Protein AF-A0AAD7B7K8-F1 (afdb_monomer_lite)

Sequence (491 aa):
PRHDGNLEAREIIGDGDSNTLERLVDEATATISEAFSVLLGDRTQPSEFAHTVVRLRLSPALEAWRATQLAAGRILPAKGHGLRRVSDTIIKLLGLEDWPEPLLTANILFVVKFNTLLIGGNDPHTLFSNYIVSTAFYLEHGYARAFPSFETLLHDALQDPHALATPVGHDNRAGAIAGARYIRAKCALEERAAGVAVLNHMTARLSSRRAAQVVYYAESSLLGMVAESIARGFDPAAILSDLVFSNSGTDVLDVGSDLVNSELFNSFLNTEDIAGAPDGVLTEAALGRVYDAFAHVGACVLGARWAEPTAQICSQLFNWHTLNGRHFFLRRCVLGTPRCSRRAQGQREADFDEAFDEKLGTTGFSSYRPLETACNGAEPVCDRLEEFLALSPDRKHLIGFWSVVMQPLAYARAGIVDAVWEEGFCEKLGCALAKTYARGLVREISWLTAHASHHCWQINYLMEAAMWGSFLDDGELNGRLDRFEGEKDAA

pLDDT: mean 88.65, std 9.67, range [33.41, 97.25]

Structure (mmCIF, N/CA/C/O backbone):
data_AF-A0AAD7B7K8-F1
#
_entry.id   AF-A0AAD7B7K8-F1
#
loop_
_atom_site.group_PDB
_atom_site.id
_atom_site.type_symbol
_atom_site.label_atom_id
_atom_site.label_alt_id
_atom_site.label_comp_id
_atom_site.label_asym_id
_atom_site.label_entity_id
_atom_site.label_seq_id
_atom_site.pdbx_PDB_ins_code
_atom_site.Cartn_x
_atom_site.Cartn_y
_atom_site.Cartn_z
_atom_site.occupancy
_atom_site.B_iso_or_equiv
_atom_site.auth_seq_id
_atom_site.auth_comp_id
_atom_site.auth_asym_id
_atom_site.auth_atom_id
_atom_site.pdbx_PDB_model_num
ATOM 1 N N . PRO A 1 1 ? 2.019 -1.164 23.367 1.00 68.69 1 PRO A N 1
ATOM 2 C CA . PRO A 1 1 ? 3.273 -1.834 23.791 1.00 68.69 1 PRO A CA 1
ATOM 3 C C . PRO A 1 1 ? 4.443 -1.142 23.102 1.00 68.69 1 PRO A C 1
ATOM 5 O O . PRO A 1 1 ? 4.224 -0.670 21.997 1.00 68.69 1 PRO A O 1
ATOM 8 N N . ARG A 1 2 ? 5.623 -1.036 23.721 1.00 80.81 2 ARG A N 1
ATOM 9 C CA . ARG A 1 2 ? 6.818 -0.554 23.013 1.00 80.81 2 ARG A CA 1
ATOM 10 C C . ARG A 1 2 ? 7.483 -1.747 22.335 1.00 80.81 2 ARG A C 1
ATOM 12 O O . ARG A 1 2 ? 7.664 -2.766 22.998 1.00 80.81 2 ARG A O 1
ATOM 19 N N . HIS A 1 3 ? 7.813 -1.618 21.057 1.00 82.06 3 HIS A N 1
ATOM 20 C CA . HIS A 1 3 ? 8.461 -2.677 20.290 1.00 82.06 3 HIS A CA 1
ATOM 21 C C . HIS A 1 3 ? 9.977 -2.509 20.335 1.00 82.06 3 HIS A C 1
ATOM 23 O O . HIS A 1 3 ? 10.495 -1.389 20.229 1.00 82.06 3 HIS A O 1
ATOM 29 N N . ASP A 1 4 ? 10.671 -3.633 20.503 1.00 77.88 4 ASP A N 1
ATOM 30 C CA . ASP A 1 4 ? 12.112 -3.709 20.300 1.00 77.88 4 ASP A CA 1
ATOM 31 C C . ASP A 1 4 ? 12.387 -3.568 18.792 1.00 77.88 4 ASP A C 1
ATOM 33 O O . ASP A 1 4 ? 11.668 -4.149 17.979 1.00 77.88 4 ASP A O 1
ATOM 37 N N . GLY A 1 5 ? 13.376 -2.752 18.417 1.00 83.81 5 GLY A N 1
ATOM 38 C CA . GLY A 1 5 ? 13.685 -2.433 17.016 1.00 83.81 5 GLY A CA 1
ATOM 39 C C . GLY A 1 5 ? 13.182 -1.065 16.539 1.00 83.81 5 GLY A C 1
ATOM 40 O O . GLY A 1 5 ? 12.782 -0.212 17.343 1.00 83.81 5 GLY A O 1
ATOM 41 N N . ASN A 1 6 ? 13.239 -0.850 15.218 1.00 86.88 6 ASN A N 1
ATOM 42 C CA . ASN A 1 6 ? 12.870 0.403 14.535 1.00 86.88 6 ASN A CA 1
ATOM 43 C C . ASN A 1 6 ? 13.576 1.640 15.132 1.00 86.88 6 ASN A C 1
ATOM 45 O O . ASN A 1 6 ? 12.945 2.664 15.419 1.00 86.88 6 ASN A O 1
ATOM 49 N N . LEU A 1 7 ? 14.885 1.534 15.384 1.00 91.44 7 LEU A N 1
ATOM 50 C CA . LEU A 1 7 ? 15.641 2.548 16.127 1.00 91.44 7 LEU A CA 1
ATOM 51 C C . LEU A 1 7 ? 15.689 3.885 15.383 1.00 91.44 7 LEU A C 1
ATOM 53 O O . LEU A 1 7 ? 15.355 4.912 15.970 1.00 91.44 7 LEU A O 1
ATOM 57 N N . GLU A 1 8 ? 16.001 3.869 14.085 1.00 94.19 8 GLU A N 1
ATOM 58 C CA . GLU A 1 8 ? 16.001 5.092 13.270 1.00 94.19 8 GLU A CA 1
ATOM 59 C C . GLU A 1 8 ? 14.597 5.715 13.186 1.00 94.19 8 GLU A C 1
ATOM 61 O O . GLU A 1 8 ? 14.444 6.923 13.357 1.00 94.19 8 GLU A 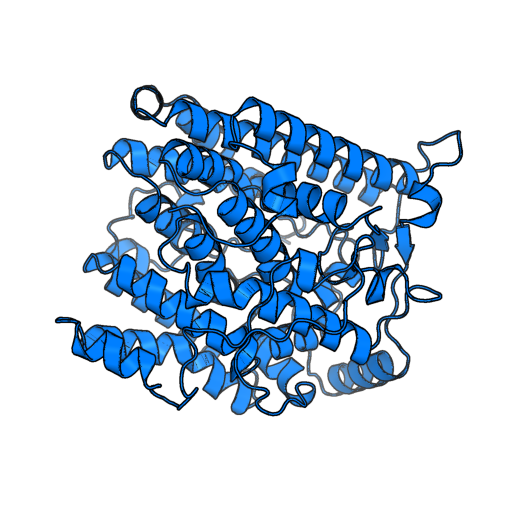O 1
ATOM 66 N N . ALA A 1 9 ? 13.546 4.902 13.012 1.00 95.06 9 ALA A N 1
ATOM 67 C CA . ALA A 1 9 ? 12.166 5.395 13.004 1.00 95.06 9 ALA A CA 1
ATOM 68 C C . ALA A 1 9 ? 11.819 6.113 14.317 1.00 95.06 9 ALA A C 1
ATOM 70 O O . ALA A 1 9 ? 11.198 7.175 14.304 1.00 95.06 9 ALA A O 1
ATOM 71 N N . ARG A 1 10 ? 12.273 5.566 15.452 1.00 95.38 10 ARG A N 1
ATOM 72 C CA . ARG A 1 10 ? 12.086 6.156 16.780 1.00 95.38 10 ARG A CA 1
ATOM 73 C C . ARG A 1 10 ? 12.796 7.496 16.931 1.00 95.38 10 ARG A C 1
ATOM 75 O O . ARG A 1 10 ? 12.235 8.399 17.541 1.00 95.38 10 ARG A O 1
ATOM 82 N N . GLU A 1 11 ? 13.997 7.640 16.382 1.00 95.94 11 GLU A N 1
ATOM 83 C CA . GLU A 1 11 ? 14.714 8.919 16.368 1.00 95.94 11 GLU A CA 1
ATOM 84 C C . GLU A 1 11 ? 14.003 9.967 15.497 1.00 95.94 11 GLU A C 1
ATOM 86 O O . GLU A 1 11 ? 13.957 11.142 15.860 1.00 95.94 11 GLU A O 1
ATOM 91 N N . ILE A 1 12 ? 13.411 9.548 14.373 1.00 96.62 12 ILE A N 1
ATOM 92 C CA . ILE A 1 12 ? 12.687 10.436 13.451 1.00 96.62 12 ILE A CA 1
ATOM 93 C C . ILE A 1 12 ? 11.397 10.976 14.084 1.00 96.62 12 ILE A C 1
ATOM 95 O O . ILE A 1 12 ? 11.154 12.191 14.043 1.00 96.62 12 ILE A O 1
ATOM 99 N N . ILE A 1 13 ? 10.565 10.079 14.628 1.00 96.44 13 ILE A N 1
ATOM 100 C CA . ILE A 1 13 ? 9.211 10.407 15.099 1.00 96.44 13 ILE A CA 1
ATOM 101 C C . ILE A 1 13 ? 9.147 10.774 16.585 1.00 96.44 13 ILE A C 1
ATOM 103 O O . ILE A 1 13 ? 8.202 11.438 17.003 1.00 96.44 13 ILE A O 1
ATOM 107 N N . GLY A 1 14 ? 10.137 10.380 17.392 1.00 94.75 14 GLY A N 1
ATOM 108 C CA . GLY A 1 14 ? 10.135 10.615 18.835 1.00 94.75 14 GLY A CA 1
ATOM 109 C C . GLY A 1 14 ? 8.865 10.078 19.503 1.00 94.75 14 GLY A C 1
ATOM 110 O O . GLY A 1 14 ? 8.496 8.918 19.314 1.00 94.75 14 GLY A O 1
ATOM 111 N N . ASP A 1 15 ? 8.187 10.944 20.257 1.00 92.44 15 ASP A N 1
ATOM 112 C CA . ASP A 1 15 ? 6.906 10.634 20.907 1.00 92.44 15 ASP A CA 1
ATOM 113 C C . ASP A 1 15 ? 5.698 10.775 19.960 1.00 92.44 15 ASP A C 1
ATOM 115 O O . ASP A 1 15 ? 4.579 10.433 20.335 1.00 92.44 15 ASP A O 1
ATOM 119 N N . GLY A 1 16 ? 5.911 11.253 18.728 1.00 91.56 16 GLY A N 1
ATOM 120 C CA . GLY A 1 16 ? 4.876 11.328 17.698 1.00 91.56 16 GLY A CA 1
ATOM 121 C C . GLY A 1 16 ? 3.799 12.382 17.939 1.00 91.56 16 GLY A C 1
ATOM 122 O O . GLY A 1 16 ? 2.663 12.216 17.499 1.00 91.56 16 GLY A O 1
ATOM 123 N N . ASP A 1 17 ? 4.144 13.460 18.644 1.00 91.25 17 ASP A N 1
ATOM 124 C CA . ASP A 1 17 ? 3.229 14.569 18.886 1.00 91.25 17 ASP A CA 1
ATOM 125 C C . ASP A 1 17 ? 2.878 15.344 17.601 1.00 91.25 17 ASP A C 1
ATOM 127 O O . ASP A 1 17 ? 3.532 15.232 16.558 1.00 91.25 17 ASP A O 1
ATOM 131 N N . SER A 1 18 ? 1.833 16.173 17.682 1.00 88.38 18 SER A N 1
ATOM 132 C CA . SER A 1 18 ? 1.362 16.970 16.541 1.00 88.38 18 SER A CA 1
ATOM 133 C C . SER A 1 18 ? 2.459 17.872 15.950 1.00 88.38 18 SER A C 1
ATOM 135 O O . SER A 1 18 ? 2.533 18.028 14.735 1.00 88.38 18 SER A O 1
ATOM 137 N N . ASN A 1 19 ? 3.360 18.419 16.775 1.00 91.81 19 ASN A N 1
ATOM 138 C CA . ASN A 1 19 ? 4.478 19.238 16.292 1.00 91.81 19 ASN A CA 1
ATOM 139 C C . ASN A 1 19 ? 5.473 18.421 15.463 1.00 91.81 19 ASN A C 1
ATOM 141 O O . ASN A 1 19 ? 5.988 18.895 14.450 1.00 91.81 19 ASN A O 1
ATOM 145 N N . THR A 1 20 ? 5.756 17.193 15.892 1.00 94.50 20 THR A N 1
ATOM 146 C CA . THR A 1 20 ? 6.621 16.268 15.167 1.00 94.50 20 THR A CA 1
ATOM 147 C C . THR A 1 20 ? 5.988 15.883 13.841 1.00 94.50 20 THR A C 1
ATOM 149 O O . THR A 1 20 ? 6.668 15.934 12.820 1.00 94.50 20 THR A O 1
ATOM 152 N N . LEU A 1 21 ? 4.690 15.576 13.828 1.00 93.75 21 LEU A N 1
ATOM 153 C CA . LEU A 1 21 ? 3.958 15.270 12.601 1.00 93.75 21 LEU A CA 1
ATOM 154 C C . LEU A 1 21 ? 4.048 16.424 11.591 1.00 93.75 21 LEU A C 1
ATOM 156 O O . LEU A 1 21 ? 4.448 16.200 10.450 1.00 93.75 21 LEU A O 1
ATOM 160 N N . GLU A 1 22 ? 3.745 17.651 12.018 1.00 94.62 22 GLU A N 1
ATOM 161 C CA . GLU A 1 22 ? 3.828 18.854 11.176 1.00 94.62 22 GLU A CA 1
ATOM 162 C C . GLU A 1 22 ? 5.246 19.068 10.627 1.00 94.62 22 GLU A C 1
ATOM 164 O O . GLU A 1 22 ? 5.428 19.262 9.426 1.00 94.62 22 GLU A O 1
ATOM 169 N N . ARG A 1 23 ? 6.268 18.933 11.482 1.00 96.62 23 ARG A N 1
ATOM 170 C CA . ARG A 1 23 ? 7.676 19.031 11.074 1.00 96.62 23 ARG A CA 1
ATOM 171 C C . ARG A 1 23 ? 8.039 17.999 10.004 1.00 96.62 23 ARG A C 1
ATOM 173 O O . ARG A 1 23 ? 8.741 18.343 9.058 1.00 96.62 23 ARG A O 1
ATOM 180 N N . LEU A 1 24 ? 7.609 16.745 10.160 1.00 96.94 24 LEU A N 1
ATOM 181 C CA . LEU A 1 24 ? 7.897 15.680 9.194 1.00 96.94 24 LEU A CA 1
ATOM 182 C C . LEU A 1 24 ? 7.186 15.922 7.857 1.00 96.94 24 LEU A C 1
ATOM 184 O O . LEU A 1 24 ? 7.786 15.715 6.806 1.00 96.94 24 LEU A O 1
ATOM 188 N N . VAL A 1 25 ? 5.946 16.418 7.886 1.00 96.62 25 VAL A N 1
ATOM 189 C CA . VAL A 1 25 ? 5.208 16.816 6.678 1.00 96.62 25 VAL A CA 1
ATOM 190 C C . VAL A 1 25 ? 5.894 17.972 5.957 1.00 96.62 25 VAL A C 1
ATOM 192 O O . VAL A 1 25 ? 6.028 17.936 4.733 1.00 96.62 25 VAL A O 1
ATOM 195 N N . ASP A 1 26 ? 6.356 18.985 6.686 1.00 97.25 26 ASP A N 1
ATOM 196 C CA . ASP A 1 26 ? 7.070 20.119 6.097 1.00 97.25 26 ASP A CA 1
ATOM 197 C C . ASP A 1 26 ? 8.410 19.680 5.490 1.00 97.25 26 ASP A C 1
ATOM 199 O O . ASP A 1 26 ? 8.762 20.099 4.386 1.00 97.25 26 ASP A O 1
ATOM 203 N N . GLU A 1 27 ? 9.128 18.778 6.164 1.00 96.62 27 GLU A N 1
ATOM 204 C CA . GLU A 1 27 ? 10.375 18.192 5.669 1.00 96.62 27 GLU A CA 1
ATOM 205 C C . GLU A 1 27 ? 10.155 17.362 4.390 1.00 96.62 27 GLU A C 1
ATOM 207 O O . GLU A 1 27 ? 10.880 17.532 3.402 1.00 96.62 27 GLU A O 1
ATOM 212 N N . ALA A 1 28 ? 9.121 16.517 4.360 1.00 96.06 28 ALA A N 1
ATOM 213 C CA . ALA A 1 28 ? 8.734 15.769 3.166 1.00 96.06 28 ALA A CA 1
ATOM 214 C C . ALA A 1 28 ? 8.320 16.710 2.022 1.00 96.06 28 ALA A C 1
ATOM 216 O O . ALA A 1 28 ? 8.769 16.542 0.888 1.00 96.06 28 ALA A O 1
ATOM 217 N N . THR A 1 29 ? 7.520 17.740 2.318 1.00 96.06 29 THR A N 1
ATOM 218 C CA . THR A 1 29 ? 7.063 18.738 1.336 1.00 96.06 29 THR A CA 1
ATOM 219 C C . THR A 1 29 ? 8.245 19.492 0.725 1.00 96.06 29 THR A C 1
ATOM 221 O O . THR A 1 29 ? 8.298 19.688 -0.491 1.00 96.06 29 THR A O 1
ATOM 224 N N . ALA A 1 30 ? 9.217 19.895 1.547 1.00 94.19 30 ALA A N 1
ATOM 225 C CA . ALA A 1 30 ? 10.437 20.544 1.081 1.00 94.19 30 ALA A CA 1
ATOM 226 C C . ALA A 1 30 ? 11.262 19.613 0.179 1.00 94.19 30 ALA A C 1
ATOM 228 O O . ALA A 1 30 ? 11.719 20.038 -0.883 1.00 94.19 30 ALA A O 1
ATOM 229 N N . THR A 1 31 ? 11.375 18.337 0.561 1.00 92.44 31 THR A N 1
ATOM 230 C CA . THR A 1 31 ? 12.110 17.311 -0.193 1.00 92.44 31 THR A CA 1
ATOM 231 C C . THR A 1 31 ? 11.511 17.094 -1.584 1.00 92.44 31 THR A C 1
ATOM 233 O O . THR A 1 31 ? 12.229 17.177 -2.584 1.00 92.44 31 THR A O 1
ATOM 236 N N . ILE A 1 32 ? 10.190 16.893 -1.686 1.00 92.06 32 ILE A N 1
ATOM 237 C CA . ILE A 1 32 ? 9.538 16.719 -2.993 1.00 92.06 32 ILE A CA 1
ATOM 238 C C . ILE A 1 32 ? 9.609 18.006 -3.826 1.00 92.06 32 ILE A C 1
ATOM 240 O O . ILE A 1 32 ? 9.898 17.959 -5.020 1.00 92.06 32 ILE A O 1
ATOM 244 N N . SER A 1 33 ? 9.433 19.173 -3.196 1.00 91.62 33 SER A N 1
ATOM 245 C CA . SER A 1 33 ? 9.489 20.471 -3.882 1.00 91.62 33 SER A CA 1
ATOM 246 C C . SER A 1 33 ? 10.861 20.724 -4.496 1.00 91.62 33 SER A C 1
ATOM 248 O O . SER A 1 33 ? 10.961 21.276 -5.595 1.00 91.62 33 SER A O 1
ATOM 250 N N . GLU A 1 34 ? 11.930 20.314 -3.814 1.00 88.75 34 GLU A N 1
ATOM 251 C CA . GLU A 1 34 ? 13.283 20.415 -4.340 1.00 88.75 34 GLU A CA 1
ATOM 252 C C . GLU A 1 34 ? 13.486 19.527 -5.574 1.00 88.75 34 GLU A C 1
ATOM 254 O O . GLU A 1 34 ? 13.980 20.026 -6.589 1.00 88.75 34 GLU A O 1
ATOM 259 N N . ALA A 1 35 ? 13.047 18.266 -5.533 1.00 87.88 35 ALA A N 1
ATOM 260 C CA . ALA A 1 35 ? 13.146 17.359 -6.677 1.00 87.88 35 ALA A CA 1
ATOM 261 C C . ALA A 1 35 ? 12.363 17.876 -7.898 1.00 87.88 35 ALA A C 1
ATOM 263 O O . ALA A 1 35 ? 12.895 17.924 -9.010 1.00 87.88 35 ALA A O 1
ATOM 264 N N . PHE A 1 36 ? 11.133 18.361 -7.693 1.00 87.62 36 PHE A N 1
ATOM 265 C CA . PHE A 1 36 ? 10.340 18.955 -8.772 1.00 87.62 36 PHE A CA 1
ATOM 266 C C . PHE A 1 36 ? 10.947 20.261 -9.297 1.00 87.62 36 PHE A C 1
ATOM 268 O O . PHE A 1 36 ? 10.920 20.501 -10.498 1.00 87.62 36 PHE A O 1
ATOM 275 N N . SER A 1 37 ? 11.567 21.087 -8.451 1.00 86.31 37 SER A N 1
ATOM 276 C CA . SER A 1 37 ? 12.241 22.313 -8.911 1.00 86.31 37 SER A CA 1
ATOM 277 C C . SER A 1 37 ? 13.405 22.027 -9.868 1.00 86.31 37 SER A C 1
ATOM 279 O O . SER A 1 37 ? 13.674 22.828 -10.764 1.00 86.31 37 SER A O 1
ATOM 281 N N . VAL A 1 38 ? 14.096 20.893 -9.694 1.00 82.44 38 VAL A N 1
ATOM 282 C CA . VAL A 1 38 ? 15.132 20.428 -10.632 1.00 82.44 38 VAL A CA 1
ATOM 283 C C . VAL A 1 38 ? 14.507 20.044 -11.975 1.00 82.44 38 VAL A C 1
ATOM 285 O O . VAL A 1 38 ? 14.995 20.485 -13.013 1.00 82.44 38 VAL A O 1
ATOM 288 N N . LEU A 1 39 ? 13.408 19.283 -11.960 1.00 80.69 39 LEU A N 1
ATOM 289 C CA . LEU A 1 39 ? 12.674 18.875 -13.166 1.00 80.69 39 LEU A CA 1
ATOM 290 C C . LEU A 1 39 ? 12.100 20.058 -13.953 1.00 80.69 39 LEU A C 1
ATOM 292 O O . LEU A 1 39 ? 12.152 20.073 -15.179 1.00 80.69 39 LEU A O 1
ATOM 296 N N . LEU A 1 40 ? 11.568 21.053 -13.244 1.00 82.62 40 LEU A N 1
ATOM 297 C CA . LEU A 1 40 ? 10.953 22.245 -13.828 1.00 82.62 40 LEU A CA 1
ATOM 298 C C . LEU A 1 40 ? 11.984 23.234 -14.397 1.00 82.62 40 LEU A C 1
ATOM 300 O O . LEU A 1 40 ? 11.612 24.160 -15.113 1.00 82.62 40 LEU A O 1
ATOM 304 N N . GLY A 1 41 ? 13.275 23.065 -14.086 1.00 76.38 41 GLY A N 1
ATOM 305 C CA . GLY A 1 41 ? 14.309 24.034 -14.453 1.00 76.38 41 GLY A CA 1
ATOM 306 C C . GLY A 1 41 ? 14.182 25.369 -13.707 1.00 76.38 41 GLY A C 1
ATOM 307 O O . GLY A 1 41 ? 14.801 26.354 -14.103 1.00 76.38 41 GLY A O 1
ATOM 308 N N . ASP A 1 42 ? 13.420 25.402 -12.609 1.00 74.94 42 ASP A N 1
ATOM 309 C CA . ASP A 1 42 ? 13.147 26.600 -11.802 1.00 74.94 42 ASP A CA 1
ATOM 310 C C . ASP A 1 42 ? 14.388 27.068 -11.005 1.00 74.94 42 ASP A C 1
ATOM 312 O O . ASP A 1 42 ? 14.377 28.127 -10.371 1.00 74.94 42 ASP A O 1
ATOM 316 N N . ARG A 1 43 ? 15.484 26.293 -11.016 1.00 64.06 43 ARG A N 1
ATOM 317 C CA . ARG A 1 43 ? 16.717 26.608 -10.282 1.00 64.06 43 ARG A CA 1
ATOM 318 C C . ARG A 1 43 ? 17.762 27.321 -11.134 1.00 64.06 43 ARG A C 1
ATOM 320 O O . ARG A 1 43 ? 18.176 26.859 -12.190 1.00 64.06 43 ARG A O 1
ATOM 327 N N . THR A 1 44 ? 18.281 28.412 -10.577 1.00 55.09 44 THR A N 1
ATOM 328 C CA . THR A 1 44 ? 19.398 29.194 -11.129 1.00 55.09 44 THR A CA 1
ATOM 329 C C . THR A 1 44 ? 20.766 28.783 -10.571 1.00 55.09 44 THR A C 1
ATOM 331 O O . THR A 1 44 ? 21.789 29.213 -11.102 1.00 55.09 44 THR A O 1
ATOM 334 N N . GLN A 1 45 ? 20.807 27.949 -9.524 1.00 52.84 45 GLN A N 1
ATOM 335 C CA . GLN A 1 45 ? 22.035 27.421 -8.915 1.00 52.84 45 GLN A CA 1
ATOM 336 C C . GLN A 1 45 ? 22.052 25.881 -8.911 1.00 52.84 45 GLN A C 1
ATOM 338 O O . GLN A 1 45 ? 20.982 25.272 -8.818 1.00 52.84 45 GLN A O 1
ATOM 343 N N . PRO A 1 46 ? 23.242 25.242 -8.975 1.00 56.31 46 PRO A N 1
ATOM 344 C CA . PRO A 1 46 ? 23.370 23.789 -8.876 1.00 56.31 46 PRO A CA 1
ATOM 345 C C . PRO A 1 46 ? 22.772 23.280 -7.559 1.00 56.31 46 PRO A C 1
ATOM 347 O O . PRO A 1 46 ? 23.133 23.760 -6.487 1.00 56.31 46 PRO A O 1
ATOM 350 N N . SER A 1 47 ? 21.847 22.323 -7.642 1.00 59.16 47 SER A N 1
ATOM 351 C CA . SER A 1 47 ? 21.311 21.607 -6.479 1.00 59.16 47 SER A CA 1
ATOM 352 C C . SER A 1 47 ? 22.093 20.315 -6.253 1.00 59.16 47 SER A C 1
ATOM 354 O O . SER A 1 47 ? 22.475 19.664 -7.224 1.00 59.16 47 SER A O 1
ATOM 356 N N . GLU A 1 48 ? 22.242 19.881 -5.000 1.00 57.62 48 GLU A N 1
ATOM 357 C CA . GLU A 1 48 ? 22.643 18.498 -4.698 1.00 57.62 48 GLU A CA 1
ATOM 358 C C . GLU A 1 48 ? 21.635 17.477 -5.279 1.00 57.62 48 GLU A C 1
ATOM 360 O O . GLU A 1 48 ? 22.028 16.377 -5.670 1.00 57.62 48 GLU A O 1
ATOM 365 N N . PHE A 1 49 ? 20.369 17.879 -5.475 1.00 59.53 49 PHE A N 1
ATOM 366 C CA . PHE A 1 49 ? 19.330 17.119 -6.186 1.00 59.53 49 PHE A CA 1
ATOM 367 C C . PHE A 1 49 ? 19.456 17.137 -7.721 1.00 59.53 49 PHE A C 1
ATOM 369 O O . PHE A 1 49 ? 18.752 16.404 -8.410 1.00 59.53 49 PHE A O 1
ATOM 376 N N . ALA A 1 50 ? 20.366 17.911 -8.319 1.00 54.19 50 ALA A N 1
ATOM 377 C CA . ALA A 1 50 ? 20.558 17.855 -9.776 1.00 54.19 50 ALA A CA 1
ATOM 378 C C . ALA A 1 50 ? 21.022 16.461 -10.252 1.00 54.19 50 ALA A C 1
ATOM 380 O O . ALA A 1 50 ? 20.834 16.103 -11.411 1.00 54.19 50 ALA A O 1
ATOM 381 N N . HIS A 1 51 ? 21.602 15.669 -9.344 1.00 58.28 51 HIS A N 1
ATOM 382 C CA . HIS A 1 51 ? 22.040 14.292 -9.576 1.00 58.28 51 HIS A CA 1
ATOM 383 C C . HIS A 1 51 ? 21.096 13.238 -8.981 1.00 58.28 51 HIS A C 1
ATOM 385 O O . HIS A 1 51 ? 21.456 12.063 -8.944 1.00 58.28 51 HIS A O 1
ATOM 391 N N . THR A 1 52 ? 19.936 13.635 -8.451 1.00 73.88 52 THR A N 1
ATOM 392 C CA . THR A 1 52 ? 19.002 12.697 -7.815 1.00 73.88 52 THR A CA 1
ATOM 393 C C . THR A 1 52 ? 17.878 12.265 -8.735 1.00 73.88 52 THR A C 1
ATOM 395 O O . THR A 1 52 ? 17.365 11.169 -8.551 1.00 73.88 52 THR A O 1
ATOM 398 N N . VAL A 1 53 ? 17.520 13.055 -9.747 1.00 84.88 53 VAL A N 1
ATOM 399 C CA . VAL A 1 53 ? 16.521 12.636 -10.731 1.00 84.88 53 VAL A CA 1
ATOM 400 C C . VAL A 1 53 ? 17.179 11.773 -11.803 1.00 84.88 53 VAL A C 1
ATOM 402 O O . VAL A 1 53 ? 18.083 12.214 -12.513 1.00 84.88 53 VAL A O 1
ATOM 405 N N . VAL A 1 54 ? 16.715 10.534 -11.922 1.00 87.12 54 VAL A N 1
ATOM 406 C CA . VAL A 1 54 ? 17.312 9.499 -12.761 1.00 87.12 54 VAL A CA 1
ATOM 407 C C . VAL A 1 54 ? 16.288 9.011 -13.767 1.00 87.12 54 VAL A C 1
ATOM 409 O O . VAL A 1 54 ? 15.152 8.696 -13.417 1.00 87.12 54 VAL A O 1
ATOM 412 N N . ARG A 1 55 ? 16.717 8.920 -15.028 1.00 89.81 55 ARG A N 1
ATOM 413 C CA . ARG A 1 55 ? 15.925 8.286 -16.074 1.00 89.81 55 ARG A CA 1
ATOM 414 C C . ARG A 1 55 ? 16.167 6.786 -16.065 1.00 89.81 55 ARG A C 1
ATOM 416 O O . ARG A 1 55 ? 17.264 6.320 -16.364 1.00 89.81 55 ARG A O 1
ATOM 423 N N . LEU A 1 56 ? 15.117 6.057 -15.758 1.00 91.50 56 LEU A N 1
ATOM 424 C CA . LEU A 1 56 ? 15.070 4.619 -15.686 1.00 91.50 56 LEU A CA 1
ATOM 425 C C . LEU A 1 56 ? 14.886 3.983 -17.066 1.00 91.50 56 LEU A C 1
ATOM 427 O O . LEU A 1 56 ? 14.254 4.531 -17.969 1.00 91.50 56 LEU A O 1
ATOM 431 N N . ARG A 1 57 ? 15.441 2.787 -17.234 1.00 91.94 57 ARG A N 1
ATOM 432 C CA . ARG A 1 57 ? 15.220 1.930 -18.406 1.00 91.94 57 ARG A CA 1
ATOM 433 C C . ARG A 1 57 ? 15.366 0.474 -18.009 1.00 91.94 57 ARG A C 1
ATOM 435 O O . ARG A 1 57 ? 16.199 0.165 -17.155 1.00 91.94 57 ARG A O 1
ATOM 442 N N . LEU A 1 58 ? 14.617 -0.442 -18.622 1.00 94.06 58 LEU A N 1
ATOM 443 C CA . LEU A 1 58 ? 14.823 -1.849 -18.301 1.00 94.06 58 LEU A CA 1
ATOM 444 C C . LEU A 1 58 ? 16.113 -2.345 -18.963 1.00 94.06 58 LEU A C 1
ATOM 446 O O . LEU A 1 58 ? 16.577 -1.856 -19.999 1.00 94.06 58 LEU A O 1
ATOM 450 N N . SER A 1 59 ? 16.742 -3.325 -18.325 1.00 95.25 59 SER A N 1
ATOM 451 C CA . SER A 1 59 ? 17.878 -4.031 -18.910 1.00 95.25 59 SER A CA 1
ATOM 452 C C . SER A 1 59 ? 17.485 -4.710 -20.230 1.00 95.25 59 SER A C 1
ATOM 454 O O . SER A 1 59 ? 16.334 -5.123 -20.385 1.00 95.25 59 SER A O 1
ATOM 456 N N . PRO A 1 60 ? 18.434 -4.942 -21.159 1.00 96.44 60 PRO A N 1
ATOM 457 C CA . PRO A 1 60 ? 18.136 -5.600 -22.434 1.00 96.44 60 PRO A CA 1
ATOM 458 C C . PRO A 1 60 ? 17.412 -6.947 -22.291 1.00 96.44 60 PRO A C 1
ATOM 460 O O . PRO A 1 60 ? 16.578 -7.296 -23.121 1.00 96.44 60 PRO A O 1
ATOM 463 N N . ALA A 1 61 ? 17.708 -7.698 -21.225 1.00 95.00 61 ALA A N 1
ATOM 464 C CA . ALA A 1 61 ? 17.044 -8.963 -20.931 1.00 95.00 61 ALA A CA 1
ATOM 465 C C . ALA A 1 61 ? 15.573 -8.773 -20.522 1.00 95.00 61 ALA A C 1
ATOM 467 O O . ALA A 1 61 ? 14.711 -9.519 -20.986 1.00 95.00 61 ALA A O 1
ATOM 468 N N . LEU A 1 62 ? 15.280 -7.774 -19.679 1.00 94.31 62 LEU A N 1
ATOM 469 C CA . LEU A 1 62 ? 13.907 -7.438 -19.302 1.00 94.31 62 LEU A CA 1
ATOM 470 C C . LEU A 1 62 ? 13.119 -6.897 -20.496 1.00 94.31 62 LEU A C 1
ATOM 472 O O . LEU A 1 62 ? 11.974 -7.301 -20.669 1.00 94.31 62 LEU A O 1
ATOM 476 N N . GLU A 1 63 ? 13.740 -6.101 -21.370 1.00 95.25 63 GLU A N 1
ATOM 477 C CA . GLU A 1 63 ? 13.059 -5.625 -22.580 1.00 95.25 63 GLU A CA 1
ATOM 478 C C . GLU A 1 63 ? 12.772 -6.733 -23.581 1.00 95.25 63 GLU A C 1
ATOM 480 O O . GLU A 1 63 ? 11.669 -6.805 -24.121 1.00 95.25 63 GLU A O 1
ATOM 485 N N . ALA A 1 64 ? 13.719 -7.649 -23.793 1.00 96.06 64 ALA A N 1
ATOM 486 C CA . ALA A 1 64 ? 13.485 -8.814 -24.638 1.00 96.06 64 ALA A CA 1
ATOM 487 C C . ALA A 1 64 ? 12.337 -9.680 -24.095 1.00 96.06 64 ALA A C 1
ATOM 489 O O . ALA A 1 64 ? 11.481 -10.140 -24.858 1.00 96.06 64 ALA A O 1
ATOM 490 N N . TRP A 1 65 ? 12.291 -9.877 -22.775 1.00 94.75 65 TRP A N 1
ATOM 491 C CA . TRP A 1 65 ? 11.199 -10.590 -22.122 1.00 94.75 65 TRP A CA 1
ATOM 492 C C . TRP A 1 65 ? 9.865 -9.856 -22.293 1.00 94.75 65 TRP A C 1
ATOM 494 O O . TRP A 1 65 ? 8.918 -10.465 -22.793 1.00 94.75 65 TRP A O 1
ATOM 504 N N . ARG A 1 66 ? 9.801 -8.560 -21.960 1.00 94.56 66 ARG A N 1
ATOM 505 C CA . ARG A 1 66 ? 8.599 -7.726 -22.097 1.00 94.56 66 ARG A CA 1
ATOM 506 C C . ARG A 1 66 ? 8.066 -7.774 -23.525 1.00 94.56 66 ARG A C 1
ATOM 508 O O . ARG A 1 66 ? 6.909 -8.124 -23.732 1.00 94.56 66 ARG A O 1
ATOM 515 N N . ALA A 1 67 ? 8.923 -7.529 -24.516 1.00 95.12 67 ALA A N 1
ATOM 516 C CA . ALA A 1 67 ? 8.556 -7.584 -25.929 1.00 95.12 67 ALA A CA 1
ATOM 517 C C . ALA A 1 67 ? 7.997 -8.958 -26.336 1.00 95.12 67 ALA A C 1
ATOM 519 O O . ALA A 1 67 ? 6.999 -9.032 -27.050 1.00 95.12 67 ALA A O 1
ATOM 520 N N . THR A 1 68 ? 8.594 -10.047 -25.841 1.00 95.62 68 THR A N 1
ATOM 521 C CA . THR A 1 68 ? 8.107 -11.413 -26.094 1.00 95.62 68 THR A CA 1
ATOM 522 C C . THR A 1 68 ? 6.720 -11.645 -25.491 1.00 95.62 68 THR A C 1
ATOM 524 O O . THR A 1 68 ? 5.866 -12.246 -26.141 1.00 95.62 68 THR A O 1
ATOM 527 N N . GLN A 1 69 ? 6.474 -11.176 -24.263 1.00 94.81 69 GLN A N 1
ATOM 528 C CA . GLN A 1 69 ? 5.168 -11.318 -23.615 1.00 94.81 69 GLN A CA 1
ATOM 529 C C . GLN A 1 69 ? 4.088 -10.504 -24.339 1.00 94.81 69 GLN A C 1
ATOM 531 O O . GLN A 1 69 ? 3.030 -11.047 -24.660 1.00 94.81 69 GLN A O 1
ATOM 536 N N . LEU A 1 70 ? 4.374 -9.240 -24.666 1.00 93.31 70 LEU A N 1
ATOM 537 C CA . LEU A 1 70 ? 3.444 -8.373 -25.393 1.00 93.31 70 LEU A CA 1
ATOM 538 C C . LEU A 1 70 ? 3.112 -8.948 -26.779 1.00 93.31 70 LEU A C 1
ATOM 540 O O . LEU A 1 70 ? 1.945 -9.005 -27.158 1.00 93.31 70 LEU A O 1
ATOM 544 N N . ALA A 1 71 ? 4.109 -9.472 -27.504 1.00 94.19 71 ALA A N 1
ATOM 545 C CA . ALA A 1 71 ? 3.898 -10.142 -28.790 1.00 94.19 71 ALA A CA 1
ATOM 546 C C . ALA A 1 71 ? 3.031 -11.410 -28.678 1.00 94.19 71 ALA A C 1
ATOM 548 O O . ALA A 1 71 ? 2.344 -11.777 -29.629 1.00 94.19 71 ALA A O 1
ATOM 549 N N . ALA A 1 72 ? 3.034 -12.067 -27.516 1.00 93.62 72 ALA A N 1
ATOM 550 C CA . ALA A 1 72 ? 2.165 -13.200 -27.207 1.00 93.62 72 ALA A CA 1
ATOM 551 C C . ALA A 1 72 ? 0.765 -12.781 -26.710 1.00 93.62 72 ALA A C 1
ATOM 553 O O . ALA A 1 72 ? -0.004 -13.638 -26.275 1.00 93.62 72 ALA A O 1
ATOM 554 N N . GLY A 1 73 ? 0.432 -11.485 -26.731 1.00 92.31 73 GLY A N 1
ATOM 555 C CA . GLY A 1 73 ? -0.844 -10.957 -26.241 1.00 92.31 73 GLY A CA 1
ATOM 556 C C . GLY A 1 73 ? -0.985 -10.988 -24.717 1.00 92.31 73 GLY A C 1
ATOM 557 O O . GLY A 1 73 ? -2.085 -10.824 -24.195 1.00 92.31 73 GLY A O 1
ATOM 558 N N . ARG A 1 74 ? 0.114 -11.202 -23.983 1.00 93.00 74 ARG A N 1
ATOM 559 C CA . ARG A 1 74 ? 0.138 -11.176 -22.516 1.00 93.00 74 ARG A CA 1
ATOM 560 C C . ARG A 1 74 ? 0.291 -9.736 -22.049 1.00 93.00 74 ARG A C 1
ATOM 562 O O . ARG A 1 74 ? 1.391 -9.297 -21.730 1.00 93.00 74 ARG A O 1
ATOM 569 N N . ILE A 1 75 ? -0.826 -9.022 -22.077 1.00 91.06 75 ILE A N 1
ATOM 570 C CA . ILE A 1 75 ? -0.901 -7.581 -21.847 1.00 91.06 75 ILE A CA 1
ATOM 571 C C . ILE A 1 75 ? -1.724 -7.320 -20.588 1.00 91.06 75 ILE A C 1
ATOM 573 O O . ILE A 1 75 ? -2.775 -7.933 -20.367 1.00 91.06 75 ILE A O 1
ATOM 577 N N . LEU A 1 76 ? -1.226 -6.415 -19.759 1.00 91.12 76 LEU A N 1
ATOM 578 C CA . LEU A 1 76 ? -1.961 -5.833 -18.656 1.00 91.12 76 LEU A CA 1
ATOM 579 C C . LEU A 1 76 ? -2.662 -4.562 -19.163 1.00 91.12 76 LEU A C 1
ATOM 581 O O . LEU A 1 76 ? -1.988 -3.726 -19.759 1.00 91.12 76 LEU A O 1
ATOM 585 N N . PRO A 1 77 ? -3.982 -4.416 -18.955 1.00 85.44 77 PRO A N 1
ATOM 586 C CA . PRO A 1 77 ? -4.666 -3.181 -19.305 1.00 85.44 77 PRO A CA 1
ATOM 587 C C . PRO A 1 77 ? -4.184 -2.028 -18.419 1.00 85.44 77 PRO A C 1
ATOM 589 O O . PRO A 1 77 ? -3.791 -2.260 -17.269 1.00 85.44 77 PRO A O 1
ATOM 592 N N . ALA A 1 78 ? -4.309 -0.809 -18.935 1.00 78.81 78 ALA A N 1
ATOM 593 C CA . ALA A 1 78 ? -4.119 0.427 -18.186 1.00 78.81 78 ALA A CA 1
ATOM 594 C C . ALA A 1 78 ? -4.780 0.385 -16.797 1.00 78.81 78 ALA A C 1
ATOM 596 O O . ALA A 1 78 ? -5.890 -0.140 -16.641 1.00 78.81 78 ALA A O 1
ATOM 597 N N . LYS A 1 79 ? -4.129 0.982 -15.788 1.00 78.44 79 LYS A N 1
ATOM 598 C CA . LYS A 1 79 ? -4.710 1.158 -14.444 1.00 78.44 79 LYS A CA 1
ATOM 599 C C . LYS A 1 79 ? -6.088 1.822 -14.546 1.00 78.44 79 LYS A C 1
ATOM 601 O O . LYS A 1 79 ? -6.274 2.811 -15.249 1.00 78.44 79 LYS A O 1
ATOM 606 N N . GLY A 1 80 ? -7.052 1.291 -13.798 1.00 77.69 80 GLY A N 1
ATOM 607 C CA . GLY A 1 80 ? -8.357 1.934 -13.626 1.00 77.69 80 GLY A CA 1
ATOM 608 C C . GLY A 1 80 ? -8.314 3.031 -12.559 1.00 77.69 80 GLY A C 1
ATOM 609 O O . GLY A 1 80 ? -7.389 3.103 -11.764 1.00 77.69 80 GLY A O 1
ATOM 610 N N . HIS A 1 81 ? -9.360 3.845 -12.447 1.00 78.44 81 HIS A N 1
ATOM 611 C CA . HIS A 1 81 ? -9.352 5.011 -11.544 1.00 78.44 81 HIS A CA 1
ATOM 612 C C . HIS A 1 81 ? -9.499 4.691 -10.043 1.00 78.44 81 HIS A C 1
ATOM 614 O O . HIS A 1 81 ? -9.550 5.593 -9.213 1.00 78.44 81 HIS A O 1
ATOM 620 N N . GLY A 1 82 ? -9.657 3.421 -9.655 1.00 82.19 82 GLY A N 1
ATOM 621 C CA . GLY A 1 82 ? -9.878 3.063 -8.246 1.00 82.19 82 GLY A CA 1
ATOM 622 C C . GLY A 1 82 ? -11.257 3.467 -7.697 1.00 82.19 82 GLY A C 1
ATOM 623 O O . GLY A 1 82 ? -11.481 3.450 -6.489 1.00 82.19 82 GLY A O 1
ATOM 624 N N . LEU A 1 83 ? -12.198 3.851 -8.563 1.00 85.62 83 LEU A N 1
ATOM 625 C CA . LEU A 1 83 ? -13.512 4.388 -8.180 1.00 85.62 83 LEU A CA 1
ATOM 626 C C . LEU A 1 83 ? -14.637 3.348 -8.249 1.00 85.62 83 LEU A C 1
ATOM 628 O O . LEU A 1 83 ? -15.813 3.701 -8.285 1.00 85.62 83 LEU A O 1
ATOM 632 N N . ARG A 1 84 ? -14.301 2.053 -8.296 1.00 88.25 84 ARG A N 1
ATOM 633 C CA . ARG A 1 84 ? -15.298 0.987 -8.441 1.00 88.25 84 ARG A CA 1
ATOM 634 C C . ARG A 1 84 ? -16.305 1.045 -7.290 1.00 88.25 84 ARG A C 1
ATOM 636 O O . ARG A 1 84 ? -15.936 0.836 -6.134 1.00 88.25 84 ARG A O 1
ATOM 643 N N . ARG A 1 85 ? -17.581 1.276 -7.606 1.00 91.38 85 ARG A N 1
ATOM 644 C CA . ARG A 1 85 ? -18.688 1.192 -6.643 1.00 91.38 85 ARG A CA 1
ATOM 645 C C . ARG A 1 85 ? -18.852 -0.246 -6.145 1.00 91.38 85 ARG A C 1
ATOM 647 O O . ARG A 1 85 ? -18.716 -1.189 -6.924 1.00 91.38 85 ARG A O 1
ATOM 654 N N . VAL A 1 86 ? -19.168 -0.426 -4.864 1.00 93.38 86 VAL A N 1
ATOM 655 C CA . VAL A 1 86 ? -19.572 -1.741 -4.348 1.00 93.38 86 VAL A CA 1
ATOM 656 C C . VAL A 1 86 ? -20.941 -2.152 -4.896 1.00 93.38 86 VAL A C 1
ATOM 658 O O . VAL A 1 86 ? -21.758 -1.310 -5.284 1.00 93.38 86 VAL A O 1
ATOM 661 N N . SER A 1 87 ? -21.208 -3.455 -4.939 1.00 94.75 87 SER A N 1
ATOM 662 C CA . SER A 1 87 ? -22.486 -3.965 -5.432 1.00 94.75 87 SER A CA 1
ATOM 663 C C . SER A 1 87 ? -23.645 -3.620 -4.497 1.00 94.75 87 SER A C 1
ATOM 665 O O . SER A 1 87 ? -23.485 -3.481 -3.281 1.00 94.75 87 SER A O 1
ATOM 667 N N . ASP A 1 88 ? -24.858 -3.567 -5.049 1.00 95.62 88 ASP A N 1
ATOM 668 C CA . ASP A 1 88 ? -26.074 -3.364 -4.253 1.00 95.62 88 ASP A CA 1
ATOM 669 C C . ASP A 1 88 ? -26.294 -4.484 -3.228 1.00 95.62 88 ASP A C 1
ATOM 671 O O . ASP A 1 88 ? -26.919 -4.267 -2.191 1.00 95.62 88 ASP A O 1
ATOM 675 N N . THR A 1 89 ? -25.763 -5.681 -3.489 1.00 95.75 89 THR A N 1
ATOM 676 C CA . THR A 1 89 ? -25.757 -6.783 -2.522 1.00 95.75 89 THR A CA 1
ATOM 677 C C . THR A 1 89 ? -24.965 -6.401 -1.277 1.00 95.75 89 THR A C 1
ATOM 679 O O . THR A 1 89 ? -25.454 -6.576 -0.164 1.00 95.75 89 THR A O 1
ATOM 682 N N . ILE A 1 90 ? -23.758 -5.857 -1.452 1.00 95.31 90 ILE A N 1
ATOM 683 C CA . ILE A 1 90 ? -22.891 -5.425 -0.349 1.00 95.31 90 ILE A CA 1
ATOM 684 C C . ILE A 1 90 ? -23.526 -4.254 0.404 1.00 95.31 90 ILE A C 1
ATOM 686 O O . ILE A 1 90 ? -23.544 -4.267 1.632 1.00 95.31 90 ILE A O 1
ATOM 690 N N . ILE A 1 91 ? -24.107 -3.291 -0.316 1.00 95.31 91 ILE A N 1
ATOM 691 C CA . ILE A 1 91 ? -24.800 -2.137 0.278 1.00 95.31 91 ILE A CA 1
ATOM 692 C C . ILE A 1 91 ? -25.942 -2.598 1.185 1.00 95.31 91 ILE A C 1
ATOM 694 O O . ILE A 1 91 ? -25.976 -2.219 2.353 1.00 95.31 91 ILE A O 1
ATOM 698 N N . LYS A 1 92 ? -26.813 -3.486 0.693 1.00 94.88 92 LYS A N 1
ATOM 699 C CA . LYS A 1 92 ? -27.938 -4.035 1.469 1.00 94.88 92 LYS A CA 1
ATOM 700 C C . LYS A 1 92 ? -27.486 -4.893 2.647 1.00 94.88 92 LYS A C 1
ATOM 702 O O . LYS A 1 92 ? -28.083 -4.842 3.715 1.00 94.88 92 LYS A O 1
ATOM 707 N N . LEU A 1 93 ? -26.430 -5.694 2.473 1.00 93.62 93 LEU A N 1
ATOM 708 C CA . LEU A 1 93 ? -25.871 -6.516 3.555 1.00 93.62 93 LEU A CA 1
ATOM 709 C C . LEU A 1 93 ? -25.360 -5.669 4.724 1.00 93.62 93 LEU A C 1
ATOM 711 O O . LEU A 1 93 ? -25.340 -6.148 5.856 1.00 93.62 93 LEU A O 1
ATOM 715 N N . LEU A 1 94 ? -24.913 -4.448 4.436 1.00 90.88 94 LEU A N 1
ATOM 716 C CA . LEU A 1 94 ? -24.295 -3.550 5.401 1.00 90.88 94 LEU A CA 1
ATOM 717 C C . LEU A 1 94 ? -25.212 -2.404 5.853 1.00 90.88 94 LEU A C 1
ATOM 719 O O . LEU A 1 94 ? -24.804 -1.658 6.741 1.00 90.88 94 LEU A O 1
ATOM 723 N N . GLY A 1 95 ? -26.411 -2.269 5.274 1.00 92.44 95 GLY A N 1
ATOM 724 C CA . GLY A 1 95 ? -27.359 -1.196 5.588 1.00 92.44 95 GLY A CA 1
ATOM 725 C C . GLY A 1 95 ? -26.847 0.195 5.197 1.00 92.44 95 GLY A C 1
ATOM 726 O O . GLY A 1 95 ? -26.882 1.109 6.018 1.00 92.44 95 GLY A O 1
ATOM 727 N N . LEU A 1 96 ? -26.264 0.333 3.999 1.00 92.06 96 LEU A N 1
ATOM 728 C CA . LEU A 1 96 ? -25.591 1.559 3.533 1.00 92.06 96 LEU A CA 1
ATOM 729 C C . LEU A 1 96 ? -26.368 2.297 2.434 1.00 92.06 96 LEU A C 1
ATOM 731 O O . LEU A 1 96 ? -25.787 3.092 1.703 1.00 92.06 96 LEU A O 1
ATOM 735 N N . GLU A 1 97 ? -27.655 2.011 2.262 1.00 94.69 97 GLU A N 1
ATOM 736 C CA . GLU A 1 97 ? -28.480 2.551 1.175 1.00 94.69 97 GLU A CA 1
ATOM 737 C C . GLU A 1 97 ? -28.537 4.084 1.172 1.00 94.69 97 GLU A C 1
ATOM 739 O O . GLU A 1 97 ? -28.553 4.692 0.104 1.00 94.69 97 GLU A O 1
ATOM 744 N N . ASP A 1 98 ? -28.509 4.692 2.358 1.00 93.00 98 ASP A N 1
ATOM 745 C CA . ASP A 1 98 ? -28.585 6.144 2.548 1.00 93.00 98 ASP A CA 1
ATOM 746 C C . ASP A 1 98 ? -27.201 6.809 2.663 1.00 93.00 98 ASP A C 1
ATOM 748 O O . ASP A 1 98 ? -27.095 7.991 3.000 1.00 93.00 98 ASP A O 1
ATOM 752 N N . TRP A 1 99 ? -26.112 6.062 2.441 1.00 91.25 99 TRP A N 1
ATOM 753 C CA . TRP A 1 99 ? -24.767 6.628 2.529 1.00 91.25 99 TRP A CA 1
ATOM 754 C C . TRP A 1 99 ? -24.450 7.511 1.315 1.00 91.25 99 TRP A C 1
ATOM 756 O O . TRP A 1 99 ? -24.859 7.196 0.195 1.00 91.25 99 TRP A O 1
ATOM 766 N N . PRO A 1 100 ? -23.661 8.587 1.502 1.00 91.12 100 PRO A N 1
ATOM 767 C CA . PRO A 1 100 ? -23.162 9.389 0.395 1.00 91.12 100 PRO A CA 1
ATOM 768 C C . PRO A 1 100 ? -22.419 8.532 -0.633 1.00 91.12 100 PRO A C 1
ATOM 770 O O . PRO A 1 100 ? -21.570 7.717 -0.271 1.00 91.12 100 PRO A O 1
ATOM 773 N N . GLU A 1 101 ? -22.676 8.783 -1.916 1.00 90.44 101 GLU A N 1
ATOM 774 C CA . GLU A 1 101 ? -22.056 8.069 -3.038 1.00 90.44 101 GLU A CA 1
ATOM 775 C C . GLU A 1 101 ? -20.521 7.948 -2.959 1.00 90.44 101 GLU A C 1
ATOM 777 O O . GLU A 1 101 ? -20.024 6.841 -3.191 1.00 90.44 101 GLU A O 1
ATOM 782 N N . PRO A 1 102 ? -19.755 8.986 -2.549 1.00 88.81 102 PRO A N 1
ATOM 783 C CA . PRO A 1 102 ? -18.299 8.872 -2.449 1.00 88.81 102 PRO A CA 1
ATOM 784 C C . PRO A 1 102 ? -17.867 7.749 -1.502 1.00 88.81 102 PRO A C 1
ATOM 786 O O . PRO A 1 102 ? -16.839 7.119 -1.707 1.00 88.81 102 PRO A O 1
ATOM 789 N N . LEU A 1 103 ? -18.670 7.447 -0.480 1.00 90.56 103 LEU A N 1
ATOM 790 C CA . LEU A 1 103 ? -18.364 6.441 0.535 1.00 90.56 103 LEU A CA 1
ATOM 791 C C . LEU A 1 103 ? -18.750 5.012 0.115 1.00 90.56 103 LEU A C 1
ATOM 793 O O . LEU A 1 103 ? -18.502 4.076 0.877 1.00 90.56 103 LEU A O 1
ATOM 797 N N . LEU A 1 104 ? -19.360 4.838 -1.064 1.00 91.88 104 LEU A N 1
ATOM 798 C CA . LEU A 1 104 ? -19.843 3.556 -1.594 1.00 91.88 104 LEU A CA 1
ATOM 799 C C . LEU A 1 104 ? -18.896 2.931 -2.627 1.00 91.88 104 LEU A C 1
ATOM 801 O O . LEU A 1 104 ? -19.275 2.012 -3.356 1.00 91.88 104 LEU A O 1
ATOM 805 N N . THR A 1 105 ? -17.651 3.389 -2.702 1.00 91.12 105 THR A N 1
ATOM 806 C CA . THR A 1 105 ? -16.618 2.720 -3.497 1.00 91.12 105 THR A CA 1
ATOM 807 C C . THR A 1 105 ? -15.940 1.609 -2.704 1.00 91.12 105 THR A C 1
ATOM 809 O O . THR A 1 105 ? -15.839 1.663 -1.478 1.00 91.12 105 THR A O 1
ATOM 812 N N . ALA A 1 106 ? -15.450 0.583 -3.399 1.00 89.44 106 ALA A N 1
ATOM 813 C CA . ALA A 1 106 ? -14.760 -0.549 -2.788 1.00 89.44 106 ALA A CA 1
ATOM 814 C C . ALA A 1 106 ? -13.521 -0.103 -1.994 1.00 89.44 106 ALA A C 1
ATOM 816 O O . ALA A 1 106 ? -13.251 -0.629 -0.917 1.00 89.44 106 ALA A O 1
ATOM 817 N N . ASN A 1 107 ? -12.823 0.915 -2.498 1.00 85.19 107 ASN A N 1
ATOM 818 C CA . ASN A 1 107 ? -11.653 1.522 -1.870 1.00 85.19 107 ASN A CA 1
ATOM 819 C C . ASN A 1 107 ? -11.949 2.097 -0.508 1.00 85.19 107 ASN A C 1
ATOM 821 O O . ASN A 1 107 ? -11.290 1.776 0.479 1.00 85.19 107 ASN A O 1
ATOM 825 N N . ILE A 1 108 ? -12.969 2.936 -0.451 1.00 87.75 108 ILE A N 1
ATOM 826 C CA . ILE A 1 108 ? -13.293 3.612 0.784 1.00 87.75 108 ILE A CA 1
ATOM 827 C C . ILE A 1 108 ? -13.954 2.612 1.740 1.00 87.75 108 ILE A C 1
ATOM 829 O O . ILE A 1 108 ? -13.537 2.495 2.896 1.00 87.75 108 ILE A O 1
ATOM 833 N N . LEU A 1 109 ? -14.888 1.797 1.246 1.00 88.69 109 LEU A N 1
ATOM 834 C CA . LEU A 1 109 ? -15.654 0.890 2.090 1.00 88.69 109 LEU A CA 1
ATOM 835 C C . LEU A 1 109 ? -14.830 -0.248 2.703 1.00 88.69 109 LEU A C 1
ATOM 837 O O . LEU A 1 109 ? -15.074 -0.599 3.854 1.00 88.69 109 LEU A O 1
ATOM 841 N N . PHE A 1 110 ? -13.895 -0.857 1.969 1.00 83.88 110 PHE A N 1
ATOM 842 C CA . PHE A 1 110 ? -13.137 -2.007 2.482 1.00 83.88 110 PHE A CA 1
ATOM 843 C C . PHE A 1 110 ? -11.789 -1.637 3.098 1.00 83.88 110 PHE A C 1
ATOM 845 O O . PHE A 1 110 ? -11.270 -2.418 3.889 1.00 83.88 110 PHE A O 1
ATOM 852 N N . VAL A 1 111 ? -11.232 -0.463 2.790 1.00 79.81 111 VAL A N 1
ATOM 853 C CA . VAL A 1 111 ? -9.961 -0.021 3.385 1.00 79.81 111 VAL A CA 1
ATOM 854 C C . VAL A 1 111 ? -10.219 0.960 4.511 1.00 79.81 111 VAL A C 1
ATOM 856 O O . VAL A 1 111 ? -9.950 0.664 5.672 1.00 79.81 111 VAL A O 1
ATOM 859 N N . VAL A 1 112 ? -10.794 2.121 4.196 1.00 82.38 112 VAL A N 1
ATOM 860 C CA . VAL A 1 112 ? -10.894 3.212 5.169 1.00 82.38 112 VAL A CA 1
ATOM 861 C C . VAL A 1 112 ? -11.834 2.836 6.309 1.00 82.38 112 VAL A C 1
ATOM 863 O O . VAL A 1 112 ? -11.438 2.923 7.466 1.00 82.38 112 VAL A O 1
ATOM 866 N N . LYS A 1 113 ? -13.037 2.325 6.008 1.00 81.50 113 LYS A N 1
ATOM 867 C CA . LYS A 1 113 ? -14.024 1.968 7.044 1.00 81.50 113 LYS A CA 1
ATOM 868 C C . LYS A 1 113 ? -13.477 0.919 8.009 1.00 81.50 113 LYS A C 1
ATOM 870 O O . LYS A 1 113 ? -13.634 1.060 9.220 1.00 81.50 113 LYS A O 1
ATOM 875 N N . PHE A 1 114 ? -12.873 -0.144 7.476 1.00 77.38 114 PHE A N 1
ATOM 876 C CA . PHE A 1 114 ? -12.364 -1.255 8.283 1.00 77.38 114 PHE A CA 1
ATOM 877 C C . PHE A 1 114 ? -11.219 -0.823 9.185 1.00 77.38 114 PHE A C 1
ATOM 879 O O . PHE A 1 114 ? -11.213 -1.196 10.355 1.00 77.38 114 PHE A O 1
ATOM 886 N N . ASN A 1 115 ? -10.324 0.026 8.687 1.00 77.12 115 ASN A N 1
ATOM 887 C CA . ASN A 1 115 ? -9.253 0.567 9.508 1.00 77.12 115 ASN A CA 1
ATOM 888 C C . ASN A 1 115 ? -9.815 1.491 10.597 1.00 77.12 115 ASN A C 1
ATOM 890 O O . ASN A 1 115 ? -9.533 1.275 11.769 1.00 77.12 115 ASN A O 1
ATOM 894 N N . THR A 1 116 ? -10.710 2.435 10.280 1.00 78.94 116 THR A N 1
ATOM 895 C CA . THR A 1 116 ? -11.274 3.347 11.295 1.00 78.94 116 THR A CA 1
ATOM 896 C C . THR A 1 116 ? -11.981 2.610 12.446 1.00 78.94 116 THR A C 1
ATOM 898 O O . THR A 1 116 ? -11.871 3.019 13.603 1.00 78.94 116 THR A O 1
ATOM 901 N N . LEU A 1 117 ? -12.656 1.492 12.156 1.00 76.31 117 LEU A N 1
ATOM 902 C CA . LEU A 1 117 ? -13.298 0.638 13.165 1.00 76.31 117 LEU A CA 1
ATOM 903 C C . LEU A 1 117 ? -12.326 0.057 14.196 1.00 76.31 117 LEU A C 1
ATOM 905 O O . LEU A 1 117 ? -12.731 -0.214 15.325 1.00 76.31 117 LEU A O 1
ATOM 909 N N . LEU A 1 118 ? -11.075 -0.168 13.805 1.00 72.62 118 LEU A N 1
ATOM 910 C CA . LEU A 1 118 ? -10.080 -0.842 14.630 1.00 72.62 118 LEU A CA 1
ATOM 911 C C . LEU A 1 118 ? -9.179 0.128 15.402 1.00 72.62 118 LEU A C 1
ATOM 913 O O . LEU A 1 118 ? -8.591 -0.262 16.408 1.00 72.62 118 LEU A O 1
ATOM 917 N N . ILE A 1 119 ? -9.102 1.386 14.961 1.00 74.56 119 ILE A N 1
ATOM 918 C CA . ILE A 1 119 ? -8.317 2.431 15.628 1.00 74.56 119 ILE A CA 1
ATOM 919 C C . ILE A 1 119 ? -9.145 3.101 16.719 1.00 74.56 119 ILE A C 1
ATOM 921 O O . ILE A 1 119 ? -8.701 3.206 17.864 1.00 74.56 119 ILE A O 1
ATOM 925 N N . GLY A 1 120 ? -10.365 3.539 16.390 1.00 62.69 120 GLY A N 1
ATOM 926 C CA . GLY A 1 120 ? -11.118 4.340 17.339 1.00 62.69 120 GLY A CA 1
ATOM 927 C C . GLY A 1 120 ? -12.399 4.970 16.822 1.00 62.69 120 GLY A C 1
ATOM 928 O O . GLY A 1 120 ? -12.422 6.119 16.401 1.00 62.69 120 GLY A O 1
ATOM 929 N N . GLY A 1 121 ? -13.508 4.253 16.975 1.00 65.44 121 GLY A N 1
ATOM 930 C CA . GLY A 1 121 ? -14.831 4.863 17.072 1.00 65.44 121 GLY A CA 1
ATOM 931 C C . GLY A 1 121 ? -15.239 4.925 18.538 1.00 65.44 121 GLY A C 1
ATOM 932 O O . GLY A 1 121 ? -15.605 3.896 19.097 1.00 65.44 121 GLY A O 1
ATOM 933 N N . ASN A 1 122 ? -15.164 6.098 19.176 1.00 71.31 122 ASN A N 1
ATOM 934 C CA . ASN A 1 122 ? -15.669 6.257 20.552 1.00 71.31 122 ASN A CA 1
ATOM 935 C C . ASN A 1 122 ? -17.183 5.991 20.619 1.00 71.31 122 ASN A C 1
ATOM 937 O O . ASN A 1 122 ? -17.695 5.479 21.612 1.00 71.31 122 ASN A O 1
ATOM 941 N N . ASP A 1 123 ? -17.870 6.290 19.520 1.00 86.88 123 ASP A N 1
ATOM 942 C CA . ASP A 1 123 ? -19.264 5.986 19.253 1.00 86.88 123 ASP A CA 1
ATOM 943 C C . ASP A 1 123 ? -19.500 5.980 17.723 1.00 86.88 123 ASP A C 1
ATOM 945 O O . ASP A 1 123 ? -18.600 6.359 16.957 1.00 86.88 123 ASP A O 1
ATOM 949 N N . PRO A 1 124 ? -20.683 5.546 17.244 1.00 87.88 124 PRO A N 1
ATOM 950 C CA . PRO A 1 124 ? -20.974 5.476 15.813 1.00 87.88 124 PRO A CA 1
ATOM 951 C C . PRO A 1 124 ? -20.863 6.811 15.061 1.00 87.88 124 PRO A C 1
ATOM 953 O O . PRO A 1 124 ? -20.498 6.801 13.886 1.00 87.88 124 PRO A O 1
ATOM 956 N N . HIS A 1 125 ? -21.151 7.947 15.706 1.00 90.56 125 HIS A N 1
ATOM 957 C CA . HIS A 1 125 ? -21.079 9.261 15.066 1.00 90.56 125 HIS A CA 1
ATOM 958 C C . HIS A 1 125 ? -19.621 9.668 14.841 1.00 90.56 125 HIS A C 1
ATOM 960 O O . HIS A 1 125 ? -19.233 9.967 13.711 1.00 90.56 125 HIS A O 1
ATOM 966 N N . THR A 1 126 ? -18.779 9.560 15.875 1.00 90.12 126 THR A N 1
ATOM 967 C CA . THR A 1 126 ? -17.334 9.792 15.725 1.00 90.12 126 THR A CA 1
ATOM 968 C C . THR A 1 126 ? -16.708 8.832 14.718 1.00 90.12 126 THR A C 1
ATOM 970 O O . THR A 1 126 ? -15.888 9.258 13.912 1.00 90.12 126 THR A O 1
ATOM 973 N N . LEU A 1 127 ? -17.108 7.556 14.710 1.00 88.00 127 LEU A N 1
ATOM 974 C CA . LEU A 1 127 ? -16.614 6.581 13.736 1.00 88.00 127 LEU A CA 1
ATOM 975 C C . LEU A 1 127 ? -16.885 7.033 12.293 1.00 88.00 127 LEU A C 1
ATOM 977 O O . LEU A 1 127 ? -15.987 6.981 11.455 1.00 88.00 127 LEU A O 1
ATOM 981 N N . PHE A 1 128 ? -18.111 7.476 12.005 1.00 88.62 128 PHE A N 1
ATOM 982 C CA . PHE A 1 128 ? -18.493 7.951 10.674 1.00 88.62 128 PHE A CA 1
ATOM 983 C C . PHE A 1 128 ? -17.717 9.213 10.271 1.00 88.62 128 PHE A C 1
ATOM 985 O O . PHE A 1 128 ? -17.231 9.319 9.147 1.00 88.62 128 PHE A O 1
ATOM 992 N N . SER A 1 129 ? -17.524 10.133 11.214 1.00 92.19 129 SER A N 1
ATOM 993 C CA . SER A 1 129 ? -16.712 11.336 11.026 1.00 92.19 129 SER A CA 1
ATOM 994 C C . SER A 1 129 ? -15.240 11.001 10.741 1.00 92.19 129 SER A C 1
ATOM 996 O O . SER A 1 129 ? -14.679 11.454 9.745 1.00 92.19 129 SER A O 1
ATOM 998 N N . ASN A 1 130 ? -14.619 10.126 11.543 1.00 90.38 130 ASN A N 1
ATOM 999 C CA . ASN A 1 130 ? -13.236 9.667 11.345 1.00 90.38 130 ASN A CA 1
ATOM 1000 C C . ASN A 1 130 ? -13.060 8.952 10.000 1.00 90.38 130 ASN A C 1
ATOM 1002 O O . ASN A 1 130 ? -12.025 9.094 9.346 1.00 90.38 130 ASN A O 1
ATOM 1006 N N . TYR A 1 131 ? -14.072 8.184 9.593 1.00 87.75 131 TYR A N 1
ATOM 1007 C CA . TYR A 1 131 ? -14.104 7.498 8.311 1.00 87.75 131 TYR A CA 1
ATOM 1008 C C . TYR A 1 131 ? -14.025 8.498 7.156 1.00 87.75 131 TYR A C 1
ATOM 1010 O O . TYR A 1 131 ? -13.147 8.354 6.309 1.00 87.75 131 TYR A O 1
ATOM 1018 N N . ILE A 1 132 ? -14.856 9.547 7.170 1.00 91.62 132 ILE A N 1
ATOM 1019 C CA . ILE A 1 132 ? -14.806 10.626 6.175 1.00 91.62 132 ILE A CA 1
ATOM 1020 C C . ILE A 1 132 ? -13.449 11.333 6.204 1.00 91.62 132 ILE A C 1
ATOM 1022 O O . ILE A 1 132 ? -12.827 11.490 5.159 1.00 91.62 132 ILE A O 1
ATOM 1026 N N . VAL A 1 133 ? -12.952 11.726 7.377 1.00 92.69 133 VAL A N 1
ATOM 1027 C CA . VAL A 1 133 ? -11.661 12.425 7.503 1.00 92.69 133 VAL A CA 1
ATOM 1028 C C . VAL A 1 133 ? -10.520 11.616 6.879 1.00 92.69 133 VAL A C 1
ATOM 1030 O O . VAL A 1 133 ? -9.689 12.150 6.147 1.00 92.69 133 VAL A O 1
ATOM 1033 N N . SER A 1 134 ? -10.526 10.304 7.094 1.00 89.38 134 SER A N 1
ATOM 1034 C CA . SER A 1 134 ? -9.505 9.397 6.571 1.00 89.38 134 SER A CA 1
ATOM 1035 C C . SER A 1 134 ? -9.563 9.208 5.049 1.00 89.38 134 SER A C 1
ATOM 1037 O O . SER A 1 134 ? -8.607 8.722 4.450 1.00 89.38 134 SER A O 1
ATOM 1039 N N . THR A 1 135 ? -10.656 9.612 4.395 1.00 89.81 135 THR A N 1
ATOM 1040 C CA . THR A 1 135 ? -10.749 9.596 2.928 1.00 89.81 135 THR A CA 1
ATOM 1041 C C . THR A 1 135 ? -9.913 10.684 2.258 1.00 89.81 135 THR A C 1
ATOM 1043 O O . THR A 1 135 ? -9.738 10.621 1.044 1.00 89.81 135 THR A O 1
ATOM 1046 N N . ALA A 1 136 ? -9.349 11.637 3.015 1.00 89.25 136 ALA A N 1
ATOM 1047 C CA . ALA A 1 136 ? -8.465 12.681 2.491 1.00 89.25 136 ALA A CA 1
ATOM 1048 C C . ALA A 1 136 ? -7.295 12.122 1.658 1.00 89.25 136 ALA A C 1
ATOM 1050 O O . ALA A 1 136 ? -6.897 12.761 0.687 1.00 89.25 136 ALA A O 1
ATOM 1051 N N . PHE A 1 137 ? -6.830 10.905 1.969 1.00 85.38 137 PHE A N 1
ATOM 1052 C CA . PHE A 1 137 ? -5.906 10.110 1.149 1.00 85.38 137 PHE A CA 1
ATOM 1053 C C . PHE A 1 137 ? -6.272 10.115 -0.348 1.00 85.38 137 PHE A C 1
ATOM 1055 O O . PHE A 1 137 ? -5.426 10.260 -1.225 1.00 85.38 137 PHE A O 1
ATOM 1062 N N . TYR A 1 138 ? -7.563 10.016 -0.671 1.00 86.50 138 TYR A N 1
ATOM 1063 C CA . TYR A 1 138 ? -8.019 9.903 -2.051 1.00 86.50 138 TYR A CA 1
ATOM 1064 C C . TYR A 1 138 ? -7.986 11.214 -2.840 1.00 86.50 138 TYR A C 1
ATOM 1066 O O . TYR A 1 138 ? -8.181 11.171 -4.055 1.00 86.50 138 TYR A O 1
ATOM 1074 N N . LEU A 1 139 ? -7.683 12.361 -2.216 1.00 86.94 139 LEU A N 1
ATOM 1075 C CA . LEU A 1 139 ? -7.467 13.621 -2.942 1.00 86.94 139 LEU A CA 1
ATOM 1076 C C . LEU A 1 139 ? -6.440 13.453 -4.070 1.00 86.94 139 LEU A C 1
ATOM 1078 O O . LEU A 1 139 ? -6.646 13.982 -5.161 1.00 86.94 139 LEU A O 1
ATOM 1082 N N . GLU A 1 140 ? -5.412 12.638 -3.836 1.00 84.19 140 GLU A N 1
ATOM 1083 C CA . GLU A 1 140 ? -4.378 12.310 -4.816 1.00 84.19 140 GLU A CA 1
ATOM 1084 C C . GLU A 1 140 ? -4.914 11.615 -6.070 1.00 84.19 140 GLU A C 1
ATOM 1086 O O . GLU A 1 140 ? -4.354 11.784 -7.142 1.00 84.19 140 GLU A O 1
ATOM 1091 N N . HIS A 1 141 ? -6.027 10.890 -5.969 1.00 81.38 141 HIS A N 1
ATOM 1092 C CA . HIS A 1 141 ? -6.604 10.099 -7.060 1.00 81.38 141 HIS A CA 1
ATOM 1093 C C . HIS A 1 141 ? -7.620 10.898 -7.896 1.00 81.38 141 HIS A C 1
ATOM 1095 O O . HIS A 1 141 ? -8.319 10.349 -8.750 1.00 81.38 141 HIS A O 1
ATOM 1101 N N . GLY A 1 142 ? -7.760 12.202 -7.634 1.00 82.44 142 GLY A N 1
ATOM 1102 C CA . GLY A 1 142 ? -8.761 13.044 -8.290 1.00 82.44 142 GLY A CA 1
ATOM 1103 C C . GLY A 1 142 ? -10.184 12.812 -7.772 1.00 82.44 142 GLY A C 1
ATOM 1104 O O . GLY A 1 142 ? -11.149 13.144 -8.460 1.00 82.44 142 GLY A O 1
ATOM 1105 N N . TYR A 1 143 ? -10.348 12.281 -6.554 1.00 85.06 143 TYR A N 1
ATOM 1106 C CA . TYR A 1 143 ? -11.668 11.971 -5.981 1.00 85.06 143 TYR A CA 1
ATOM 1107 C C . TYR A 1 143 ? -12.626 13.159 -5.963 1.00 85.06 143 TYR A C 1
ATOM 1109 O O . TYR A 1 143 ? -13.806 13.007 -6.259 1.00 85.06 143 TYR A O 1
ATOM 1117 N N . ALA A 1 144 ? -12.110 14.350 -5.652 1.00 85.88 144 ALA A N 1
ATOM 1118 C CA . ALA A 1 144 ? -12.894 15.581 -5.636 1.00 85.88 144 ALA A CA 1
ATOM 1119 C C . ALA A 1 144 ? -13.463 15.946 -7.020 1.00 85.88 144 ALA A C 1
ATOM 1121 O O . ALA A 1 144 ? -14.495 16.606 -7.104 1.00 85.88 144 ALA A O 1
ATOM 1122 N N . ARG A 1 145 ? -12.818 15.498 -8.109 1.00 86.50 145 ARG A N 1
ATOM 1123 C CA . ARG A 1 145 ? -13.314 15.676 -9.483 1.00 86.50 145 ARG A CA 1
ATOM 1124 C C . ARG A 1 145 ? -14.395 14.656 -9.823 1.00 86.50 145 ARG A C 1
ATOM 1126 O O . ARG A 1 145 ? -15.381 15.013 -10.458 1.00 86.50 145 ARG A O 1
ATOM 1133 N N . ALA A 1 146 ? -14.222 13.409 -9.386 1.00 86.69 146 ALA A N 1
ATOM 1134 C CA . ALA A 1 146 ? -15.216 12.354 -9.577 1.00 86.69 146 ALA A CA 1
ATOM 1135 C C . ALA A 1 146 ? -16.489 12.596 -8.754 1.00 86.69 146 ALA A C 1
ATOM 1137 O O . ALA A 1 146 ? -17.594 12.317 -9.212 1.00 86.69 146 ALA A O 1
ATOM 1138 N N . PHE A 1 147 ? -16.333 13.151 -7.553 1.00 90.25 147 PHE A N 1
ATOM 1139 C CA . PHE A 1 147 ? -17.417 13.407 -6.622 1.00 90.25 147 PHE A CA 1
ATOM 1140 C C . PHE A 1 147 ? -17.377 14.854 -6.114 1.00 90.25 147 PHE A C 1
ATOM 1142 O O . PHE A 1 147 ? -16.738 15.134 -5.098 1.00 90.25 147 PHE A O 1
ATOM 1149 N N . PRO A 1 148 ? -18.106 15.785 -6.752 1.00 88.56 148 PRO A N 1
ATOM 1150 C CA . PRO A 1 148 ? -18.062 17.203 -6.385 1.00 88.56 148 PRO A CA 1
ATOM 1151 C C . PRO A 1 148 ? -18.451 17.505 -4.927 1.00 88.56 148 PRO A C 1
ATOM 1153 O O . PRO A 1 148 ? -17.992 18.489 -4.356 1.00 88.56 148 PRO A O 1
ATOM 1156 N N . SER A 1 149 ? -19.272 16.658 -4.293 1.00 89.75 149 SER A N 1
ATOM 1157 C CA . SER A 1 149 ? -19.665 16.809 -2.883 1.00 89.75 149 SER A CA 1
ATOM 1158 C C . SER A 1 149 ? -18.585 16.378 -1.884 1.00 89.75 149 SER A C 1
ATOM 1160 O O . SER A 1 149 ? -18.761 16.561 -0.679 1.00 89.75 149 SER A O 1
ATOM 1162 N N . PHE A 1 150 ? -17.494 15.768 -2.352 1.00 91.12 150 PHE A N 1
ATOM 1163 C CA . PHE A 1 150 ? -16.462 15.180 -1.502 1.00 91.12 150 PHE A CA 1
ATOM 1164 C C . PHE A 1 150 ? -15.751 16.213 -0.627 1.00 91.12 150 PHE A C 1
ATOM 1166 O O . PHE A 1 150 ? -15.578 15.981 0.567 1.00 91.12 150 PHE A O 1
ATOM 1173 N N . GLU A 1 151 ? -15.376 17.368 -1.183 1.00 91.06 151 GLU A N 1
ATOM 1174 C CA . GLU A 1 151 ? -14.662 18.390 -0.408 1.00 91.06 151 GLU A CA 1
ATOM 1175 C C . GLU A 1 151 ? -15.527 18.983 0.705 1.00 91.06 151 GLU A C 1
ATOM 1177 O O . GLU A 1 151 ? -15.032 19.201 1.809 1.00 91.06 151 GLU A O 1
ATOM 1182 N N . THR A 1 152 ? -16.821 19.194 0.446 1.00 93.25 152 THR A N 1
ATOM 1183 C CA . THR A 1 152 ? -17.774 19.632 1.473 1.00 93.25 152 THR A CA 1
ATOM 1184 C C . THR A 1 152 ? -17.907 18.582 2.569 1.00 93.25 152 THR A C 1
ATOM 1186 O O . THR A 1 152 ? -17.789 18.910 3.744 1.00 93.25 152 THR A O 1
ATOM 1189 N N . L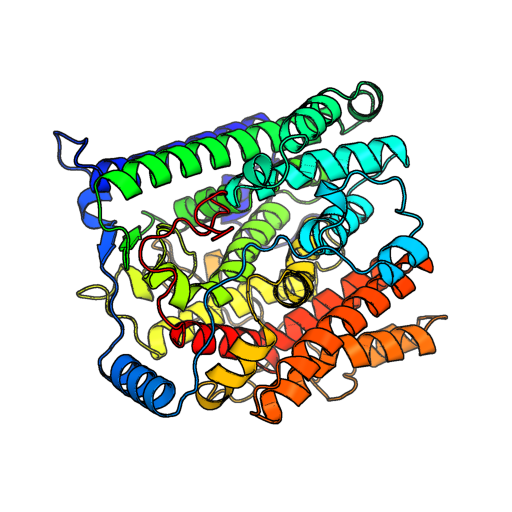EU A 1 153 ? -18.068 17.309 2.190 1.00 93.62 153 LEU A N 1
ATOM 1190 C CA . LEU A 1 153 ? -18.163 16.202 3.139 1.00 93.62 153 LEU A CA 1
ATOM 1191 C C . LEU A 1 153 ? -16.921 16.127 4.044 1.00 93.62 153 LEU A C 1
ATOM 1193 O O . LEU A 1 153 ? -17.048 16.011 5.262 1.00 93.62 153 LEU A O 1
ATOM 1197 N N . LEU A 1 154 ? -15.727 16.236 3.455 1.00 94.12 154 LEU A N 1
ATOM 1198 C CA . LEU A 1 154 ? -14.462 16.234 4.186 1.00 94.12 154 LEU A CA 1
ATOM 1199 C C . LEU A 1 154 ? -14.337 17.446 5.118 1.00 94.12 154 LEU A C 1
ATOM 1201 O O . LEU A 1 154 ? -13.963 17.286 6.279 1.00 94.12 154 LEU A O 1
ATOM 1205 N N . HIS A 1 155 ? -14.665 18.643 4.631 1.00 95.00 155 HIS A N 1
ATOM 1206 C CA . HIS A 1 155 ? -14.637 19.867 5.429 1.00 95.00 155 HIS A CA 1
ATOM 1207 C C . HIS A 1 155 ? -15.540 19.757 6.664 1.00 95.00 155 HIS A C 1
ATOM 1209 O O . HIS A 1 155 ? -15.099 20.053 7.775 1.00 95.00 155 HIS A O 1
ATOM 1215 N N . ASP A 1 156 ? -16.771 19.280 6.489 1.00 96.12 156 ASP A N 1
ATOM 1216 C CA . ASP A 1 156 ? -17.736 19.167 7.581 1.00 96.12 156 ASP A CA 1
ATOM 1217 C C . ASP A 1 156 ? -17.285 18.140 8.630 1.00 96.12 156 ASP A C 1
ATOM 1219 O O . ASP A 1 156 ? -17.362 18.408 9.828 1.00 96.12 156 ASP A O 1
ATOM 1223 N N . ALA A 1 157 ? -16.720 17.003 8.208 1.00 95.00 157 ALA A N 1
ATOM 1224 C CA . ALA A 1 157 ? -16.194 15.994 9.131 1.00 95.00 157 ALA A CA 1
ATOM 1225 C C . ALA A 1 157 ? -14.935 16.456 9.894 1.00 95.00 157 ALA A C 1
ATOM 1227 O O . ALA A 1 157 ? -14.729 16.087 11.055 1.00 95.00 157 ALA A O 1
ATOM 1228 N N . LEU A 1 158 ? -14.098 17.299 9.278 1.00 96.12 158 LEU A N 1
ATOM 1229 C CA . LEU A 1 158 ? -12.956 17.931 9.951 1.00 96.12 158 LEU A CA 1
ATOM 1230 C C . LEU A 1 158 ? -13.392 18.935 11.030 1.00 96.12 158 LEU A C 1
ATOM 1232 O O . LEU A 1 158 ? -12.621 19.210 11.946 1.00 96.12 158 LEU A O 1
ATOM 1236 N N . GLN A 1 159 ? -14.604 19.484 10.925 1.00 96.88 159 GLN A N 1
ATOM 1237 C CA . GLN A 1 159 ? -15.156 20.469 11.861 1.00 96.88 159 GLN A CA 1
ATOM 1238 C C . GLN A 1 159 ? -16.247 19.894 12.775 1.00 96.88 159 GLN A C 1
ATOM 1240 O O . GLN A 1 159 ? -16.859 20.649 13.530 1.00 96.88 159 GLN A O 1
ATOM 1245 N N . ASP A 1 160 ? -16.493 18.582 12.731 1.00 96.44 160 ASP A N 1
ATOM 1246 C CA . ASP A 1 160 ? -17.532 17.913 13.514 1.00 96.44 160 ASP A CA 1
ATOM 1247 C C . ASP A 1 160 ? -17.327 18.138 15.029 1.00 96.44 160 ASP A C 1
ATOM 1249 O O . ASP A 1 160 ? -16.400 17.565 15.620 1.00 96.44 160 ASP A O 1
ATOM 1253 N N . PRO A 1 161 ? -18.203 18.922 15.694 1.00 96.56 161 PRO A N 1
ATOM 1254 C CA . PRO A 1 161 ? -18.036 19.260 17.104 1.00 96.56 161 PRO A CA 1
ATOM 1255 C C . PRO A 1 161 ? -18.103 18.042 18.026 1.00 96.56 161 PRO A C 1
ATOM 1257 O O . PRO A 1 161 ? -17.470 18.034 19.080 1.00 96.56 161 PRO A O 1
ATOM 1260 N N . HIS A 1 162 ? -18.870 17.015 17.648 1.00 95.19 162 HIS A N 1
ATOM 1261 C CA . HIS A 1 162 ? -19.019 15.804 18.449 1.00 95.19 162 HIS A CA 1
ATOM 1262 C C . HIS A 1 162 ? -17.740 14.977 18.409 1.00 95.19 162 HIS A C 1
ATOM 1264 O O . HIS A 1 162 ? -17.236 14.566 19.451 1.00 95.19 162 HIS A O 1
ATOM 1270 N N . ALA A 1 163 ? -17.171 14.782 17.218 1.00 94.12 163 ALA A N 1
ATOM 1271 C CA . ALA A 1 163 ? -15.907 14.073 17.087 1.00 94.12 163 ALA A CA 1
ATOM 1272 C C . ALA A 1 163 ? -14.739 14.834 17.733 1.00 94.12 163 ALA A C 1
ATOM 1274 O O . ALA A 1 163 ? -13.919 14.211 18.412 1.00 94.12 163 ALA A O 1
ATOM 1275 N N . LEU A 1 164 ? -14.691 16.164 17.595 1.00 95.06 164 LEU A N 1
ATOM 1276 C CA . LEU A 1 164 ? -13.684 17.019 18.239 1.00 95.06 164 LEU A CA 1
ATOM 1277 C C . LEU A 1 164 ? -13.756 16.974 19.771 1.00 95.06 164 LEU A C 1
ATOM 1279 O O . LEU A 1 164 ? -12.724 17.037 20.430 1.00 95.06 164 LEU A O 1
ATOM 1283 N N . ALA A 1 165 ? -14.951 16.800 20.342 1.00 93.94 165 ALA A N 1
ATOM 1284 C CA . ALA A 1 165 ? -15.130 16.658 21.786 1.00 93.94 165 ALA A CA 1
ATOM 1285 C C . ALA A 1 165 ? -14.613 15.319 22.347 1.00 93.94 165 ALA A C 1
ATOM 1287 O O . ALA A 1 165 ? -14.564 15.142 23.568 1.00 93.94 165 ALA A O 1
ATOM 1288 N N . THR A 1 166 ? -14.236 14.364 21.491 1.00 91.94 166 THR A N 1
ATOM 1289 C CA . THR A 1 166 ? -13.660 13.095 21.946 1.00 91.94 166 THR A CA 1
ATOM 1290 C C . THR A 1 166 ? -12.175 13.231 22.310 1.00 91.94 166 THR A C 1
ATOM 1292 O O . THR A 1 166 ? -11.491 14.086 21.748 1.00 91.94 166 THR A O 1
ATOM 1295 N N . PRO A 1 167 ? -11.627 12.374 23.200 1.00 90.19 167 PRO A N 1
ATOM 1296 C CA . PRO A 1 167 ? -10.278 12.558 23.753 1.00 90.19 167 PRO A CA 1
ATOM 1297 C C . PRO A 1 167 ? -9.134 12.671 22.736 1.00 90.19 167 PRO A C 1
ATOM 1299 O O . PRO A 1 167 ? -8.125 13.290 23.041 1.00 90.19 167 PRO A O 1
ATOM 1302 N N . VAL A 1 168 ? -9.290 12.075 21.552 1.00 91.38 168 VAL A N 1
ATOM 1303 C CA . VAL A 1 168 ? -8.274 12.025 20.480 1.00 91.38 168 VAL A CA 1
ATOM 1304 C C . VAL A 1 168 ? -8.774 12.654 19.175 1.00 91.38 168 VAL A C 1
ATOM 1306 O O . VAL A 1 168 ? -8.140 12.542 18.127 1.00 91.38 168 VAL A O 1
ATOM 1309 N N . GLY A 1 169 ? -9.945 13.302 19.222 1.00 92.75 169 GLY A N 1
ATOM 1310 C CA . GLY A 1 169 ? -10.587 13.891 18.051 1.00 92.75 169 GLY A CA 1
ATOM 1311 C C . GLY A 1 169 ? -9.731 14.981 17.417 1.00 92.75 169 GLY A C 1
ATOM 1312 O O . GLY A 1 169 ? -9.552 14.990 16.201 1.00 92.75 169 GLY A O 1
ATOM 1313 N N . HIS A 1 170 ? -9.156 15.858 18.242 1.00 93.88 170 HIS A N 1
ATOM 1314 C CA . HIS A 1 170 ? -8.291 16.945 17.785 1.00 93.88 170 HIS A CA 1
ATOM 1315 C C . HIS A 1 170 ? -7.028 16.443 17.072 1.00 93.88 170 HIS A C 1
ATOM 1317 O O . HIS A 1 170 ? -6.755 16.907 15.965 1.00 93.88 170 HIS A O 1
ATOM 1323 N N . ASP A 1 171 ? -6.309 15.472 17.646 1.00 93.62 171 ASP A N 1
ATOM 1324 C CA . ASP A 1 171 ? -5.088 14.917 17.044 1.00 93.62 171 ASP A CA 1
ATOM 1325 C C . ASP A 1 171 ? -5.381 14.255 15.693 1.00 93.62 171 ASP A C 1
ATOM 1327 O O . ASP A 1 171 ? -4.694 14.520 14.707 1.00 93.62 171 ASP A O 1
ATOM 1331 N N . ASN A 1 172 ? -6.464 13.471 15.610 1.00 93.44 172 ASN A N 1
ATOM 1332 C CA . ASN A 1 172 ? -6.902 12.848 14.359 1.00 93.44 172 ASN A CA 1
ATOM 1333 C C . ASN A 1 172 ? -7.105 13.889 13.239 1.00 93.44 172 ASN A C 1
ATOM 1335 O O . ASN A 1 172 ? -6.601 13.720 12.126 1.00 93.44 172 ASN A O 1
ATOM 1339 N N . ARG A 1 173 ? -7.823 14.986 13.524 1.00 94.44 173 ARG A N 1
ATOM 1340 C CA . ARG A 1 173 ? -8.112 16.016 12.511 1.00 94.44 173 ARG A CA 1
ATOM 1341 C C . ARG A 1 173 ? -6.862 16.801 12.145 1.00 94.44 173 ARG A C 1
ATOM 1343 O O . ARG A 1 173 ? -6.667 17.077 10.965 1.00 94.44 173 ARG A O 1
ATOM 1350 N N . ALA A 1 174 ? -6.013 17.126 13.118 1.00 94.75 174 ALA A N 1
ATOM 1351 C CA . ALA A 1 174 ? -4.745 17.804 12.866 1.00 94.75 174 ALA A CA 1
ATOM 1352 C C . ALA A 1 174 ? -3.856 16.978 11.923 1.00 94.75 174 ALA A C 1
ATOM 1354 O O . ALA A 1 174 ? -3.423 17.483 10.887 1.00 94.75 174 ALA A O 1
ATOM 1355 N N . GLY A 1 175 ? -3.691 15.681 12.207 1.00 94.88 175 GLY A N 1
ATOM 1356 C CA . GLY A 1 175 ? -2.953 14.768 11.337 1.00 94.88 175 GLY A CA 1
ATOM 1357 C C . GLY A 1 175 ? -3.545 14.694 9.927 1.00 94.88 175 GLY A C 1
ATOM 1358 O O . GLY A 1 175 ? -2.817 14.802 8.943 1.00 94.88 175 GLY A O 1
ATOM 1359 N N . ALA A 1 176 ? -4.870 14.580 9.800 1.00 94.12 176 ALA A N 1
ATOM 1360 C CA . ALA A 1 176 ? -5.525 14.534 8.493 1.00 94.12 176 ALA A CA 1
ATOM 1361 C C . ALA A 1 176 ? -5.362 15.833 7.685 1.00 94.12 176 ALA A C 1
ATOM 1363 O O . ALA A 1 176 ? -5.153 15.777 6.474 1.00 94.12 176 ALA A O 1
ATOM 1364 N N . ILE A 1 177 ? -5.413 16.997 8.342 1.00 95.25 177 ILE A N 1
ATOM 1365 C CA . ILE A 1 177 ? -5.170 18.301 7.709 1.00 95.25 177 ILE A CA 1
ATOM 1366 C C . ILE A 1 177 ? -3.732 18.387 7.189 1.00 95.25 177 ILE A C 1
ATOM 1368 O O . ILE A 1 177 ? -3.522 18.812 6.051 1.00 95.25 177 ILE A O 1
ATOM 1372 N N . ALA A 1 178 ? -2.751 17.955 7.983 1.00 95.06 178 ALA A N 1
ATOM 1373 C CA . ALA A 1 178 ? -1.350 17.937 7.576 1.00 95.06 178 ALA A CA 1
ATOM 1374 C C . ALA A 1 178 ? -1.113 16.987 6.386 1.00 95.06 178 ALA A C 1
ATOM 1376 O O . ALA A 1 178 ? -0.486 17.377 5.401 1.00 95.06 178 ALA A O 1
ATOM 1377 N N . GLY A 1 179 ? -1.696 15.782 6.414 1.00 94.56 179 GLY A N 1
ATOM 1378 C CA . GLY A 1 179 ? -1.636 14.838 5.291 1.00 94.56 179 GLY A CA 1
ATOM 1379 C C . GLY A 1 179 ? -2.280 15.397 4.018 1.00 94.56 179 GLY A C 1
ATOM 1380 O O . GLY A 1 179 ? -1.675 15.384 2.949 1.00 94.56 179 GLY A O 1
ATOM 1381 N N . ALA A 1 180 ? -3.470 15.995 4.129 1.00 94.19 180 ALA A N 1
ATOM 1382 C CA . ALA A 1 180 ? -4.135 16.638 2.996 1.00 94.19 180 ALA A CA 1
ATOM 1383 C C . ALA A 1 180 ? -3.319 17.810 2.420 1.00 94.19 180 ALA A C 1
ATOM 1385 O O . ALA A 1 180 ? -3.335 18.037 1.208 1.00 94.19 180 ALA A O 1
ATOM 1386 N N . ARG A 1 181 ? -2.596 18.557 3.269 1.00 94.88 181 ARG A N 1
ATOM 1387 C CA . ARG A 1 181 ? -1.684 19.627 2.837 1.00 94.88 181 ARG A CA 1
ATOM 1388 C C . ARG A 1 181 ? -0.543 19.070 1.988 1.00 94.88 181 ARG A C 1
ATOM 1390 O O . ARG A 1 181 ? -0.289 19.621 0.917 1.00 94.88 181 ARG A O 1
ATOM 1397 N N . TYR A 1 182 ? 0.087 17.982 2.433 1.00 95.25 182 TYR A N 1
ATOM 1398 C CA . TYR A 1 182 ? 1.135 17.295 1.679 1.00 95.25 182 TYR A CA 1
ATOM 1399 C C . TYR A 1 182 ? 0.638 16.842 0.300 1.00 95.25 182 TYR A C 1
ATOM 1401 O O . TYR A 1 182 ? 1.203 17.249 -0.715 1.00 95.25 182 TYR A O 1
ATOM 1409 N N . ILE A 1 183 ? -0.477 16.101 0.254 1.00 92.81 183 ILE A N 1
ATOM 1410 C CA . ILE A 1 183 ? -1.057 15.593 -1.000 1.00 92.81 183 ILE A CA 1
ATOM 1411 C C . ILE A 1 183 ? -1.335 16.729 -1.974 1.00 92.81 183 ILE A C 1
ATOM 1413 O O . ILE A 1 183 ? -0.962 16.656 -3.140 1.00 92.81 183 ILE A O 1
ATOM 1417 N N . ARG A 1 184 ? -1.983 17.804 -1.513 1.00 93.00 184 ARG A N 1
ATOM 1418 C CA . ARG A 1 184 ? -2.315 18.947 -2.372 1.00 93.00 184 ARG A CA 1
ATOM 1419 C C . ARG A 1 184 ? -1.061 19.626 -2.920 1.00 93.00 184 ARG A C 1
ATOM 1421 O O . ARG A 1 184 ? -1.055 20.017 -4.086 1.00 93.00 184 ARG A O 1
ATOM 1428 N N . ALA A 1 185 ? -0.007 19.743 -2.111 1.00 94.00 185 ALA A N 1
ATOM 1429 C CA . ALA A 1 185 ? 1.274 20.277 -2.560 1.00 94.00 185 ALA A CA 1
ATOM 1430 C C . ALA A 1 185 ? 1.921 19.373 -3.623 1.00 94.00 185 ALA A C 1
ATOM 1432 O O . ALA A 1 185 ? 2.296 19.874 -4.684 1.00 94.00 185 ALA A O 1
ATOM 1433 N N . LYS A 1 186 ? 1.977 18.055 -3.384 1.00 91.62 186 LYS A N 1
ATOM 1434 C CA . LYS A 1 186 ? 2.456 17.058 -4.356 1.00 91.62 186 LYS A CA 1
ATOM 1435 C C . LYS A 1 186 ? 1.667 17.131 -5.664 1.00 91.62 186 LYS A C 1
ATOM 1437 O O . LYS A 1 186 ? 2.256 17.325 -6.724 1.00 91.62 186 LYS A O 1
ATOM 1442 N N . CYS A 1 187 ? 0.336 17.097 -5.580 1.00 89.12 187 CYS A N 1
ATOM 1443 C CA . CYS A 1 187 ? -0.551 17.165 -6.739 1.00 89.12 187 CYS A CA 1
ATOM 1444 C C . CYS A 1 187 ? -0.268 18.397 -7.603 1.00 89.12 187 CYS A C 1
ATOM 1446 O O . CYS A 1 187 ? -0.157 18.280 -8.820 1.00 89.12 187 CYS A O 1
ATOM 1448 N N . ALA A 1 188 ? -0.118 19.567 -6.975 1.00 90.62 188 ALA A N 1
ATOM 1449 C CA . ALA A 1 188 ? 0.164 20.812 -7.678 1.00 90.62 188 ALA A CA 1
ATOM 1450 C C . ALA A 1 188 ? 1.551 20.816 -8.346 1.00 90.62 188 ALA A C 1
ATOM 1452 O O . ALA A 1 188 ? 1.712 21.390 -9.424 1.00 90.62 188 ALA A O 1
ATOM 1453 N N . LEU A 1 189 ? 2.562 20.195 -7.729 1.00 89.69 189 LEU A N 1
ATOM 1454 C CA . LEU A 1 189 ? 3.895 20.055 -8.323 1.00 89.69 189 LEU A CA 1
ATOM 1455 C C . LEU A 1 189 ? 3.866 19.146 -9.555 1.00 89.69 189 LEU A C 1
ATOM 1457 O O . LEU A 1 189 ? 4.423 19.508 -10.591 1.00 89.69 189 LEU A O 1
ATOM 1461 N N . GLU A 1 190 ? 3.170 18.018 -9.465 1.00 87.00 190 GLU A N 1
ATOM 1462 C CA . GLU A 1 190 ? 3.002 17.077 -10.572 1.00 87.00 190 GLU A CA 1
ATOM 1463 C C . GLU A 1 190 ? 2.210 17.676 -11.733 1.00 87.00 190 GLU A C 1
ATOM 1465 O O . GLU A 1 190 ? 2.629 17.556 -12.879 1.00 87.00 190 GLU A O 1
ATOM 1470 N N . GLU A 1 191 ? 1.119 18.397 -11.459 1.00 85.94 191 GLU A N 1
ATOM 1471 C CA . GLU A 1 191 ? 0.345 19.100 -12.490 1.00 85.94 191 GLU A CA 1
ATOM 1472 C C . GLU A 1 191 ? 1.181 20.166 -13.207 1.00 85.94 191 GLU A C 1
ATOM 1474 O O . GLU A 1 191 ? 1.122 20.293 -14.432 1.00 85.94 191 GLU A O 1
ATOM 1479 N N . ARG A 1 192 ? 2.008 20.911 -12.462 1.00 86.31 192 ARG A N 1
ATOM 1480 C CA . ARG A 1 192 ? 2.957 21.861 -13.058 1.00 86.31 192 ARG A CA 1
ATOM 1481 C C . ARG A 1 192 ? 3.979 21.144 -13.933 1.00 86.31 192 ARG A C 1
ATOM 1483 O O . ARG A 1 192 ? 4.241 21.600 -15.042 1.00 86.31 192 ARG A O 1
ATOM 1490 N N . ALA A 1 193 ? 4.549 20.047 -13.442 1.00 82.31 193 ALA A N 1
ATOM 1491 C CA . ALA A 1 193 ? 5.596 19.308 -14.131 1.00 82.31 193 ALA A CA 1
ATOM 1492 C C . ALA A 1 193 ? 5.086 18.576 -15.378 1.00 82.31 193 ALA A C 1
ATOM 1494 O O . ALA A 1 193 ? 5.753 18.635 -16.408 1.00 82.31 193 ALA A O 1
ATOM 1495 N N . ALA A 1 194 ? 3.877 18.013 -15.346 1.00 76.62 194 ALA A N 1
ATOM 1496 C CA . ALA A 1 194 ? 3.223 17.415 -16.510 1.00 76.62 194 ALA A CA 1
ATOM 1497 C C . ALA A 1 194 ? 3.058 18.408 -17.679 1.00 76.62 194 ALA A C 1
ATOM 1499 O O . ALA A 1 194 ? 3.063 18.013 -18.843 1.00 76.62 194 ALA A O 1
ATOM 1500 N N . GLY A 1 195 ? 2.950 19.710 -17.389 1.00 69.31 195 GLY A N 1
ATOM 1501 C CA . GLY A 1 195 ? 2.848 20.757 -18.406 1.00 69.31 195 GLY A CA 1
ATOM 1502 C C . GLY A 1 195 ? 4.166 21.138 -19.094 1.00 69.31 195 GLY A C 1
ATOM 1503 O O . GLY A 1 195 ? 4.126 21.831 -20.111 1.00 69.31 195 GLY A O 1
ATOM 1504 N N . VAL A 1 196 ? 5.326 20.738 -18.556 1.00 65.69 196 VAL A N 1
ATOM 1505 C CA . VAL A 1 196 ? 6.639 21.249 -19.008 1.00 65.69 196 VAL A CA 1
ATOM 1506 C C . VAL A 1 196 ? 7.748 20.199 -19.120 1.00 65.69 196 VAL A C 1
ATOM 1508 O O . VAL A 1 196 ? 8.727 20.437 -19.827 1.00 65.69 196 VAL A O 1
ATOM 1511 N N . ALA A 1 197 ? 7.616 19.044 -18.468 1.00 62.41 197 ALA A N 1
ATOM 1512 C CA . ALA A 1 197 ? 8.620 17.987 -18.426 1.00 62.41 197 ALA A CA 1
ATOM 1513 C C . ALA A 1 197 ? 8.011 16.633 -18.815 1.00 62.41 197 ALA A C 1
ATOM 1515 O O . ALA A 1 197 ? 6.865 16.327 -18.496 1.00 62.41 197 ALA A O 1
ATOM 1516 N N . VAL A 1 198 ? 8.804 15.790 -19.482 1.00 70.62 198 VAL A N 1
ATOM 1517 C CA . VAL A 1 198 ? 8.448 14.379 -19.685 1.00 70.62 198 VAL A CA 1
ATOM 1518 C C . VAL A 1 198 ? 8.875 13.623 -18.431 1.00 70.62 198 VAL A C 1
ATOM 1520 O O . VAL A 1 198 ? 10.056 13.319 -18.271 1.00 70.62 198 VAL A O 1
ATOM 1523 N N . LEU A 1 199 ? 7.924 13.367 -17.531 1.00 77.12 199 LEU A N 1
ATOM 1524 C CA . LEU A 1 199 ? 8.167 12.650 -16.271 1.00 77.12 199 LEU A CA 1
ATOM 1525 C C . LEU A 1 199 ? 8.276 11.135 -16.448 1.00 77.12 199 LEU A C 1
ATOM 1527 O O . LEU A 1 199 ? 8.736 10.435 -15.555 1.00 77.12 199 LEU A O 1
ATOM 1531 N N . ASN A 1 200 ? 7.914 10.631 -17.622 1.00 80.62 200 ASN A N 1
ATOM 1532 C CA . ASN A 1 200 ? 7.917 9.205 -17.898 1.00 80.62 200 ASN A CA 1
ATOM 1533 C C . ASN A 1 200 ? 9.335 8.660 -17.739 1.00 80.62 200 ASN A C 1
ATOM 1535 O O . ASN A 1 200 ? 10.305 9.187 -18.296 1.00 80.62 200 ASN A O 1
ATOM 1539 N N . HIS A 1 201 ? 9.423 7.550 -17.026 1.00 85.81 201 HIS A N 1
ATOM 1540 C CA . HIS A 1 201 ? 10.645 6.852 -16.665 1.00 85.81 201 HIS A CA 1
ATOM 1541 C C . HIS A 1 201 ? 11.538 7.634 -15.707 1.00 85.81 201 HIS A C 1
ATOM 1543 O O . HIS A 1 201 ? 12.717 7.313 -15.607 1.00 85.81 201 HIS A O 1
ATOM 1549 N N . MET A 1 202 ? 11.035 8.657 -15.026 1.00 87.06 202 MET A N 1
ATOM 1550 C CA . MET A 1 202 ? 11.831 9.427 -14.078 1.00 87.06 202 MET A CA 1
ATOM 1551 C C . MET A 1 202 ? 11.551 8.945 -12.658 1.00 87.06 202 MET A C 1
ATOM 1553 O O . MET A 1 202 ? 10.405 8.794 -12.261 1.00 87.06 202 MET A O 1
ATOM 1557 N N . THR A 1 203 ? 12.608 8.742 -11.880 1.00 89.19 203 THR A N 1
ATOM 1558 C CA . THR A 1 203 ? 12.533 8.574 -10.422 1.00 89.19 203 THR A CA 1
ATOM 1559 C C . THR A 1 203 ? 13.444 9.596 -9.759 1.00 89.19 203 THR A C 1
ATOM 1561 O O . THR A 1 203 ? 14.426 10.029 -10.370 1.00 89.19 203 THR A O 1
ATOM 1564 N N . ALA A 1 204 ? 13.158 9.989 -8.522 1.00 87.62 204 ALA A N 1
ATOM 1565 C CA . ALA A 1 204 ? 14.075 10.777 -7.711 1.00 87.62 204 ALA A CA 1
ATOM 1566 C C . ALA A 1 204 ? 14.656 9.933 -6.582 1.00 87.62 204 ALA A C 1
ATOM 1568 O O . ALA A 1 204 ? 13.960 9.489 -5.670 1.00 87.62 204 ALA A O 1
ATOM 1569 N N . ARG A 1 205 ? 15.978 9.787 -6.610 1.00 87.62 205 ARG A N 1
ATOM 1570 C CA . ARG A 1 205 ? 16.755 9.250 -5.504 1.00 87.62 205 ARG A CA 1
ATOM 1571 C C . ARG A 1 205 ? 16.624 10.152 -4.280 1.00 87.62 205 ARG A C 1
ATOM 1573 O O . ARG A 1 205 ? 16.829 11.364 -4.356 1.00 87.62 205 ARG A O 1
ATOM 1580 N N . LEU A 1 206 ? 16.379 9.543 -3.128 1.00 88.81 206 LEU A N 1
ATOM 1581 C CA . LEU A 1 206 ? 16.402 10.241 -1.848 1.00 88.81 206 LEU A CA 1
ATOM 1582 C C . LEU A 1 206 ? 17.826 10.280 -1.287 1.00 88.81 206 LEU A C 1
ATOM 1584 O O . LEU A 1 206 ? 18.616 9.361 -1.478 1.00 88.81 206 LEU A O 1
ATOM 1588 N N . SER A 1 207 ? 18.176 11.376 -0.613 1.00 83.00 207 SER A N 1
ATOM 1589 C CA . SER A 1 207 ? 19.551 11.638 -0.158 1.00 83.00 207 SER A CA 1
ATOM 1590 C C . SER A 1 207 ? 20.032 10.691 0.946 1.00 83.00 207 SER A C 1
ATOM 1592 O O . SER A 1 207 ? 21.235 10.577 1.174 1.00 83.00 207 SER A O 1
ATOM 1594 N N . SER A 1 208 ? 19.105 10.034 1.645 1.00 91.94 208 SER A N 1
ATOM 1595 C CA . SER A 1 208 ? 19.386 9.079 2.716 1.00 91.94 208 SER A CA 1
ATOM 1596 C C . SER A 1 208 ? 18.184 8.176 2.997 1.00 91.94 208 SER A C 1
ATOM 1598 O O . SER A 1 208 ? 17.041 8.524 2.684 1.00 91.94 208 SER A O 1
ATOM 1600 N N . ARG A 1 209 ? 18.430 7.062 3.692 1.00 94.50 209 ARG A N 1
ATOM 1601 C CA . ARG A 1 209 ? 17.398 6.196 4.281 1.00 94.50 209 ARG A CA 1
ATOM 1602 C C . ARG A 1 209 ? 16.442 6.969 5.193 1.00 94.50 209 ARG A C 1
ATOM 1604 O O . ARG A 1 209 ? 15.233 6.767 5.122 1.00 94.50 209 ARG A O 1
ATOM 1611 N N . ARG A 1 210 ? 16.956 7.927 5.973 1.00 95.44 210 ARG A N 1
ATOM 1612 C CA . ARG A 1 210 ? 16.141 8.816 6.815 1.00 95.44 210 ARG A CA 1
ATOM 1613 C C . ARG A 1 210 ? 15.180 9.664 5.976 1.00 95.44 210 ARG A C 1
ATOM 1615 O O . ARG A 1 210 ? 14.008 9.772 6.320 1.00 95.44 210 ARG A O 1
ATOM 1622 N N . ALA A 1 211 ? 15.658 10.258 4.879 1.00 94.38 211 ALA A N 1
ATOM 1623 C CA . ALA A 1 211 ? 14.805 11.026 3.969 1.00 94.38 211 ALA A CA 1
ATOM 1624 C C . ALA A 1 211 ? 13.717 10.141 3.339 1.00 94.38 211 ALA A C 1
ATOM 1626 O O . ALA A 1 211 ? 12.572 10.570 3.242 1.00 94.38 211 ALA A O 1
ATOM 1627 N N . ALA A 1 212 ? 14.049 8.890 3.000 1.00 94.81 212 ALA A N 1
ATOM 1628 C CA . ALA A 1 212 ? 13.083 7.890 2.544 1.00 94.81 212 ALA A CA 1
ATOM 1629 C C . ALA A 1 212 ? 11.975 7.639 3.561 1.00 94.81 212 ALA A C 1
ATOM 1631 O O . ALA A 1 212 ? 10.804 7.771 3.226 1.00 94.81 212 ALA A O 1
ATOM 1632 N N . GLN A 1 213 ? 12.331 7.385 4.819 1.00 96.25 213 GLN A N 1
ATOM 1633 C CA . GLN A 1 213 ? 11.341 7.177 5.870 1.00 96.25 213 GLN A CA 1
ATOM 1634 C C . GLN A 1 213 ? 10.407 8.382 6.060 1.00 96.25 213 GLN A C 1
ATOM 1636 O O . GLN A 1 213 ? 9.205 8.199 6.222 1.00 96.25 213 GLN A O 1
ATOM 1641 N N . VAL A 1 214 ? 10.934 9.610 5.994 1.00 96.31 214 VAL A N 1
ATOM 1642 C CA . VAL A 1 214 ? 10.125 10.836 6.119 1.00 96.31 214 VAL A CA 1
ATOM 1643 C C . VAL A 1 214 ? 9.195 11.039 4.925 1.00 96.31 214 VAL A C 1
ATOM 1645 O O . VAL A 1 214 ? 8.017 11.338 5.118 1.00 96.31 214 VAL A O 1
ATOM 1648 N N . VAL A 1 215 ? 9.699 10.856 3.701 1.00 95.56 215 VAL A N 1
ATOM 1649 C CA . VAL A 1 215 ? 8.887 10.995 2.486 1.00 95.56 215 VAL A CA 1
ATOM 1650 C C . VAL A 1 215 ? 7.811 9.917 2.444 1.00 95.56 215 VAL A C 1
ATOM 1652 O O . VAL A 1 215 ? 6.645 10.265 2.330 1.00 95.56 215 VAL A O 1
ATOM 1655 N N . TYR A 1 216 ? 8.148 8.641 2.651 1.00 94.31 216 TYR A N 1
ATOM 1656 C CA . TYR A 1 216 ? 7.157 7.558 2.657 1.00 94.31 216 TYR A CA 1
ATOM 1657 C C . TYR A 1 216 ? 6.107 7.746 3.749 1.00 94.31 216 TYR A C 1
ATOM 1659 O O . TYR A 1 216 ? 4.915 7.553 3.519 1.00 94.31 216 TYR A O 1
ATOM 1667 N N . TYR A 1 217 ? 6.519 8.186 4.937 1.00 93.56 217 TYR A N 1
ATOM 1668 C CA . TYR A 1 217 ? 5.569 8.508 5.991 1.00 93.56 217 TYR A CA 1
ATOM 1669 C C . TYR A 1 217 ? 4.527 9.540 5.525 1.00 93.56 217 TYR A C 1
ATOM 1671 O O . TYR A 1 217 ? 3.337 9.343 5.764 1.00 93.56 217 TYR A O 1
ATOM 1679 N N . ALA A 1 218 ? 4.936 10.588 4.805 1.00 93.44 218 ALA A N 1
ATOM 1680 C CA . ALA A 1 218 ? 4.012 11.577 4.252 1.00 93.44 218 ALA A CA 1
ATOM 1681 C C . ALA A 1 218 ? 3.200 11.048 3.053 1.00 93.44 218 ALA A C 1
ATOM 1683 O O . ALA A 1 218 ? 1.989 11.260 3.017 1.00 93.44 218 ALA A O 1
ATOM 1684 N N . GLU A 1 219 ? 3.831 10.313 2.132 1.00 90.44 219 GLU A N 1
ATOM 1685 C CA . GLU A 1 219 ? 3.208 9.700 0.944 1.00 90.44 219 GLU A CA 1
ATOM 1686 C C . GLU A 1 219 ? 2.074 8.736 1.314 1.00 90.44 219 GLU A C 1
ATOM 1688 O O . GLU A 1 219 ? 1.037 8.705 0.655 1.00 90.44 219 GLU A O 1
ATOM 1693 N N . SER A 1 220 ? 2.181 8.055 2.462 1.00 85.06 220 SER A N 1
ATOM 1694 C CA . SER A 1 220 ? 1.100 7.209 2.983 1.00 85.06 220 SER A CA 1
ATOM 1695 C C . SER A 1 220 ? -0.230 7.956 3.143 1.00 85.06 220 SER A C 1
ATOM 1697 O O . SER A 1 220 ? -1.289 7.339 3.073 1.00 85.06 220 SER A O 1
ATOM 1699 N N . SER A 1 221 ? -0.181 9.272 3.400 1.00 80.19 221 SER A N 1
ATOM 1700 C CA . SER A 1 221 ? -1.324 10.183 3.463 1.00 80.19 221 SER A CA 1
ATOM 1701 C C . SER A 1 221 ? -2.452 9.787 4.438 1.00 80.19 221 SER A C 1
ATOM 1703 O O . SER A 1 221 ? -3.566 10.311 4.381 1.00 80.19 221 SER A O 1
ATOM 1705 N N . LEU A 1 222 ? -2.154 8.909 5.403 1.00 88.06 222 LEU A N 1
ATOM 1706 C CA . LEU A 1 222 ? -3.077 8.402 6.431 1.00 88.06 222 LEU A CA 1
ATOM 1707 C C . LEU A 1 222 ? -2.802 9.016 7.814 1.00 88.06 222 LEU A C 1
ATOM 1709 O O . LEU A 1 222 ? -3.080 8.425 8.858 1.00 88.06 222 LEU A O 1
ATOM 1713 N N . LEU A 1 223 ? -2.271 10.239 7.829 1.00 92.00 223 LEU A N 1
ATOM 1714 C CA . LEU A 1 223 ? -1.724 10.883 9.026 1.00 92.00 223 LEU A CA 1
ATOM 1715 C C . LEU A 1 223 ? -2.755 11.152 10.135 1.00 92.00 223 LEU A C 1
ATOM 1717 O O . LEU A 1 223 ? -2.386 11.212 11.305 1.00 92.00 223 LEU A O 1
ATOM 1721 N N . GLY A 1 224 ? -4.049 11.245 9.813 1.00 91.94 224 GLY A N 1
ATOM 1722 C CA . GLY A 1 224 ? -5.096 11.320 10.838 1.00 91.94 224 GLY A CA 1
ATOM 1723 C C . GLY A 1 224 ? -5.241 10.023 11.640 1.00 91.94 224 GLY A C 1
ATOM 1724 O O . GLY A 1 224 ? -5.356 10.055 12.865 1.00 91.94 224 GLY A O 1
ATOM 1725 N N . MET A 1 225 ? -5.147 8.871 10.965 1.00 90.19 225 MET A N 1
ATOM 1726 C CA . MET A 1 225 ? -5.134 7.562 11.625 1.00 90.19 225 MET A CA 1
ATOM 1727 C C . MET A 1 225 ? -3.876 7.377 12.479 1.00 90.19 225 MET A C 1
ATOM 1729 O O . MET A 1 225 ? -3.951 6.799 13.564 1.00 90.19 225 MET A O 1
ATOM 1733 N N . VAL A 1 226 ? -2.733 7.895 12.017 1.00 91.88 226 VAL A N 1
ATOM 1734 C CA . VAL A 1 226 ? -1.476 7.880 12.780 1.00 91.88 226 VAL A CA 1
ATOM 1735 C C . VAL A 1 226 ? -1.605 8.670 14.066 1.00 91.88 226 VAL A C 1
ATOM 1737 O O . VAL A 1 226 ? -1.365 8.120 15.139 1.00 91.88 226 VAL A O 1
ATOM 1740 N N . ALA A 1 227 ? -2.007 9.936 13.958 1.00 93.25 227 ALA A N 1
ATOM 1741 C CA . ALA A 1 227 ? -2.114 10.826 15.102 1.00 93.25 227 ALA A CA 1
ATOM 1742 C C . ALA A 1 227 ? -3.060 10.245 16.162 1.00 93.25 227 ALA A C 1
ATOM 1744 O O . ALA A 1 227 ? -2.729 10.218 17.345 1.00 93.25 227 ALA A O 1
ATOM 1745 N N . GLU A 1 228 ? -4.191 9.675 15.736 1.00 92.00 228 GLU A N 1
ATOM 1746 C CA . GLU A 1 228 ? -5.103 8.994 16.652 1.00 92.00 228 GLU A CA 1
ATOM 1747 C C . GLU A 1 228 ? -4.478 7.758 17.311 1.00 92.00 228 GLU A C 1
ATOM 1749 O O . GLU A 1 228 ? -4.630 7.554 18.516 1.00 92.00 228 GLU A O 1
ATOM 1754 N N . SER A 1 229 ? -3.775 6.926 16.543 1.00 91.88 229 SER A N 1
ATOM 1755 C CA . SER A 1 229 ? -3.124 5.722 17.070 1.00 91.88 229 SER A CA 1
ATOM 1756 C C . SER A 1 229 ? -2.068 6.086 18.119 1.00 91.88 229 SER A C 1
ATOM 1758 O O . SER A 1 229 ? -2.043 5.520 19.211 1.00 91.88 229 SER A O 1
ATOM 1760 N N . ILE A 1 230 ? -1.242 7.091 17.843 1.00 93.50 230 ILE A N 1
ATOM 1761 C CA . ILE A 1 230 ? -0.226 7.572 18.784 1.00 93.50 230 ILE A CA 1
ATOM 1762 C C . ILE A 1 230 ? -0.884 8.148 20.042 1.00 93.50 230 ILE A C 1
ATOM 1764 O O . ILE A 1 230 ? -0.531 7.752 21.153 1.00 93.50 230 ILE A O 1
ATOM 1768 N N . ALA A 1 231 ? -1.909 8.993 19.891 1.00 92.06 231 ALA A N 1
ATOM 1769 C CA . ALA A 1 231 ? -2.643 9.574 21.017 1.00 92.06 231 ALA A CA 1
ATOM 1770 C C . ALA A 1 231 ? -3.335 8.512 21.898 1.00 92.06 231 ALA A C 1
ATOM 1772 O O . ALA A 1 231 ? -3.515 8.707 23.101 1.00 92.06 231 ALA A O 1
ATOM 1773 N N . ARG A 1 232 ? -3.681 7.351 21.326 1.00 90.19 232 ARG A N 1
ATOM 1774 C CA . ARG A 1 232 ? -4.212 6.181 22.050 1.00 90.19 232 ARG A CA 1
ATOM 1775 C C . ARG A 1 232 ? -3.134 5.336 22.747 1.00 90.19 232 ARG A C 1
ATOM 1777 O O . ARG A 1 232 ? -3.481 4.378 23.438 1.00 90.19 232 ARG A O 1
ATOM 1784 N N . GLY A 1 233 ? -1.854 5.686 22.615 1.00 91.25 233 GLY A N 1
ATOM 1785 C CA . GLY A 1 233 ? -0.730 5.051 23.310 1.00 91.25 233 GLY A CA 1
ATOM 1786 C C . GLY A 1 233 ? -0.066 3.895 22.554 1.00 91.25 233 GLY A C 1
ATOM 1787 O O . GLY A 1 233 ? 0.629 3.080 23.171 1.00 91.25 233 GLY A O 1
ATOM 1788 N N . PHE A 1 234 ? -0.286 3.786 21.241 1.00 92.75 234 PHE A N 1
ATOM 1789 C CA . PHE A 1 234 ? 0.473 2.868 20.387 1.00 92.75 234 PHE A CA 1
ATOM 1790 C C . PHE A 1 234 ? 1.878 3.424 20.103 1.00 92.75 234 PHE A C 1
ATOM 1792 O O . PHE A 1 234 ? 2.097 4.628 20.188 1.00 92.75 234 PHE A O 1
ATOM 1799 N N . ASP A 1 235 ? 2.844 2.546 19.811 1.00 94.56 235 ASP A N 1
ATOM 1800 C CA . ASP A 1 235 ? 4.253 2.931 19.653 1.00 94.56 235 ASP A CA 1
ATOM 1801 C C . ASP A 1 235 ? 4.470 3.764 18.375 1.00 94.56 235 ASP A C 1
ATOM 1803 O O . ASP A 1 235 ? 4.319 3.222 17.275 1.00 94.56 235 ASP A O 1
ATOM 1807 N N . PRO A 1 236 ? 4.879 5.042 18.485 1.00 95.19 236 PRO A N 1
ATOM 1808 C CA . PRO A 1 236 ? 5.101 5.904 17.325 1.00 95.19 236 PRO A CA 1
ATOM 1809 C C . PRO A 1 236 ? 6.099 5.327 16.316 1.00 95.19 236 PRO A C 1
ATOM 1811 O O . PRO A 1 236 ? 5.899 5.443 15.110 1.00 95.19 236 PRO A O 1
ATOM 1814 N N . ALA A 1 237 ? 7.159 4.661 16.787 1.00 95.00 237 ALA A N 1
ATOM 1815 C CA . ALA A 1 237 ? 8.190 4.109 15.907 1.00 95.00 237 ALA A CA 1
ATOM 1816 C C . ALA A 1 237 ? 7.664 2.937 15.065 1.00 95.00 237 ALA A C 1
ATOM 1818 O O . ALA A 1 237 ? 8.001 2.810 13.889 1.00 95.00 237 ALA A O 1
ATOM 1819 N N . ALA A 1 238 ? 6.816 2.099 15.667 1.00 94.25 238 ALA A N 1
ATOM 1820 C CA . ALA A 1 238 ? 6.166 0.987 14.985 1.00 94.25 238 ALA A CA 1
ATOM 1821 C C . ALA A 1 238 ? 5.178 1.503 13.928 1.00 94.25 238 ALA A C 1
ATOM 1823 O O . ALA A 1 238 ? 5.164 1.007 12.805 1.00 94.25 238 ALA A O 1
ATOM 1824 N N . ILE A 1 239 ? 4.437 2.566 14.257 1.00 94.12 239 ILE A N 1
ATOM 1825 C CA . ILE A 1 239 ? 3.511 3.229 13.335 1.00 94.12 239 ILE A CA 1
ATOM 1826 C C . ILE A 1 239 ? 4.243 3.850 12.140 1.00 94.12 239 ILE A C 1
ATOM 1828 O O . ILE A 1 239 ? 3.813 3.661 11.003 1.00 94.12 239 ILE A O 1
ATOM 1832 N N . LEU A 1 240 ? 5.356 4.560 12.364 1.00 95.06 240 LEU A N 1
ATOM 1833 C CA . LEU A 1 240 ? 6.154 5.095 11.258 1.00 95.06 240 LEU A CA 1
ATOM 1834 C C . LEU A 1 240 ? 6.647 3.963 10.348 1.00 95.06 240 LEU A C 1
ATOM 1836 O O . LEU A 1 240 ? 6.509 4.058 9.131 1.00 95.06 240 LEU A O 1
ATOM 1840 N N . SER A 1 241 ? 7.171 2.886 10.939 1.00 94.06 241 SER A N 1
ATOM 1841 C CA . SER A 1 241 ? 7.656 1.707 10.210 1.00 94.06 241 SER A CA 1
ATOM 1842 C C . SER A 1 241 ? 6.553 1.043 9.373 1.00 94.06 241 SER A C 1
ATOM 1844 O O . SER A 1 241 ? 6.770 0.716 8.206 1.00 94.06 241 SER A O 1
ATOM 1846 N N . ASP A 1 242 ? 5.334 0.935 9.914 1.00 94.19 242 ASP A N 1
ATOM 1847 C CA . ASP A 1 242 ? 4.169 0.435 9.175 1.00 94.19 242 ASP A CA 1
ATOM 1848 C C . ASP A 1 242 ? 3.864 1.292 7.950 1.00 94.19 242 ASP A C 1
ATOM 1850 O O . ASP A 1 242 ? 3.606 0.753 6.880 1.00 94.19 242 ASP A O 1
ATOM 1854 N N . LEU A 1 243 ? 3.911 2.620 8.075 1.00 92.69 243 LEU A N 1
ATOM 1855 C CA . LEU A 1 243 ? 3.592 3.502 6.951 1.00 92.69 243 LEU A CA 1
ATOM 1856 C C . LEU A 1 243 ? 4.709 3.562 5.912 1.00 92.69 243 LEU A C 1
ATOM 1858 O O . LEU A 1 243 ? 4.444 3.654 4.715 1.00 92.69 243 LEU A O 1
ATOM 1862 N N . VAL A 1 244 ? 5.960 3.414 6.337 1.00 93.44 244 VAL A N 1
ATOM 1863 C CA . VAL A 1 244 ? 7.070 3.151 5.416 1.00 93.44 244 VAL A CA 1
ATOM 1864 C C . VAL A 1 244 ? 6.800 1.872 4.621 1.00 93.44 244 VAL A C 1
ATOM 1866 O O . VAL A 1 244 ? 6.885 1.882 3.391 1.00 93.44 244 VAL A O 1
ATOM 1869 N N . PHE A 1 245 ? 6.388 0.792 5.291 1.00 94.50 245 PHE A N 1
ATOM 1870 C CA . PHE A 1 245 ? 6.019 -0.441 4.606 1.00 94.50 245 PHE A CA 1
ATOM 1871 C C . PHE A 1 245 ? 4.770 -0.278 3.727 1.00 94.50 245 PHE A C 1
ATOM 1873 O O . PHE A 1 245 ? 4.749 -0.832 2.632 1.00 94.50 245 PHE A O 1
ATOM 1880 N N . SER A 1 246 ? 3.755 0.498 4.121 1.00 93.25 246 SER A N 1
ATOM 1881 C CA . SER A 1 246 ? 2.521 0.645 3.333 1.00 93.25 246 SER A CA 1
ATOM 1882 C C . SER A 1 246 ? 2.760 1.240 1.944 1.00 93.25 246 SER A C 1
ATOM 1884 O O . SER A 1 246 ? 2.072 0.859 0.997 1.00 93.25 246 SER A O 1
ATOM 1886 N N . ASN A 1 247 ? 3.754 2.126 1.814 1.00 92.25 247 ASN A N 1
ATOM 1887 C CA . ASN A 1 247 ? 4.192 2.653 0.517 1.00 92.25 247 ASN A CA 1
ATOM 1888 C C . ASN A 1 247 ? 4.744 1.531 -0.350 1.00 92.25 247 ASN A C 1
ATOM 1890 O O . ASN A 1 247 ? 4.209 1.255 -1.412 1.00 92.25 247 ASN A O 1
ATOM 1894 N N . SER A 1 248 ? 5.710 0.772 0.169 1.00 91.69 248 SER A N 1
ATOM 1895 C CA . SER A 1 248 ? 6.256 -0.393 -0.539 1.00 91.69 248 SER A CA 1
ATOM 1896 C C . SER A 1 248 ? 5.207 -1.465 -0.844 1.00 91.69 248 SER A C 1
ATOM 1898 O O . SER A 1 248 ? 5.257 -2.118 -1.884 1.00 91.69 248 SER A O 1
ATOM 1900 N N . GLY A 1 249 ? 4.210 -1.595 0.034 1.00 92.19 249 GLY A N 1
ATOM 1901 C CA . GLY A 1 249 ? 3.036 -2.433 -0.141 1.00 92.19 249 GLY A CA 1
ATOM 1902 C C . GLY A 1 249 ? 2.214 -2.060 -1.368 1.00 92.19 249 GLY A C 1
ATOM 1903 O O . GLY A 1 249 ? 1.642 -2.943 -2.000 1.00 92.19 249 GLY A O 1
ATOM 1904 N N . THR A 1 250 ? 2.203 -0.773 -1.710 1.00 90.50 250 THR A N 1
ATOM 1905 C CA . THR A 1 250 ? 1.503 -0.218 -2.868 1.00 90.50 250 THR A CA 1
ATOM 1906 C C . THR A 1 250 ? 2.385 -0.237 -4.112 1.00 90.50 250 THR A C 1
ATOM 1908 O O . THR A 1 250 ? 2.029 -0.838 -5.129 1.00 90.50 250 THR A O 1
ATOM 1911 N N . ASP A 1 251 ? 3.586 0.311 -3.977 1.00 92.56 251 ASP A N 1
ATOM 1912 C CA . ASP A 1 251 ? 4.550 0.555 -5.045 1.00 92.56 251 ASP A CA 1
ATOM 1913 C C . ASP A 1 251 ? 5.062 -0.719 -5.709 1.00 92.56 251 ASP A C 1
ATOM 1915 O O . ASP A 1 251 ? 5.436 -0.695 -6.881 1.00 92.56 251 ASP A O 1
ATOM 1919 N N . VAL A 1 252 ? 5.045 -1.851 -4.997 1.00 93.69 252 VAL A N 1
ATOM 1920 C CA . VAL A 1 252 ? 5.408 -3.163 -5.550 1.00 93.69 252 VAL A CA 1
ATOM 1921 C C . VAL A 1 252 ? 4.535 -3.558 -6.739 1.00 93.69 252 VAL A C 1
ATOM 1923 O O . VAL A 1 252 ? 5.018 -4.214 -7.660 1.00 93.69 252 VAL A O 1
ATOM 1926 N N . LEU A 1 253 ? 3.263 -3.148 -6.768 1.00 90.81 253 LEU A N 1
ATOM 1927 C CA . LEU A 1 253 ? 2.401 -3.373 -7.927 1.00 90.81 253 LEU A CA 1
ATOM 1928 C C . LEU A 1 253 ? 2.621 -2.321 -9.005 1.00 90.81 253 LEU A C 1
ATOM 1930 O O . LEU A 1 253 ? 2.330 -2.605 -10.167 1.00 90.81 253 LEU A O 1
ATOM 1934 N N . ASP A 1 254 ? 3.131 -1.153 -8.639 1.00 87.38 254 ASP A N 1
ATOM 1935 C CA . ASP A 1 254 ? 3.173 0.016 -9.501 1.00 87.38 254 ASP A CA 1
ATOM 1936 C C . ASP A 1 254 ? 4.534 0.236 -10.170 1.00 87.38 254 ASP A C 1
ATOM 1938 O O . ASP A 1 254 ? 4.616 1.006 -11.118 1.00 87.38 254 ASP A O 1
ATOM 1942 N N . VAL A 1 255 ? 5.555 -0.561 -9.826 1.00 85.12 255 VAL A N 1
ATOM 1943 C CA . VAL A 1 255 ? 6.908 -0.541 -10.420 1.00 85.12 255 VAL A CA 1
ATOM 1944 C C . VAL A 1 255 ? 6.913 -0.356 -11.945 1.00 85.12 255 VAL A C 1
ATOM 1946 O O . VAL A 1 255 ? 7.652 0.474 -12.463 1.00 85.12 255 VAL A O 1
ATOM 1949 N N . GLY A 1 256 ? 6.126 -1.127 -12.698 1.00 83.50 256 GLY A N 1
ATOM 1950 C CA . GLY A 1 256 ? 6.091 -1.039 -14.162 1.00 83.50 256 GLY A CA 1
ATOM 1951 C C . GLY A 1 256 ? 5.267 0.128 -14.705 1.00 83.50 256 GLY A C 1
ATOM 1952 O O . GLY A 1 256 ? 5.606 0.681 -15.749 1.00 83.50 256 GLY A O 1
ATOM 1953 N N . SER A 1 257 ? 4.211 0.521 -13.999 1.00 79.88 257 SER A N 1
ATOM 1954 C CA . SER A 1 257 ? 3.356 1.647 -14.380 1.00 79.88 257 SER A CA 1
ATOM 1955 C C . SER A 1 257 ? 3.962 2.994 -14.004 1.00 79.88 257 SER A C 1
ATOM 1957 O O . SER A 1 257 ? 3.812 3.939 -14.761 1.00 79.88 257 SER A O 1
ATOM 1959 N N . ASP A 1 258 ? 4.713 3.087 -12.913 1.00 82.50 258 ASP A N 1
ATOM 1960 C CA . ASP A 1 258 ? 5.374 4.318 -12.463 1.00 82.50 258 ASP A CA 1
ATOM 1961 C C . ASP A 1 258 ? 6.612 4.623 -13.294 1.00 82.50 258 ASP A C 1
ATOM 1963 O O . ASP A 1 258 ? 7.014 5.771 -13.439 1.00 82.50 258 ASP A O 1
ATOM 1967 N N . LEU A 1 259 ? 7.151 3.612 -13.983 1.00 85.00 259 LEU A N 1
ATOM 1968 C CA . LEU A 1 259 ? 8.066 3.859 -15.088 1.00 85.00 259 LEU A CA 1
ATOM 1969 C C . LEU A 1 259 ? 7.421 4.642 -16.231 1.00 85.00 259 LEU A C 1
ATOM 1971 O O . LEU A 1 259 ? 8.162 5.197 -17.022 1.00 85.00 259 LEU A O 1
ATOM 1975 N N . VAL A 1 260 ? 6.103 4.658 -16.408 1.00 79.25 260 VAL A N 1
ATOM 1976 C CA . VAL A 1 260 ? 5.454 5.382 -17.523 1.00 79.25 260 VAL A CA 1
ATOM 1977 C C . VAL A 1 260 ? 4.539 6.518 -17.057 1.00 79.25 260 VAL A C 1
ATOM 1979 O O . VAL A 1 260 ? 4.253 7.425 -17.839 1.00 79.25 260 VAL A O 1
ATOM 1982 N N . ASN A 1 261 ? 4.118 6.476 -15.797 1.00 75.62 261 ASN A N 1
ATOM 1983 C CA . ASN A 1 261 ? 3.367 7.487 -15.066 1.00 75.62 261 ASN A CA 1
ATOM 1984 C C . ASN A 1 261 ? 4.328 8.525 -14.447 1.00 75.62 261 ASN A C 1
ATOM 1986 O O . ASN A 1 261 ? 5.548 8.402 -14.527 1.00 75.62 261 ASN A O 1
ATOM 1990 N N . SER A 1 262 ? 3.770 9.576 -13.860 1.00 65.31 262 SER A N 1
ATOM 1991 C CA . SER A 1 262 ? 4.504 10.747 -13.368 1.00 65.31 262 SER A CA 1
ATOM 1992 C C . SER A 1 262 ? 4.985 10.643 -11.912 1.00 65.31 262 SER A C 1
ATOM 1994 O O . SER A 1 262 ? 5.427 11.644 -11.344 1.00 65.31 262 SER A O 1
ATOM 1996 N N . GLU A 1 263 ? 4.881 9.465 -11.292 1.00 82.00 263 GLU A N 1
ATOM 1997 C CA . GLU A 1 263 ? 5.188 9.260 -9.873 1.00 82.00 263 GLU A CA 1
ATOM 1998 C C . GLU A 1 263 ? 6.700 9.181 -9.633 1.00 82.00 263 GLU A C 1
ATOM 2000 O O . GLU A 1 263 ? 7.359 8.166 -9.855 1.00 82.00 263 GLU A O 1
ATOM 2005 N N . LEU A 1 264 ? 7.262 10.295 -9.164 1.00 86.06 264 LEU A N 1
ATOM 2006 C CA . LEU A 1 264 ? 8.706 10.463 -9.006 1.00 86.06 264 LEU A CA 1
ATOM 2007 C C . LEU A 1 264 ? 9.286 9.674 -7.817 1.00 86.06 264 LEU A C 1
ATOM 2009 O O . LEU A 1 264 ? 10.478 9.365 -7.804 1.00 86.06 264 LEU A O 1
ATOM 2013 N N . PHE A 1 265 ? 8.464 9.365 -6.813 1.00 89.06 265 PHE A N 1
ATOM 2014 C CA . PHE A 1 265 ? 8.886 8.769 -5.543 1.00 89.06 265 PHE A CA 1
ATOM 2015 C C . PHE A 1 265 ? 8.248 7.399 -5.305 1.00 89.06 265 PHE A C 1
ATOM 2017 O O . PHE A 1 265 ? 7.558 7.194 -4.316 1.00 89.06 265 PHE A O 1
ATOM 2024 N N . ASN A 1 266 ? 8.533 6.439 -6.180 1.00 92.06 266 ASN A N 1
ATOM 2025 C CA . ASN A 1 266 ? 8.199 5.038 -5.933 1.00 92.06 266 ASN A CA 1
ATOM 2026 C C . ASN A 1 266 ? 9.282 4.383 -5.051 1.00 92.06 266 ASN A C 1
ATOM 2028 O O . ASN A 1 266 ? 10.468 4.390 -5.399 1.00 92.06 266 ASN A O 1
ATOM 2032 N N . SER A 1 267 ? 8.874 3.796 -3.926 1.00 93.06 267 SER A N 1
ATOM 2033 C CA . SER A 1 267 ? 9.750 3.239 -2.887 1.00 93.06 267 SER A CA 1
ATOM 2034 C C . SER A 1 267 ? 10.600 2.045 -3.320 1.00 93.06 267 SER A C 1
ATOM 2036 O O . SER A 1 267 ? 11.611 1.757 -2.680 1.00 93.06 267 SER A O 1
ATOM 2038 N N . PHE A 1 268 ? 10.236 1.357 -4.406 1.00 94.19 268 PHE A N 1
ATOM 2039 C CA . PHE A 1 268 ? 11.087 0.340 -5.027 1.00 94.19 268 PHE A CA 1
ATOM 2040 C C . PHE A 1 268 ? 12.112 0.989 -5.960 1.00 94.19 268 PHE A C 1
ATOM 2042 O O . PHE A 1 268 ? 13.302 0.656 -5.931 1.00 94.19 268 PHE A O 1
ATOM 2049 N N . LEU A 1 269 ? 11.647 1.910 -6.805 1.00 93.38 269 LEU A N 1
ATOM 2050 C CA . LEU A 1 269 ? 12.436 2.502 -7.884 1.00 93.38 269 LEU A CA 1
ATOM 2051 C C . LEU A 1 269 ? 13.476 3.520 -7.405 1.00 93.38 269 LEU A C 1
ATOM 2053 O O . LEU A 1 269 ? 14.477 3.724 -8.086 1.00 93.38 269 LEU A O 1
ATOM 2057 N N . ASN A 1 270 ? 13.255 4.166 -6.264 1.00 91.88 270 ASN A N 1
ATOM 2058 C CA . ASN A 1 270 ? 14.149 5.196 -5.730 1.00 91.88 270 ASN A CA 1
ATOM 2059 C C . ASN A 1 270 ? 15.278 4.651 -4.826 1.00 91.88 270 ASN A C 1
ATOM 2061 O O . ASN A 1 270 ? 16.121 5.432 -4.375 1.00 91.88 270 ASN A O 1
ATOM 2065 N N . THR A 1 271 ? 15.303 3.338 -4.568 1.00 93.75 271 THR A N 1
ATOM 2066 C CA . THR A 1 271 ? 16.382 2.665 -3.826 1.00 93.75 271 THR A CA 1
ATOM 2067 C C . THR A 1 271 ? 17.722 2.842 -4.535 1.00 93.75 271 THR A C 1
ATOM 2069 O O . THR A 1 271 ? 17.775 2.946 -5.762 1.00 93.75 271 THR A O 1
ATOM 2072 N N . GLU A 1 272 ? 18.835 2.834 -3.797 1.00 93.38 272 GLU A N 1
ATOM 2073 C CA . GLU A 1 272 ? 20.167 2.989 -4.409 1.00 93.38 272 GLU A CA 1
ATOM 2074 C C . GLU A 1 272 ? 20.498 1.813 -5.350 1.00 93.38 272 GLU A C 1
ATOM 2076 O O . GLU A 1 272 ? 21.191 2.000 -6.348 1.00 93.38 272 GLU A O 1
ATOM 2081 N N . ASP A 1 273 ? 19.932 0.622 -5.114 1.00 92.69 273 ASP A N 1
ATOM 2082 C CA . ASP A 1 273 ? 20.024 -0.525 -6.031 1.00 92.69 273 ASP A CA 1
ATOM 2083 C C . ASP A 1 273 ? 19.478 -0.236 -7.437 1.00 92.69 273 ASP A C 1
ATOM 2085 O O . ASP A 1 273 ? 19.917 -0.872 -8.402 1.00 92.69 273 ASP A O 1
ATOM 2089 N N . ILE A 1 274 ? 18.509 0.679 -7.550 1.00 92.81 274 ILE A N 1
ATOM 2090 C CA . ILE A 1 274 ? 17.820 1.021 -8.797 1.00 92.81 274 ILE A CA 1
ATOM 2091 C C . ILE A 1 274 ? 18.220 2.418 -9.273 1.00 92.81 274 ILE A C 1
ATOM 2093 O O . ILE A 1 274 ? 18.830 2.550 -10.334 1.00 92.81 274 ILE A O 1
ATOM 2097 N N . ALA A 1 275 ? 17.922 3.460 -8.498 1.00 90.38 275 ALA A N 1
ATOM 2098 C CA . ALA A 1 275 ? 18.222 4.841 -8.863 1.00 90.38 275 ALA A CA 1
ATOM 2099 C C . ALA A 1 275 ? 19.731 5.144 -8.833 1.00 90.38 275 ALA A C 1
ATOM 2101 O O . ALA A 1 275 ? 20.202 5.987 -9.591 1.00 90.38 275 ALA A O 1
ATOM 2102 N N . GLY A 1 276 ? 20.513 4.440 -8.010 1.00 88.50 276 GLY A N 1
ATOM 2103 C CA . GLY A 1 276 ? 21.976 4.551 -7.991 1.00 88.50 276 GLY A CA 1
ATOM 2104 C C . GLY A 1 276 ? 22.682 3.743 -9.087 1.00 88.50 276 GLY A C 1
ATOM 2105 O O . GLY A 1 276 ? 23.899 3.865 -9.258 1.00 88.50 276 GLY A O 1
ATOM 2106 N N . ALA A 1 277 ? 21.953 2.916 -9.847 1.00 87.69 277 ALA A N 1
ATOM 2107 C CA . ALA A 1 277 ? 22.541 2.082 -10.887 1.00 87.69 277 ALA A CA 1
ATOM 2108 C C . ALA A 1 277 ? 23.112 2.931 -12.044 1.00 87.69 277 ALA A C 1
ATOM 2110 O O . ALA A 1 277 ? 22.495 3.922 -12.450 1.00 87.69 277 ALA A O 1
ATOM 2111 N N . PRO A 1 278 ? 24.251 2.528 -12.650 1.00 81.56 278 PRO A N 1
ATOM 2112 C CA . PRO A 1 278 ? 24.787 3.202 -13.829 1.00 81.56 278 PRO A CA 1
ATOM 2113 C C . PRO A 1 278 ? 23.728 3.327 -14.933 1.00 81.56 278 PRO A C 1
ATOM 2115 O O . PRO A 1 278 ? 23.117 2.333 -15.331 1.00 81.56 278 PRO A O 1
ATOM 2118 N N . ASP A 1 279 ? 23.509 4.551 -15.415 1.00 81.81 279 ASP A N 1
ATOM 2119 C CA . ASP A 1 279 ? 22.521 4.899 -16.447 1.00 81.81 279 ASP A CA 1
ATOM 2120 C C . ASP A 1 279 ? 21.062 4.490 -16.136 1.00 81.81 279 ASP A C 1
ATOM 2122 O O . ASP A 1 279 ? 20.283 4.284 -17.075 1.00 81.81 279 ASP A O 1
ATOM 2126 N N . GLY A 1 280 ? 20.701 4.320 -14.855 1.00 86.12 280 GLY A N 1
ATOM 2127 C CA . GLY A 1 280 ? 19.330 4.017 -14.421 1.00 86.12 280 GLY A CA 1
ATOM 2128 C C . GLY A 1 280 ? 18.795 2.665 -14.908 1.00 86.12 280 GLY A C 1
ATOM 2129 O O . GLY A 1 280 ? 17.612 2.536 -15.223 1.00 86.12 280 GLY A O 1
ATOM 2130 N N . VAL A 1 281 ? 19.656 1.654 -15.056 1.00 92.69 281 VAL A N 1
ATOM 2131 C CA . VAL A 1 281 ? 19.256 0.349 -15.610 1.00 92.69 281 VAL A CA 1
ATOM 2132 C C . VAL A 1 281 ? 18.600 -0.545 -14.560 1.00 92.69 281 VAL A C 1
ATOM 2134 O O . VAL A 1 281 ? 19.265 -1.048 -13.655 1.00 92.69 281 VAL A O 1
ATOM 2137 N N . LEU A 1 282 ? 17.322 -0.869 -14.761 1.00 93.44 282 LEU A N 1
ATOM 2138 C CA . LEU A 1 282 ? 16.608 -1.851 -13.950 1.00 93.44 282 LEU A CA 1
ATOM 2139 C C . LEU A 1 282 ? 16.994 -3.265 -14.369 1.00 93.44 282 LEU A C 1
ATOM 2141 O O . LEU A 1 282 ? 16.847 -3.667 -15.528 1.00 93.44 282 LEU A O 1
ATOM 2145 N N . THR A 1 283 ? 17.437 -4.057 -13.400 1.00 93.94 283 THR A N 1
ATOM 2146 C CA . THR A 1 283 ? 17.759 -5.472 -13.596 1.00 93.94 283 THR A CA 1
ATOM 2147 C C . THR A 1 283 ? 16.860 -6.342 -12.737 1.00 93.94 283 THR A C 1
ATOM 2149 O O . THR A 1 283 ? 16.396 -5.924 -11.677 1.00 93.94 283 THR A O 1
ATOM 2152 N N . GLU A 1 284 ? 16.660 -7.586 -13.171 1.00 93.50 284 GLU A N 1
ATOM 2153 C CA . GLU A 1 284 ? 15.922 -8.573 -12.383 1.00 93.50 284 GLU A CA 1
ATOM 2154 C C . GLU A 1 284 ? 16.533 -8.758 -10.989 1.00 93.50 284 GLU A C 1
ATOM 2156 O O . GLU A 1 284 ? 15.823 -8.773 -9.991 1.00 93.50 284 GLU A O 1
ATOM 2161 N N . ALA A 1 285 ? 17.863 -8.855 -10.924 1.00 92.62 285 ALA A N 1
ATOM 2162 C CA . ALA A 1 285 ? 18.576 -9.080 -9.676 1.00 92.62 285 ALA A CA 1
ATOM 2163 C C . ALA A 1 285 ? 18.408 -7.919 -8.685 1.00 92.62 285 ALA A C 1
ATOM 2165 O O . ALA A 1 285 ? 18.293 -8.168 -7.489 1.00 92.62 285 ALA A O 1
ATOM 2166 N N . ALA A 1 286 ? 18.409 -6.670 -9.163 1.00 93.88 286 ALA A N 1
ATOM 2167 C CA . ALA A 1 286 ? 18.198 -5.504 -8.307 1.00 93.88 286 ALA A CA 1
ATOM 2168 C C . ALA A 1 286 ? 16.763 -5.468 -7.762 1.00 93.88 286 ALA A C 1
ATOM 2170 O O . ALA A 1 286 ? 16.577 -5.412 -6.551 1.00 93.88 286 ALA A O 1
ATOM 2171 N N . LEU A 1 287 ? 15.759 -5.623 -8.632 1.00 94.12 287 LEU A N 1
ATOM 2172 C CA . LEU A 1 287 ? 14.350 -5.663 -8.224 1.00 94.12 287 LEU A CA 1
ATOM 2173 C C . LEU A 1 287 ? 14.052 -6.819 -7.262 1.00 94.12 287 LEU A C 1
ATOM 2175 O O . LEU A 1 287 ? 13.339 -6.630 -6.284 1.00 94.12 287 LEU A O 1
ATOM 2179 N N . GLY A 1 288 ? 14.636 -7.998 -7.496 1.00 93.56 288 GLY A N 1
ATOM 2180 C CA . GLY A 1 288 ? 14.502 -9.141 -6.595 1.00 93.56 288 GLY A CA 1
ATOM 2181 C C . GLY A 1 288 ? 15.034 -8.849 -5.189 1.00 93.56 288 GLY A C 1
ATOM 2182 O O . GLY A 1 288 ? 14.351 -9.148 -4.210 1.00 93.56 288 GLY A O 1
ATOM 2183 N N . ARG A 1 289 ? 16.210 -8.208 -5.075 1.00 93.56 289 ARG A N 1
ATOM 2184 C CA . ARG A 1 289 ? 16.765 -7.797 -3.772 1.00 93.56 289 ARG A CA 1
ATOM 2185 C C . ARG A 1 289 ? 15.895 -6.752 -3.085 1.00 93.56 289 ARG A C 1
ATOM 2187 O O . ARG A 1 289 ? 15.618 -6.896 -1.902 1.00 93.56 289 ARG A O 1
ATOM 2194 N N . VAL A 1 290 ? 15.445 -5.731 -3.809 1.00 95.00 290 VAL A N 1
ATOM 2195 C CA . VAL A 1 290 ? 14.567 -4.694 -3.246 1.00 95.00 290 VAL A CA 1
ATOM 2196 C C . VAL A 1 290 ? 13.252 -5.305 -2.756 1.00 95.00 290 VAL A C 1
ATOM 2198 O O . VAL A 1 290 ? 12.831 -5.036 -1.634 1.00 95.00 290 VAL A O 1
ATOM 2201 N N . TYR A 1 291 ? 12.656 -6.208 -3.540 1.00 95.44 291 TYR A N 1
ATOM 2202 C CA . TYR A 1 291 ? 11.481 -6.964 -3.121 1.00 95.44 291 TYR A CA 1
ATOM 2203 C C . TYR A 1 291 ? 11.739 -7.755 -1.833 1.00 95.44 291 TYR A C 1
ATOM 2205 O O . TYR A 1 291 ? 10.927 -7.693 -0.916 1.00 95.44 291 TYR A O 1
ATOM 2213 N N . ASP A 1 292 ? 12.859 -8.485 -1.738 1.00 93.62 292 ASP A N 1
ATOM 2214 C CA . ASP A 1 292 ? 13.210 -9.244 -0.527 1.00 93.62 292 ASP A CA 1
ATOM 2215 C C . ASP A 1 292 ? 13.336 -8.344 0.700 1.00 93.62 292 ASP A C 1
ATOM 2217 O O . ASP A 1 292 ? 12.865 -8.702 1.779 1.00 93.62 292 ASP A O 1
ATOM 2221 N N . ALA A 1 293 ? 13.922 -7.160 0.528 1.00 94.25 293 ALA A N 1
ATOM 2222 C CA . ALA A 1 293 ? 14.071 -6.188 1.598 1.00 94.25 293 ALA A CA 1
ATOM 2223 C C . ALA A 1 293 ? 12.720 -5.770 2.166 1.00 94.25 293 ALA A C 1
ATOM 2225 O O . ALA A 1 293 ? 12.482 -5.916 3.365 1.00 94.25 293 ALA A O 1
ATOM 2226 N N . PHE A 1 294 ? 11.804 -5.338 1.303 1.00 95.00 294 PHE A N 1
ATOM 2227 C CA . PHE A 1 294 ? 10.470 -4.939 1.736 1.00 95.00 294 PHE A CA 1
ATOM 2228 C C . PHE A 1 294 ? 9.629 -6.115 2.232 1.00 95.00 294 PHE A C 1
ATOM 2230 O O . PHE A 1 294 ? 8.903 -5.966 3.214 1.00 95.00 294 PHE A O 1
ATOM 2237 N N . ALA A 1 295 ? 9.774 -7.304 1.641 1.00 94.56 295 ALA A N 1
ATOM 2238 C CA . ALA A 1 295 ? 9.112 -8.509 2.127 1.00 94.56 295 ALA A CA 1
ATOM 2239 C C . ALA A 1 295 ? 9.523 -8.828 3.573 1.00 94.56 295 ALA A C 1
ATOM 2241 O O . ALA A 1 295 ? 8.668 -9.204 4.375 1.00 94.56 295 ALA A O 1
ATOM 2242 N N . HIS A 1 296 ? 10.807 -8.683 3.919 1.00 92.88 296 HIS A N 1
ATOM 2243 C CA . HIS A 1 296 ? 11.305 -8.884 5.283 1.00 92.88 296 HIS A CA 1
ATOM 2244 C C . HIS A 1 296 ? 10.853 -7.775 6.241 1.00 92.88 296 HIS A C 1
ATOM 2246 O O . HIS A 1 296 ? 10.432 -8.086 7.355 1.00 92.88 296 HIS A O 1
ATOM 2252 N N . VAL A 1 297 ? 10.866 -6.511 5.806 1.00 92.75 297 VAL A N 1
ATOM 2253 C CA . VAL A 1 297 ? 10.351 -5.377 6.600 1.00 92.75 297 VAL A CA 1
ATOM 2254 C C . VAL A 1 297 ? 8.869 -5.569 6.943 1.00 92.75 297 VAL A C 1
ATOM 2256 O O . VAL A 1 297 ? 8.461 -5.427 8.095 1.00 92.75 297 VAL A O 1
ATOM 2259 N N . GLY A 1 298 ? 8.061 -5.990 5.969 1.00 93.94 298 GLY A N 1
ATOM 2260 C CA . GLY A 1 298 ? 6.631 -6.237 6.154 1.00 93.94 298 GLY A CA 1
ATOM 2261 C C . GLY A 1 298 ? 6.280 -7.450 7.015 1.00 93.94 298 GLY A C 1
ATOM 2262 O O . GLY A 1 298 ? 5.148 -7.566 7.482 1.00 93.94 298 GLY A O 1
ATOM 2263 N N . ALA A 1 299 ? 7.216 -8.369 7.250 1.00 93.69 299 ALA A N 1
ATOM 2264 C CA . ALA A 1 299 ? 6.927 -9.635 7.922 1.00 93.69 299 ALA A CA 1
ATOM 2265 C C . ALA A 1 299 ? 6.480 -9.445 9.374 1.00 93.69 299 ALA A C 1
ATOM 2267 O O . ALA A 1 299 ? 5.496 -10.044 9.808 1.00 93.69 299 ALA A O 1
ATOM 2268 N N . CYS A 1 300 ? 7.172 -8.575 10.115 1.00 90.62 300 CYS A N 1
ATOM 2269 C CA . CYS A 1 300 ? 6.810 -8.262 11.495 1.00 90.62 300 CYS A CA 1
ATOM 2270 C C . CYS A 1 300 ? 5.462 -7.523 11.549 1.00 90.62 300 CYS A C 1
ATOM 2272 O O . CYS A 1 300 ? 4.611 -7.864 12.374 1.00 90.62 300 CYS A O 1
ATOM 2274 N N . VAL A 1 301 ? 5.227 -6.594 10.610 1.00 92.50 301 VAL A N 1
ATOM 2275 C CA . VAL A 1 301 ? 3.955 -5.864 10.447 1.00 92.50 301 VAL A CA 1
ATOM 2276 C C . VAL A 1 301 ? 2.787 -6.848 10.292 1.00 92.50 301 VAL A C 1
ATOM 2278 O O . VAL A 1 301 ? 1.809 -6.796 11.034 1.00 92.50 301 VAL A O 1
ATOM 2281 N N . LEU A 1 302 ? 2.901 -7.787 9.351 1.00 94.75 302 LEU A N 1
ATOM 2282 C CA . LEU A 1 302 ? 1.815 -8.691 8.963 1.00 94.75 302 LEU A CA 1
ATOM 2283 C C . LEU A 1 302 ? 1.686 -9.926 9.870 1.00 94.75 302 LEU A C 1
ATOM 2285 O O . LEU A 1 302 ? 0.599 -10.489 9.991 1.00 94.75 302 LEU A O 1
ATOM 2289 N N . GLY A 1 303 ? 2.779 -10.370 10.490 1.00 91.69 303 GLY A N 1
ATOM 2290 C CA . GLY A 1 303 ? 2.824 -11.588 11.299 1.00 91.69 303 GLY A CA 1
ATOM 2291 C C . GLY A 1 303 ? 2.663 -11.340 12.796 1.00 91.69 303 GLY A C 1
ATOM 2292 O O . GLY A 1 303 ? 1.801 -11.941 13.435 1.00 91.69 303 GLY A O 1
ATOM 2293 N N . ALA A 1 304 ? 3.496 -10.475 13.377 1.00 88.25 304 ALA A N 1
ATOM 2294 C CA . ALA A 1 304 ? 3.559 -10.263 14.826 1.00 88.25 304 ALA A CA 1
ATOM 2295 C C . ALA A 1 304 ? 2.693 -9.083 15.291 1.00 88.25 304 ALA A C 1
ATOM 2297 O O . ALA A 1 304 ? 2.022 -9.171 16.320 1.00 88.25 304 ALA A O 1
ATOM 2298 N N . ARG A 1 305 ? 2.667 -8.001 14.508 1.00 90.69 305 ARG A N 1
ATOM 2299 C CA . ARG A 1 305 ? 2.011 -6.734 14.856 1.00 90.69 305 ARG A CA 1
ATOM 2300 C C . ARG A 1 305 ? 0.646 -6.539 14.205 1.00 90.69 305 ARG A C 1
ATOM 2302 O O . ARG A 1 305 ? 0.049 -5.486 14.360 1.00 90.69 305 ARG A O 1
ATOM 2309 N N . TRP A 1 306 ? 0.080 -7.570 13.573 1.00 90.19 306 TRP A N 1
ATOM 2310 C CA . TRP A 1 306 ? -1.215 -7.535 12.865 1.00 90.19 306 TRP A CA 1
ATOM 2311 C C . TRP A 1 306 ? -2.390 -6.933 13.664 1.00 90.19 306 TRP A C 1
ATOM 2313 O O . TRP A 1 306 ? -3.408 -6.553 13.088 1.00 90.19 306 TRP A O 1
ATOM 2323 N N . ALA A 1 307 ? -2.309 -6.914 14.997 1.00 88.25 307 ALA A N 1
ATOM 2324 C CA . ALA A 1 307 ? -3.339 -6.365 15.871 1.00 88.25 307 ALA A CA 1
ATOM 2325 C C . ALA A 1 307 ? -3.208 -4.845 16.092 1.00 88.25 307 ALA A C 1
ATOM 2327 O O . ALA A 1 307 ? -4.127 -4.247 16.650 1.00 88.25 307 ALA A O 1
ATOM 2328 N N . GLU A 1 308 ? -2.101 -4.229 15.677 1.00 89.06 308 GLU A N 1
ATOM 2329 C CA . GLU A 1 308 ? -1.876 -2.788 15.767 1.00 89.06 308 GLU A CA 1
ATOM 2330 C C . GLU A 1 308 ? -2.635 -2.021 14.672 1.00 89.06 308 GLU A C 1
ATOM 2332 O O . GLU A 1 308 ? -2.744 -2.508 13.544 1.00 89.06 308 GLU A O 1
ATOM 2337 N N . PRO A 1 309 ? -3.121 -0.804 14.979 1.00 85.56 309 PRO A N 1
ATOM 2338 C CA . PRO A 1 309 ? -3.838 0.075 14.057 1.00 85.56 309 PRO A CA 1
ATOM 2339 C C . PRO A 1 309 ? -3.270 0.168 12.639 1.00 85.56 309 PRO A C 1
ATOM 2341 O O . PRO A 1 309 ? -3.984 -0.028 11.658 1.00 85.56 309 PRO A O 1
ATOM 2344 N N . THR A 1 310 ? -1.981 0.468 12.511 1.00 86.94 310 THR A N 1
ATOM 2345 C CA . THR A 1 310 ? -1.342 0.766 11.224 1.00 86.94 310 THR A CA 1
ATOM 2346 C C . THR A 1 310 ? -0.830 -0.480 10.513 1.00 86.94 310 THR A C 1
ATOM 2348 O O . THR A 1 310 ? -0.854 -0.545 9.284 1.00 86.94 310 THR A O 1
ATOM 2351 N N . ALA A 1 311 ? -0.506 -1.536 11.254 1.00 88.62 311 ALA A N 1
ATOM 2352 C CA . ALA A 1 311 ? -0.260 -2.852 10.683 1.00 88.62 311 ALA A CA 1
ATOM 2353 C C . ALA A 1 311 ? -1.520 -3.431 10.014 1.00 88.62 311 ALA A C 1
ATOM 2355 O O . ALA A 1 311 ? -1.443 -4.098 8.979 1.00 88.62 311 ALA A O 1
ATOM 2356 N N . GLN A 1 312 ? -2.705 -3.122 10.548 1.00 86.94 312 GLN A N 1
ATOM 2357 C CA . GLN A 1 312 ? -3.975 -3.498 9.925 1.00 86.94 312 GLN A CA 1
ATOM 2358 C C . GLN A 1 312 ? -4.203 -2.764 8.608 1.00 86.94 312 GLN A C 1
ATOM 2360 O O . GLN A 1 312 ? -4.629 -3.408 7.649 1.00 86.94 312 GLN A O 1
ATOM 2365 N N . ILE A 1 313 ? -3.835 -1.483 8.515 1.00 86.38 313 ILE A N 1
ATOM 2366 C CA . ILE A 1 313 ? -3.846 -0.746 7.242 1.00 86.38 313 ILE A CA 1
ATOM 2367 C C . ILE A 1 313 ? -3.009 -1.498 6.203 1.00 86.38 313 ILE A C 1
ATOM 2369 O O . ILE A 1 313 ? -3.507 -1.806 5.120 1.00 86.38 313 ILE A O 1
ATOM 2373 N N . CYS A 1 314 ? -1.782 -1.881 6.568 1.00 90.00 314 CYS A N 1
ATOM 2374 C CA . CYS A 1 314 ? -0.883 -2.636 5.696 1.00 90.00 314 CYS A CA 1
ATOM 2375 C C . CYS A 1 314 ? -1.472 -3.990 5.283 1.00 90.00 314 CYS A C 1
ATOM 2377 O O . CYS A 1 314 ? -1.341 -4.408 4.134 1.00 90.00 314 CYS A O 1
ATOM 2379 N N . SER A 1 315 ? -2.170 -4.674 6.195 1.00 88.00 315 SER A N 1
ATOM 2380 C CA . SER A 1 315 ? -2.848 -5.931 5.872 1.00 88.00 315 SER A CA 1
ATOM 2381 C C . SER A 1 315 ? -3.929 -5.747 4.804 1.00 88.00 315 SER A C 1
ATOM 2383 O O . SER A 1 315 ? -4.032 -6.562 3.887 1.00 88.00 315 SER A O 1
ATOM 2385 N N . GLN A 1 316 ? -4.701 -4.656 4.869 1.00 87.31 316 GLN A N 1
ATOM 2386 C CA . GLN A 1 316 ? -5.812 -4.416 3.948 1.00 87.31 316 GLN A CA 1
ATOM 2387 C C . GLN A 1 316 ? -5.361 -4.090 2.524 1.00 87.31 316 GLN A C 1
ATOM 2389 O O . GLN A 1 316 ? -6.176 -4.233 1.612 1.00 87.31 316 GLN A O 1
ATOM 2394 N N . LEU A 1 317 ? -4.087 -3.746 2.302 1.00 88.31 317 LEU A N 1
ATOM 2395 C CA . LEU A 1 317 ? -3.544 -3.524 0.959 1.00 88.31 317 LEU A CA 1
ATOM 2396 C C . LEU A 1 317 ? -3.787 -4.733 0.047 1.00 88.31 317 LEU A C 1
ATOM 2398 O O . LEU A 1 317 ? -4.236 -4.566 -1.082 1.00 88.31 317 LEU A O 1
ATOM 2402 N N . PHE A 1 318 ? -3.642 -5.961 0.555 1.00 87.69 318 PHE A N 1
ATOM 2403 C CA . PHE A 1 318 ? -3.930 -7.174 -0.219 1.00 87.69 318 PHE A CA 1
ATOM 2404 C C . PHE A 1 318 ? -5.363 -7.197 -0.791 1.00 87.69 318 PHE A C 1
ATOM 2406 O O . PHE A 1 318 ? -5.574 -7.416 -1.990 1.00 87.69 318 PHE A O 1
ATOM 2413 N N . ASN A 1 319 ? -6.362 -6.931 0.058 1.00 89.81 319 ASN A N 1
ATOM 2414 C CA . ASN A 1 319 ? -7.758 -6.863 -0.374 1.00 89.81 319 ASN A CA 1
ATOM 2415 C C . ASN A 1 319 ? -7.982 -5.654 -1.289 1.00 89.81 319 ASN A C 1
ATOM 2417 O O . ASN A 1 319 ? -8.674 -5.761 -2.300 1.00 89.81 319 ASN A O 1
ATOM 2421 N N . TRP A 1 320 ? -7.375 -4.515 -0.961 1.00 89.06 320 TRP A N 1
ATOM 2422 C CA . TRP A 1 320 ? -7.492 -3.278 -1.720 1.00 89.06 320 TRP A CA 1
ATOM 2423 C C . TRP A 1 320 ? -7.011 -3.430 -3.163 1.00 89.06 320 TRP A C 1
ATOM 2425 O O . TRP A 1 320 ? -7.771 -3.125 -4.080 1.00 89.06 320 TRP A O 1
ATOM 2435 N N . HIS A 1 321 ? -5.817 -3.989 -3.385 1.00 90.38 321 HIS A N 1
ATOM 2436 C CA . HIS A 1 321 ? -5.273 -4.230 -4.727 1.00 90.38 321 HIS A CA 1
ATOM 2437 C C . HIS A 1 321 ? -6.179 -5.112 -5.597 1.00 90.38 321 HIS A C 1
ATOM 2439 O O . HIS A 1 321 ? -6.159 -5.019 -6.826 1.00 90.38 321 HIS A O 1
ATOM 2445 N N . THR A 1 322 ? -6.992 -5.959 -4.967 1.00 90.75 322 THR A N 1
ATOM 2446 C CA . THR A 1 322 ? -7.973 -6.799 -5.656 1.00 90.75 322 THR A CA 1
ATOM 2447 C C . THR A 1 322 ? -9.269 -6.038 -5.938 1.00 90.75 322 THR A C 1
ATOM 2449 O O . THR A 1 322 ? -9.797 -6.081 -7.048 1.00 90.75 322 THR A O 1
ATOM 2452 N N . LEU A 1 323 ? -9.816 -5.362 -4.929 1.00 90.88 323 LEU A N 1
ATOM 2453 C CA . LEU A 1 323 ? -11.182 -4.836 -4.956 1.00 90.88 323 LEU A CA 1
ATOM 2454 C C . LEU A 1 323 ? -11.290 -3.468 -5.633 1.00 90.88 323 LEU A C 1
ATOM 2456 O O . LEU A 1 323 ? -12.370 -3.110 -6.103 1.00 90.88 323 LEU A O 1
ATOM 2460 N N . ASN A 1 324 ? -10.188 -2.721 -5.707 1.00 83.75 324 ASN A N 1
ATOM 2461 C CA . ASN A 1 324 ? -10.205 -1.324 -6.117 1.00 83.75 324 ASN A CA 1
ATOM 2462 C C . ASN A 1 324 ? -10.541 -1.078 -7.588 1.00 83.75 324 ASN A C 1
ATOM 2464 O O . ASN A 1 324 ? -11.009 -0.000 -7.949 1.00 83.75 324 ASN A O 1
ATOM 2468 N N . GLY A 1 325 ? -10.306 -2.070 -8.447 1.00 78.81 325 GLY A N 1
ATOM 2469 C CA . GLY A 1 325 ? -10.442 -1.911 -9.894 1.00 78.81 325 GLY A CA 1
ATOM 2470 C C . GLY A 1 325 ? -9.378 -1.005 -10.532 1.00 78.81 325 GLY A C 1
ATOM 2471 O O . GLY A 1 325 ? -9.521 -0.679 -11.702 1.00 78.81 325 GLY A O 1
ATOM 2472 N N . ARG A 1 326 ? -8.332 -0.610 -9.791 1.00 83.31 326 ARG A N 1
ATOM 2473 C CA . ARG A 1 326 ? -7.149 0.122 -10.283 1.00 83.31 326 ARG A CA 1
ATOM 2474 C C . ARG A 1 326 ? -6.010 -0.822 -10.628 1.00 83.31 326 ARG A C 1
ATOM 2476 O O . ARG A 1 326 ? -5.471 -0.757 -11.724 1.00 83.31 326 ARG A O 1
ATOM 2483 N N . HIS A 1 327 ? -5.650 -1.714 -9.707 1.00 86.88 327 HIS A N 1
ATOM 2484 C CA . HIS A 1 327 ? -4.371 -2.420 -9.794 1.00 86.88 327 HIS A CA 1
ATOM 2485 C C . HIS A 1 327 ? -4.408 -3.714 -10.599 1.00 86.88 327 HIS A C 1
ATOM 2487 O O . HIS A 1 327 ? -3.350 -4.217 -10.955 1.00 86.88 327 HIS A O 1
ATOM 2493 N N . PHE A 1 328 ? -5.582 -4.282 -10.894 1.00 90.50 328 PHE A N 1
ATOM 2494 C CA . PHE A 1 328 ? -5.688 -5.564 -11.610 1.00 90.50 328 PHE A CA 1
ATOM 2495 C C . PHE A 1 328 ? -4.785 -6.664 -11.013 1.00 90.50 328 PHE A C 1
ATOM 2497 O O . PHE A 1 328 ? -4.185 -7.452 -11.746 1.00 90.50 328 PHE A O 1
ATOM 2504 N N . PHE A 1 329 ? -4.675 -6.716 -9.678 1.00 93.75 329 PHE A N 1
ATOM 2505 C CA . PHE A 1 329 ? -3.716 -7.564 -8.957 1.00 93.75 329 PHE A CA 1
ATOM 2506 C C . PHE A 1 329 ? -3.699 -9.017 -9.440 1.00 93.75 329 PHE A C 1
ATOM 2508 O O . PHE A 1 329 ? -2.644 -9.557 -9.755 1.00 93.75 329 PHE A O 1
ATOM 2515 N N . LEU A 1 330 ? -4.878 -9.627 -9.582 1.00 95.50 330 LEU A N 1
ATOM 2516 C CA . LEU A 1 330 ? -5.042 -11.014 -10.031 1.00 95.50 330 LEU A CA 1
ATOM 2517 C C . LEU A 1 330 ? -4.403 -11.251 -11.403 1.00 95.50 330 LEU A C 1
ATOM 2519 O O . LEU A 1 330 ? -3.687 -12.235 -11.603 1.00 95.50 330 LEU A O 1
ATOM 2523 N N . ARG A 1 331 ? -4.633 -10.323 -12.336 1.00 95.25 331 ARG A N 1
ATOM 2524 C CA . ARG A 1 331 ? -4.075 -10.378 -13.682 1.00 95.25 331 ARG A CA 1
ATOM 2525 C C . ARG A 1 331 ? -2.568 -10.188 -13.653 1.00 95.25 331 ARG A C 1
ATOM 2527 O O . ARG A 1 331 ? -1.865 -10.970 -14.287 1.00 95.25 331 ARG A O 1
ATOM 2534 N N . ARG A 1 332 ? -2.065 -9.212 -12.882 1.00 95.25 332 ARG A N 1
ATOM 2535 C CA . ARG A 1 332 ? -0.619 -9.010 -12.691 1.00 95.25 332 ARG A CA 1
ATOM 2536 C C . ARG A 1 332 ? 0.041 -10.293 -12.177 1.00 95.25 332 ARG A C 1
ATOM 2538 O O . ARG A 1 332 ? 1.021 -10.736 -12.767 1.00 95.25 332 ARG A O 1
ATOM 2545 N N . CYS A 1 333 ? -0.547 -10.953 -11.177 1.00 95.75 333 CYS A N 1
ATOM 2546 C CA . CYS A 1 333 ? -0.061 -12.235 -10.664 1.00 95.75 333 CYS A CA 1
ATOM 2547 C C . CYS A 1 333 ? 0.035 -13.304 -11.764 1.00 95.75 333 CYS A C 1
ATOM 2549 O O . CYS A 1 333 ? 1.094 -13.905 -11.938 1.00 95.75 333 CYS A O 1
ATOM 2551 N N . VAL A 1 334 ? -1.028 -13.530 -12.546 1.00 96.38 334 VAL A N 1
ATOM 2552 C CA . VAL A 1 334 ? -1.013 -14.498 -13.667 1.00 96.38 334 VAL A CA 1
ATOM 2553 C C . VAL A 1 334 ? 0.081 -14.157 -14.682 1.00 96.38 334 VAL A C 1
ATOM 2555 O O . VAL A 1 334 ? 0.827 -15.026 -15.147 1.00 96.38 334 VAL A O 1
ATOM 2558 N N . LEU A 1 335 ? 0.183 -12.877 -15.025 1.00 95.50 335 LEU A N 1
ATOM 2559 C CA . LEU A 1 335 ? 1.095 -12.377 -16.038 1.00 95.50 335 LEU A CA 1
ATOM 2560 C C . LEU A 1 335 ? 2.563 -12.505 -15.623 1.00 95.50 335 LEU A C 1
ATOM 2562 O O . LEU A 1 335 ? 3.368 -12.941 -16.448 1.00 95.50 335 LEU A O 1
ATOM 2566 N N . GLY A 1 336 ? 2.891 -12.195 -14.368 1.00 95.12 336 GLY A N 1
ATOM 2567 C CA . GLY A 1 336 ? 4.256 -12.216 -13.848 1.00 95.12 336 GLY A CA 1
ATOM 2568 C C . GLY A 1 336 ? 4.704 -13.536 -13.220 1.00 95.12 336 GLY A C 1
ATOM 2569 O O . GLY A 1 336 ? 5.907 -13.749 -13.099 1.00 95.12 336 GLY A O 1
ATOM 2570 N N . THR A 1 337 ? 3.792 -14.467 -12.907 1.00 93.56 337 THR A N 1
ATOM 2571 C CA . THR A 1 337 ? 4.130 -15.795 -12.343 1.00 93.56 337 THR A CA 1
ATOM 2572 C C . THR A 1 337 ? 5.267 -16.520 -13.084 1.00 93.56 337 THR A C 1
ATOM 2574 O O . THR A 1 337 ? 6.144 -17.056 -12.410 1.00 93.56 337 THR A O 1
ATOM 2577 N N . PRO A 1 338 ? 5.352 -16.530 -14.436 1.00 90.44 338 PRO A N 1
ATOM 2578 C CA . PRO A 1 338 ? 6.464 -17.185 -15.136 1.00 90.44 338 PRO A CA 1
ATOM 2579 C C . PRO A 1 338 ? 7.852 -16.614 -14.815 1.00 90.44 338 PRO A C 1
ATOM 2581 O O . PRO A 1 338 ? 8.856 -17.246 -15.137 1.00 90.44 338 PRO A O 1
ATOM 2584 N N . ARG A 1 339 ? 7.916 -15.410 -14.235 1.00 90.75 339 ARG A N 1
ATOM 2585 C CA . ARG A 1 339 ? 9.152 -14.736 -13.835 1.00 90.75 339 ARG A CA 1
ATOM 2586 C C . ARG A 1 339 ? 9.518 -14.971 -12.371 1.00 90.75 339 ARG A C 1
ATOM 2588 O O . ARG A 1 339 ? 10.680 -14.805 -12.020 1.00 90.75 339 ARG A O 1
ATOM 2595 N N . CYS A 1 340 ? 8.578 -15.423 -11.547 1.00 87.62 340 CYS A N 1
ATOM 2596 C CA . CYS A 1 340 ? 8.852 -15.839 -10.177 1.00 87.62 340 CYS A CA 1
ATOM 2597 C C . CYS A 1 340 ? 9.643 -17.151 -10.186 1.00 87.62 340 CYS A C 1
ATOM 2599 O O . CYS A 1 340 ? 9.087 -18.237 -10.338 1.00 87.62 340 CYS A O 1
ATOM 2601 N N . SER A 1 341 ? 10.961 -17.072 -10.017 1.00 63.66 341 SER A N 1
ATOM 2602 C CA . SER A 1 341 ? 11.847 -18.243 -10.021 1.00 63.66 341 SER A CA 1
ATOM 2603 C C . SER A 1 341 ? 12.143 -18.792 -8.619 1.00 63.66 341 SER A C 1
ATOM 2605 O O . SER A 1 341 ? 13.097 -19.556 -8.438 1.00 63.66 341 SER A O 1
ATOM 2607 N N . ARG A 1 342 ? 11.390 -18.365 -7.597 1.00 70.62 342 ARG A N 1
ATOM 2608 C CA . ARG A 1 342 ? 11.781 -18.555 -6.197 1.00 70.62 342 ARG A CA 1
ATOM 2609 C C . ARG A 1 342 ? 11.417 -19.924 -5.635 1.00 70.62 342 ARG A C 1
ATOM 2611 O O . ARG A 1 342 ? 10.399 -20.530 -5.954 1.00 70.62 342 ARG A O 1
ATOM 2618 N N . ARG A 1 343 ? 12.302 -20.399 -4.758 1.00 62.09 343 ARG A N 1
ATOM 2619 C CA . ARG A 1 343 ? 12.107 -21.558 -3.878 1.00 62.09 343 ARG A CA 1
ATOM 2620 C C . ARG A 1 343 ? 11.891 -21.036 -2.462 1.00 62.09 343 ARG A C 1
ATOM 2622 O O . ARG A 1 343 ? 12.452 -19.999 -2.133 1.00 62.09 343 ARG A O 1
ATOM 2629 N N . ALA A 1 344 ? 11.139 -21.758 -1.633 1.00 65.12 344 ALA A N 1
ATOM 2630 C CA . ALA A 1 344 ? 10.901 -21.374 -0.241 1.00 65.12 344 ALA A CA 1
ATOM 2631 C C . ALA A 1 344 ? 12.228 -21.107 0.504 1.00 65.12 344 ALA A C 1
ATOM 2633 O O . ALA A 1 344 ? 13.054 -22.012 0.628 1.00 65.12 344 ALA A O 1
ATOM 2634 N N . GLN A 1 345 ? 12.431 -19.876 0.991 1.00 69.44 345 GLN A N 1
ATOM 2635 C CA . GLN A 1 345 ? 13.668 -19.450 1.678 1.00 69.44 345 GLN A CA 1
ATOM 2636 C C . GLN A 1 345 ? 13.542 -19.383 3.214 1.00 69.44 345 GLN A C 1
ATOM 2638 O O . GLN A 1 345 ? 14.438 -18.881 3.906 1.00 69.44 345 GLN A O 1
ATOM 2643 N N . GLY A 1 346 ? 12.447 -19.935 3.752 1.00 82.00 346 GLY A N 1
ATOM 2644 C CA . GLY A 1 346 ? 12.016 -19.709 5.132 1.00 82.00 346 GLY A CA 1
ATOM 2645 C C . GLY A 1 346 ? 11.425 -18.307 5.314 1.00 82.00 346 GLY A C 1
ATOM 2646 O O . GLY A 1 346 ? 11.694 -17.414 4.518 1.00 82.00 346 GLY A O 1
ATOM 2647 N N . GLN A 1 347 ? 10.602 -18.123 6.347 1.00 92.56 347 GLN A N 1
ATOM 2648 C CA . GLN A 1 347 ? 10.002 -16.823 6.671 1.00 92.56 347 GLN A CA 1
ATOM 2649 C C . GLN A 1 347 ? 10.906 -16.035 7.615 1.00 92.56 347 GLN A C 1
ATOM 2651 O O . GLN A 1 347 ? 11.471 -16.598 8.560 1.00 92.56 347 GLN A O 1
ATOM 2656 N N . ARG A 1 348 ? 11.069 -14.746 7.336 1.00 91.81 348 ARG A N 1
ATOM 2657 C CA . ARG A 1 348 ? 12.092 -13.896 7.956 1.00 91.81 348 ARG A CA 1
ATOM 2658 C C . ARG A 1 348 ? 11.580 -12.485 8.145 1.00 91.81 348 ARG A C 1
ATOM 2660 O O . ARG A 1 348 ? 10.695 -12.051 7.416 1.00 91.81 348 ARG A O 1
ATOM 2667 N N . GLU A 1 349 ? 12.182 -11.775 9.080 1.00 92.50 349 GLU A N 1
ATOM 2668 C CA . GLU A 1 349 ? 11.908 -10.366 9.334 1.00 92.50 349 GLU A CA 1
ATOM 2669 C C . GLU A 1 349 ? 13.204 -9.558 9.382 1.00 92.50 349 GLU A C 1
ATOM 2671 O O . GLU A 1 349 ? 14.280 -10.110 9.627 1.00 92.50 349 GLU A O 1
ATOM 2676 N N . ALA A 1 350 ? 13.088 -8.257 9.147 1.00 91.50 350 ALA A N 1
ATOM 2677 C CA . ALA A 1 350 ? 14.163 -7.288 9.313 1.00 91.50 350 ALA A CA 1
ATOM 2678 C C . ALA A 1 350 ? 13.556 -5.931 9.677 1.00 91.50 350 ALA A C 1
ATOM 2680 O O . ALA A 1 350 ? 12.465 -5.608 9.208 1.00 91.50 350 ALA A O 1
ATOM 2681 N N . ASP A 1 351 ? 14.262 -5.130 10.470 1.00 91.50 351 ASP A N 1
ATOM 2682 C CA . ASP A 1 351 ? 13.905 -3.715 10.604 1.00 91.50 351 ASP A CA 1
ATOM 2683 C C . ASP A 1 351 ? 14.332 -2.949 9.339 1.00 91.50 351 ASP A C 1
ATOM 2685 O O . ASP A 1 351 ? 15.192 -3.399 8.573 1.00 91.50 351 ASP A O 1
ATOM 2689 N N . PHE A 1 352 ? 13.747 -1.774 9.094 1.00 92.75 352 PHE A N 1
ATOM 2690 C CA . PHE A 1 352 ? 14.063 -0.988 7.894 1.00 92.75 352 PHE A CA 1
ATOM 2691 C C . PHE A 1 352 ? 15.553 -0.618 7.812 1.00 92.75 352 PHE A C 1
ATOM 2693 O O . PHE A 1 352 ? 16.158 -0.671 6.741 1.00 92.75 352 PHE A O 1
ATOM 2700 N N . ASP A 1 353 ? 16.166 -0.309 8.954 1.00 91.38 353 ASP A N 1
ATOM 2701 C CA . ASP A 1 353 ? 17.580 0.027 9.089 1.00 91.38 353 ASP A CA 1
ATOM 2702 C C . ASP A 1 353 ? 18.532 -1.180 9.052 1.00 91.38 353 ASP A C 1
ATOM 2704 O O . ASP A 1 353 ? 19.743 -1.007 8.902 1.00 91.38 353 ASP A O 1
ATOM 2708 N N . GLU A 1 354 ? 17.995 -2.397 9.123 1.00 91.88 354 GLU A N 1
ATOM 2709 C CA . GLU A 1 354 ? 18.728 -3.633 8.847 1.00 91.88 354 GLU A CA 1
ATOM 2710 C C . GLU A 1 354 ? 18.646 -4.017 7.365 1.00 91.88 354 GLU A C 1
ATOM 2712 O O . GLU A 1 354 ? 19.621 -4.504 6.788 1.00 91.88 354 GLU A O 1
ATOM 2717 N N . ALA A 1 355 ? 17.483 -3.808 6.742 1.00 93.06 355 ALA A N 1
ATOM 2718 C CA . ALA A 1 355 ? 17.229 -4.150 5.346 1.00 93.06 355 ALA A CA 1
ATOM 2719 C C . ALA A 1 355 ? 17.928 -3.194 4.362 1.00 93.06 355 ALA A C 1
ATOM 2721 O O . ALA A 1 355 ? 18.374 -3.634 3.296 1.00 93.06 355 ALA A O 1
ATOM 2722 N N . PHE A 1 356 ? 18.068 -1.920 4.739 1.00 94.38 356 PHE A N 1
ATOM 2723 C CA . PHE A 1 356 ? 18.662 -0.865 3.918 1.00 94.38 356 PHE A CA 1
ATOM 2724 C C . PHE A 1 356 ? 19.798 -0.141 4.648 1.00 94.38 356 PHE A C 1
ATOM 2726 O O . PHE A 1 356 ? 19.689 0.140 5.838 1.00 94.38 356 PHE A O 1
ATOM 2733 N N . ASP A 1 357 ? 20.877 0.193 3.941 1.00 94.56 357 ASP A N 1
ATOM 2734 C CA . ASP A 1 357 ? 21.970 1.029 4.442 1.00 94.56 357 ASP A CA 1
ATOM 2735 C C . ASP A 1 357 ? 21.583 2.521 4.486 1.00 94.56 357 ASP A C 1
ATOM 2737 O O . ASP A 1 357 ? 20.490 2.910 4.077 1.00 94.56 357 ASP A O 1
ATOM 2741 N N . GLU A 1 358 ? 22.480 3.383 4.972 1.00 94.31 358 GLU A N 1
ATOM 2742 C CA . GLU A 1 358 ? 22.236 4.831 5.107 1.00 94.31 358 GLU A CA 1
ATOM 2743 C C . GLU A 1 358 ? 21.868 5.535 3.789 1.00 94.31 358 GLU A C 1
ATOM 2745 O O . GLU A 1 358 ? 21.234 6.593 3.814 1.00 94.31 358 GLU A O 1
ATOM 2750 N N . LYS A 1 359 ? 22.241 4.963 2.640 1.00 93.38 359 LYS A N 1
ATOM 2751 C CA . LYS A 1 359 ? 21.952 5.490 1.302 1.00 93.38 359 LYS A CA 1
ATOM 2752 C C . LYS A 1 359 ? 20.733 4.837 0.658 1.00 93.38 359 LYS A C 1
ATOM 2754 O O . LYS A 1 359 ? 20.482 5.102 -0.510 1.00 93.38 359 LYS A O 1
ATOM 2759 N N . LEU A 1 360 ? 19.973 4.028 1.400 1.00 94.06 360 LEU A N 1
ATOM 2760 C CA . LEU A 1 360 ? 18.843 3.250 0.885 1.00 94.06 360 LEU A CA 1
ATOM 2761 C C . LEU A 1 360 ? 19.273 2.139 -0.100 1.00 94.06 360 LEU A C 1
ATOM 2763 O O . LEU A 1 360 ? 18.510 1.747 -0.984 1.00 94.06 360 LEU A O 1
ATOM 2767 N N . GLY A 1 361 ? 20.499 1.625 0.028 1.00 94.94 361 GLY A N 1
ATOM 2768 C CA . GLY A 1 361 ? 20.952 0.410 -0.652 1.00 94.94 361 GLY A CA 1
ATOM 2769 C C . GLY A 1 361 ? 20.610 -0.838 0.156 1.00 94.94 361 GLY A C 1
ATOM 2770 O O . GLY A 1 361 ? 20.734 -0.849 1.377 1.00 94.94 361 GLY A O 1
ATOM 2771 N N . THR A 1 362 ? 20.177 -1.911 -0.498 1.00 94.31 362 THR A N 1
ATOM 2772 C CA . THR A 1 362 ? 19.898 -3.190 0.166 1.00 94.31 362 THR A CA 1
ATOM 2773 C C . THR A 1 362 ? 21.174 -3.767 0.784 1.00 94.31 362 THR A C 1
ATOM 2775 O O . THR A 1 362 ? 22.217 -3.878 0.140 1.00 94.31 362 THR A O 1
ATOM 2778 N N . THR A 1 363 ? 21.107 -4.190 2.047 1.00 92.38 363 THR A N 1
ATOM 2779 C CA . THR A 1 363 ? 22.292 -4.657 2.802 1.00 92.38 363 THR A CA 1
ATOM 2780 C C . THR A 1 363 ? 22.661 -6.118 2.529 1.00 92.38 363 THR A C 1
ATOM 2782 O O . THR A 1 363 ? 23.592 -6.661 3.128 1.00 92.38 363 THR A O 1
ATOM 2785 N N . GLY A 1 364 ? 21.892 -6.803 1.678 1.00 81.06 364 GLY A N 1
ATOM 2786 C CA . GLY A 1 364 ? 21.968 -8.255 1.522 1.00 81.06 364 GLY A CA 1
ATOM 2787 C C . GLY A 1 364 ? 21.469 -9.035 2.746 1.00 81.06 364 GLY A C 1
ATOM 2788 O O . GLY A 1 364 ? 21.733 -10.234 2.836 1.00 81.06 364 GLY A O 1
ATOM 2789 N N . PHE A 1 365 ? 20.747 -8.374 3.663 1.00 72.38 365 PHE A N 1
ATOM 2790 C CA . PHE A 1 365 ? 20.055 -8.995 4.804 1.00 72.38 365 PHE A CA 1
ATOM 2791 C C . PHE A 1 365 ? 21.008 -9.658 5.802 1.00 72.38 365 PHE A C 1
ATOM 2793 O O . PHE A 1 365 ? 20.771 -10.768 6.276 1.00 72.38 365 PHE A O 1
ATOM 2800 N N . SER A 1 366 ? 22.128 -8.988 6.095 1.00 55.16 366 SER A N 1
ATOM 2801 C CA . SER A 1 366 ? 23.230 -9.566 6.878 1.00 55.16 366 SER A CA 1
ATOM 2802 C C . SER A 1 366 ? 22.837 -10.000 8.304 1.00 55.16 366 SER A C 1
ATOM 2804 O O . SER A 1 366 ? 23.414 -10.961 8.819 1.00 55.16 366 SER A O 1
ATOM 2806 N N . SER A 1 367 ? 21.814 -9.386 8.909 1.00 62.25 367 SER A N 1
ATOM 2807 C CA . SER A 1 367 ? 21.183 -9.804 10.170 1.00 62.25 367 SER A CA 1
ATOM 2808 C C . SER A 1 367 ? 19.966 -10.703 9.916 1.00 62.25 367 SER A C 1
ATOM 2810 O O . SER A 1 367 ? 18.811 -10.307 10.026 1.00 62.25 367 SER A O 1
ATOM 2812 N N . TYR A 1 368 ? 20.213 -11.963 9.572 1.00 65.56 368 TYR A N 1
ATOM 2813 C CA . TYR A 1 368 ? 19.150 -12.951 9.381 1.00 65.56 368 TYR A CA 1
ATOM 2814 C C . TYR A 1 368 ? 18.361 -13.227 10.681 1.00 65.56 368 TYR A C 1
ATOM 2816 O O . TYR A 1 368 ? 18.815 -14.016 11.513 1.00 65.56 368 TYR A O 1
ATOM 2824 N N . ARG A 1 369 ? 17.148 -12.665 10.823 1.00 87.19 369 ARG A N 1
ATOM 2825 C CA . ARG A 1 369 ? 16.209 -12.995 11.915 1.00 87.19 369 ARG A CA 1
ATOM 2826 C C . ARG A 1 369 ? 15.048 -13.870 11.407 1.00 87.19 369 ARG A C 1
ATOM 2828 O O . ARG A 1 369 ? 14.333 -13.475 10.482 1.00 87.19 369 ARG A O 1
ATOM 2835 N N . PRO A 1 370 ? 14.870 -15.098 11.931 1.00 90.06 370 PRO A N 1
ATOM 2836 C CA . PRO A 1 370 ? 13.673 -15.892 11.659 1.00 90.06 370 PRO A CA 1
ATOM 2837 C C . PRO A 1 370 ? 12.420 -15.173 12.162 1.00 90.06 370 PRO A C 1
ATOM 2839 O O . PRO A 1 370 ? 12.443 -14.621 13.258 1.00 90.06 370 PRO A O 1
ATOM 2842 N N . LEU A 1 371 ? 11.327 -15.233 11.401 1.00 91.06 371 LEU A N 1
ATOM 2843 C CA . LEU A 1 371 ? 10.044 -14.707 11.864 1.00 91.06 371 LEU A CA 1
ATOM 2844 C C . LEU A 1 371 ? 9.488 -15.608 12.977 1.00 91.06 371 LEU A C 1
ATOM 2846 O O . LEU A 1 371 ? 9.229 -16.790 12.744 1.00 91.06 371 LEU A O 1
ATOM 2850 N N . GLU A 1 372 ? 9.261 -15.060 14.171 1.00 89.19 372 GLU A N 1
ATOM 2851 C CA . GLU A 1 372 ? 8.750 -15.820 15.326 1.00 89.19 372 GLU A CA 1
ATOM 2852 C C . GLU A 1 372 ? 7.380 -16.462 15.041 1.00 89.19 372 GLU A C 1
ATOM 2854 O O . GLU A 1 372 ? 7.097 -17.603 15.416 1.00 89.19 372 GLU A O 1
ATOM 2859 N N . THR A 1 373 ? 6.531 -15.739 14.315 1.00 90.81 373 THR A N 1
ATOM 2860 C CA . THR A 1 373 ? 5.171 -16.152 13.948 1.00 90.81 373 THR A CA 1
ATOM 2861 C C . THR A 1 373 ? 5.109 -16.954 12.647 1.00 90.81 373 THR A C 1
ATOM 2863 O O . THR A 1 373 ? 4.020 -17.151 12.103 1.00 90.81 373 THR A O 1
ATOM 2866 N N . ALA A 1 374 ? 6.248 -17.456 12.154 1.00 94.00 374 ALA A N 1
ATOM 2867 C CA . ALA A 1 374 ? 6.295 -18.264 10.943 1.00 94.00 374 ALA A CA 1
ATOM 2868 C C . ALA A 1 374 ? 5.322 -19.456 11.004 1.00 94.00 374 ALA A C 1
ATOM 2870 O O . ALA A 1 374 ? 5.159 -20.106 12.042 1.00 94.00 374 ALA A O 1
ATOM 2871 N N . CYS A 1 375 ? 4.686 -19.743 9.868 1.00 94.75 375 CYS A N 1
ATOM 2872 C CA . CYS A 1 375 ? 3.840 -20.922 9.675 1.00 94.75 375 CYS A CA 1
ATOM 2873 C C . CYS A 1 375 ? 4.539 -21.974 8.802 1.00 94.75 375 CYS A C 1
ATOM 2875 O O . CYS A 1 375 ? 5.549 -21.704 8.155 1.00 94.75 375 CYS A O 1
ATOM 2877 N N . ASN A 1 376 ? 3.984 -23.176 8.707 1.00 94.31 376 ASN A N 1
ATOM 2878 C CA . ASN A 1 376 ? 4.517 -24.214 7.818 1.00 94.31 376 ASN A CA 1
ATOM 2879 C C . ASN A 1 376 ? 4.240 -23.969 6.316 1.00 94.31 376 ASN A C 1
ATOM 2881 O O . ASN A 1 376 ? 4.685 -24.754 5.478 1.00 94.31 376 ASN A O 1
ATOM 2885 N N . GLY A 1 377 ? 3.493 -22.913 5.970 1.00 92.19 377 GLY A N 1
ATOM 2886 C CA . GLY A 1 377 ? 3.132 -22.560 4.594 1.00 92.19 377 GLY A CA 1
ATOM 2887 C C . GLY A 1 377 ? 2.261 -23.596 3.876 1.00 92.19 377 GLY A C 1
ATOM 2888 O O . GLY A 1 377 ? 2.132 -23.526 2.655 1.00 92.19 377 GLY A O 1
ATOM 2889 N N . ALA A 1 378 ? 1.686 -24.565 4.597 1.00 91.69 378 ALA A N 1
ATOM 2890 C CA . ALA A 1 378 ? 0.895 -25.627 3.995 1.00 91.69 378 ALA A CA 1
ATOM 2891 C C . ALA A 1 378 ? -0.409 -25.093 3.384 1.00 91.69 378 ALA A C 1
ATOM 2893 O O . ALA A 1 378 ? -1.034 -24.157 3.885 1.00 91.69 378 ALA A O 1
ATOM 2894 N N . GLU A 1 379 ? -0.838 -25.734 2.298 1.00 88.00 379 GLU A N 1
ATOM 2895 C CA . GLU A 1 379 ? -2.077 -25.420 1.594 1.00 88.00 379 GLU A CA 1
ATOM 2896 C C . GLU A 1 379 ? -3.073 -26.587 1.696 1.00 88.00 379 GLU A C 1
ATOM 2898 O O . GLU A 1 379 ? -2.664 -27.746 1.602 1.00 88.00 379 GLU A O 1
ATOM 2903 N N . PRO A 1 380 ? -4.386 -26.320 1.843 1.00 87.31 380 PRO A N 1
ATOM 2904 C CA . PRO A 1 380 ? -5.015 -24.997 1.908 1.00 87.31 380 PRO A CA 1
ATOM 2905 C C . PRO A 1 380 ? -4.960 -24.345 3.300 1.00 87.31 380 PRO A C 1
ATOM 2907 O O . PRO A 1 380 ? -5.347 -23.187 3.430 1.00 87.31 380 PRO A O 1
ATOM 2910 N N . VAL A 1 381 ? -4.534 -25.077 4.332 1.00 92.62 381 VAL A N 1
ATOM 2911 C CA . VAL A 1 381 ? -4.517 -24.627 5.730 1.00 92.62 381 VAL A CA 1
ATOM 2912 C C . VAL A 1 381 ? -3.141 -24.906 6.325 1.00 92.62 381 VAL A C 1
ATOM 2914 O O . VAL A 1 381 ? -2.706 -26.057 6.347 1.00 92.62 381 VAL A O 1
ATOM 2917 N N . CYS A 1 382 ? -2.476 -23.856 6.804 1.00 95.81 382 CYS A N 1
ATOM 2918 C CA . CYS A 1 382 ? -1.234 -23.953 7.561 1.00 95.81 382 CYS A CA 1
ATOM 2919 C C . CYS A 1 382 ? -1.513 -24.194 9.054 1.00 95.81 382 CYS A C 1
ATOM 2921 O O . CYS A 1 382 ? -2.635 -24.007 9.530 1.00 95.81 382 CYS A O 1
ATOM 2923 N N . ASP A 1 383 ? -0.478 -24.573 9.798 1.00 96.56 383 ASP A N 1
ATOM 2924 C CA . ASP A 1 383 ? -0.532 -24.798 11.250 1.00 96.56 383 ASP A CA 1
ATOM 2925 C C . ASP A 1 383 ? -1.081 -23.593 12.032 1.00 96.56 383 ASP A C 1
ATOM 2927 O O . ASP A 1 383 ? -1.990 -23.747 12.845 1.00 96.56 383 ASP A O 1
ATOM 2931 N N . ARG A 1 384 ? -0.617 -22.375 11.733 1.00 94.94 384 ARG A N 1
ATOM 2932 C CA . ARG A 1 384 ? -1.104 -21.150 12.395 1.00 94.94 384 ARG A CA 1
ATOM 2933 C C . ARG A 1 384 ? -2.578 -20.868 12.132 1.00 94.94 384 ARG A C 1
ATOM 2935 O O . ARG A 1 384 ? -3.297 -20.442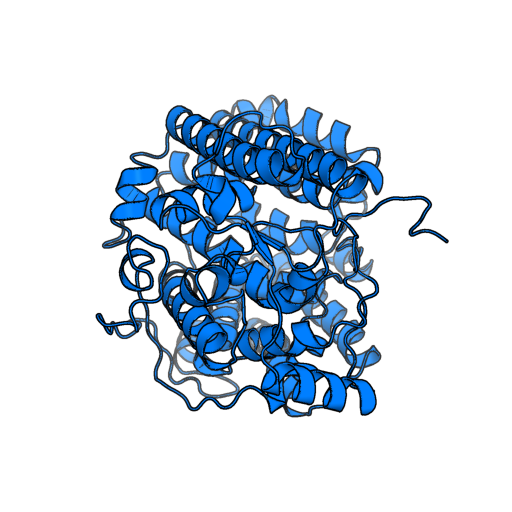 13.034 1.00 94.94 384 ARG A O 1
ATOM 2942 N N . LEU A 1 385 ? -3.049 -21.126 10.914 1.00 96.00 385 LEU A N 1
ATOM 2943 C CA . LEU A 1 385 ? -4.468 -21.006 10.598 1.00 96.00 385 LEU A CA 1
ATOM 2944 C C . LEU A 1 385 ? -5.289 -22.086 11.304 1.00 96.00 385 LEU A C 1
ATOM 2946 O O . LEU A 1 385 ? -6.389 -21.802 11.770 1.00 96.00 385 LEU A O 1
ATOM 2950 N N . GLU A 1 386 ? -4.782 -23.314 11.397 1.00 96.75 386 GLU A N 1
ATOM 2951 C CA . GLU A 1 386 ? -5.456 -24.382 12.133 1.00 96.75 386 GLU A CA 1
ATOM 2952 C C . GLU A 1 386 ? -5.613 -24.029 13.619 1.00 96.75 386 GLU A C 1
ATOM 2954 O O . GLU A 1 386 ? -6.722 -24.140 14.149 1.00 96.75 386 GLU A O 1
ATOM 2959 N N . GLU A 1 387 ? -4.551 -23.527 14.255 1.00 95.62 387 GLU A N 1
ATOM 2960 C CA . GLU A 1 387 ? -4.567 -23.018 15.632 1.00 95.62 387 GLU A CA 1
ATOM 2961 C C . GLU A 1 387 ? -5.609 -21.904 15.805 1.00 95.62 387 GLU A C 1
ATOM 2963 O O . GLU A 1 387 ? -6.470 -21.980 16.685 1.00 95.62 387 GLU A O 1
ATOM 2968 N N . PHE A 1 388 ? -5.587 -20.899 14.925 1.00 94.88 388 PHE A N 1
ATOM 2969 C CA . PHE A 1 388 ? -6.536 -19.787 14.948 1.00 94.88 388 PHE A CA 1
ATOM 2970 C C . PHE A 1 388 ? -7.993 -20.260 14.802 1.00 94.88 388 PHE A C 1
ATOM 2972 O O . PHE A 1 388 ? -8.875 -19.872 15.572 1.00 94.88 388 PHE A O 1
ATOM 2979 N N . LEU A 1 389 ? -8.258 -21.150 13.843 1.00 95.69 389 LEU A N 1
ATOM 2980 C CA . LEU A 1 389 ? -9.592 -21.687 13.580 1.00 95.69 389 LEU A CA 1
ATOM 2981 C C . LEU A 1 389 ? -10.100 -22.601 14.699 1.00 95.69 389 LEU A C 1
ATOM 2983 O O . LEU A 1 389 ? -11.312 -22.673 14.911 1.00 95.69 389 LEU A O 1
ATOM 2987 N N . ALA A 1 390 ? -9.214 -23.314 15.397 1.00 95.31 390 ALA A N 1
ATOM 2988 C CA . ALA A 1 390 ? -9.582 -24.181 16.514 1.00 95.31 390 ALA A CA 1
ATOM 2989 C C . ALA A 1 390 ? -10.147 -23.393 17.706 1.00 95.31 390 ALA A C 1
ATOM 2991 O O . ALA A 1 390 ? -10.968 -23.926 18.452 1.00 95.31 390 ALA A O 1
ATOM 2992 N N . LEU A 1 391 ? -9.745 -22.129 17.854 1.00 92.88 391 LEU A N 1
ATOM 2993 C CA . LEU A 1 391 ? -10.185 -21.243 18.932 1.00 92.88 391 LEU A CA 1
ATOM 2994 C C . LEU A 1 391 ? -11.471 -20.468 18.603 1.00 92.88 391 LEU A C 1
ATOM 2996 O O . LEU A 1 391 ? -12.056 -19.860 19.499 1.00 92.88 391 LEU A O 1
ATOM 3000 N N . SER A 1 392 ? -11.930 -20.479 17.347 1.00 92.69 392 SER A N 1
ATOM 3001 C CA . SER A 1 392 ? -13.057 -19.647 16.916 1.00 92.69 392 SER A CA 1
ATOM 3002 C C . SER A 1 392 ? -14.399 -20.398 16.899 1.00 92.69 392 SER A C 1
ATOM 3004 O O . SER A 1 392 ? -14.520 -21.430 16.227 1.00 92.69 392 SER A O 1
ATOM 3006 N N . PRO A 1 393 ? -15.463 -19.859 17.529 1.00 93.00 393 PRO A N 1
ATOM 3007 C CA . PRO A 1 393 ? -16.815 -20.410 17.402 1.00 93.00 393 PRO A CA 1
ATOM 3008 C C . PRO A 1 393 ? -17.375 -20.280 15.972 1.00 93.00 393 PRO A C 1
ATOM 3010 O O . PRO A 1 393 ? -18.232 -21.065 15.564 1.00 93.00 393 PRO A O 1
ATOM 3013 N N . ASP A 1 394 ? -16.845 -19.348 15.173 1.00 95.44 394 ASP A N 1
ATOM 3014 C CA . ASP A 1 394 ? -17.226 -19.098 13.779 1.00 95.44 394 ASP A CA 1
ATOM 3015 C C . ASP A 1 394 ? -16.383 -19.890 12.768 1.00 95.44 394 ASP A C 1
ATOM 3017 O O . ASP A 1 394 ? -16.399 -19.597 11.569 1.00 95.44 394 ASP A O 1
ATOM 3021 N N . ARG A 1 395 ? -15.680 -20.943 13.212 1.00 95.19 395 ARG A N 1
ATOM 3022 C CA . ARG A 1 395 ? -14.757 -21.755 12.398 1.00 95.19 395 ARG A CA 1
ATOM 3023 C C . ARG A 1 395 ? -15.259 -22.057 10.984 1.00 95.19 395 ARG A C 1
ATOM 3025 O O . ARG A 1 395 ? -14.524 -21.869 10.020 1.00 95.19 395 ARG A O 1
ATOM 3032 N N . LYS A 1 396 ? -16.506 -22.518 10.827 1.00 95.62 396 LYS A N 1
ATOM 3033 C CA . LYS A 1 396 ? -17.069 -22.857 9.503 1.00 95.62 396 LYS A CA 1
ATOM 3034 C C . LYS A 1 396 ? -17.140 -21.639 8.574 1.00 95.62 396 LYS A C 1
ATOM 3036 O O . LYS A 1 396 ? -16.866 -21.765 7.383 1.00 95.62 396 LYS A O 1
ATOM 3041 N N . HIS A 1 397 ? -17.524 -20.482 9.110 1.00 96.56 397 HIS A N 1
ATOM 3042 C CA . HIS A 1 397 ? -17.593 -19.227 8.362 1.00 96.56 397 HIS A CA 1
ATOM 3043 C C . HIS A 1 397 ? -16.191 -18.735 7.992 1.00 96.56 397 HIS A C 1
ATOM 3045 O O . HIS A 1 397 ? -15.949 -18.420 6.830 1.00 96.56 397 HIS A O 1
ATOM 3051 N N . LEU A 1 398 ? -15.254 -18.765 8.943 1.00 96.88 398 LEU A N 1
ATOM 3052 C CA . LEU A 1 398 ? -13.869 -18.332 8.730 1.00 96.88 398 LEU A CA 1
ATOM 3053 C C . LEU A 1 398 ? -13.107 -19.220 7.737 1.00 96.88 398 LEU A C 1
ATOM 3055 O O . LEU A 1 398 ? -12.369 -18.696 6.910 1.00 96.88 398 LEU A O 1
ATOM 3059 N N . ILE A 1 399 ? -13.344 -20.537 7.730 1.00 95.88 399 ILE A N 1
ATOM 3060 C CA . ILE A 1 399 ? -12.830 -21.440 6.681 1.00 95.88 399 ILE A CA 1
ATOM 3061 C C . ILE A 1 399 ? -13.365 -21.027 5.307 1.00 95.88 399 ILE A C 1
ATOM 3063 O O . ILE A 1 399 ? -12.619 -20.992 4.329 1.00 95.88 399 ILE A O 1
ATOM 3067 N N . GLY A 1 400 ? -14.661 -20.709 5.232 1.00 95.94 400 GLY A N 1
ATOM 3068 C CA . GLY A 1 400 ? -15.281 -20.215 4.008 1.00 95.94 400 GLY A CA 1
ATOM 3069 C C . GLY A 1 400 ? -14.622 -18.927 3.521 1.00 95.94 400 GLY A C 1
ATOM 3070 O O . GLY A 1 400 ? -14.270 -18.837 2.349 1.00 95.94 400 GLY A O 1
ATOM 3071 N N . PHE A 1 401 ? -14.404 -17.964 4.421 1.00 95.81 401 PHE A N 1
ATOM 3072 C CA . PHE A 1 401 ? -13.730 -16.708 4.100 1.00 95.81 401 PHE A CA 1
ATOM 3073 C C . PHE A 1 401 ? -12.280 -16.930 3.649 1.00 95.81 401 PHE A C 1
ATOM 3075 O O . PHE A 1 401 ? -11.917 -16.472 2.568 1.00 95.81 401 PHE A O 1
ATOM 3082 N N . TRP A 1 402 ? -11.490 -17.714 4.387 1.00 95.88 402 TRP A N 1
ATOM 3083 C CA . TRP A 1 402 ? -10.114 -18.058 4.013 1.00 95.88 402 TRP A CA 1
ATOM 3084 C C . TRP A 1 402 ? -10.025 -18.701 2.624 1.00 95.88 402 TRP A C 1
ATOM 3086 O O . TRP A 1 402 ? -9.190 -18.330 1.802 1.00 95.88 402 TRP A O 1
ATOM 3096 N N . SER A 1 403 ? -10.942 -19.622 2.315 1.00 94.69 403 SER A N 1
ATOM 3097 C CA . SER A 1 403 ? -11.007 -20.256 0.997 1.00 94.69 403 SER A CA 1
ATOM 3098 C C . SER A 1 403 ? -11.295 -19.256 -0.132 1.00 94.69 403 SER A C 1
ATOM 3100 O O . SER A 1 403 ? -10.894 -19.496 -1.272 1.00 94.69 403 SER A O 1
ATOM 3102 N N . VAL A 1 404 ? -11.966 -18.132 0.152 1.00 96.06 404 VAL A N 1
ATOM 3103 C CA . VAL A 1 404 ? -12.080 -17.007 -0.792 1.00 96.06 404 VAL A CA 1
ATOM 3104 C C . VAL A 1 404 ? -10.767 -16.246 -0.885 1.00 96.06 404 VAL A C 1
ATOM 3106 O O . VAL A 1 404 ? -10.232 -16.128 -1.978 1.00 96.06 404 VAL A O 1
ATOM 3109 N N . VAL A 1 405 ? -10.215 -15.801 0.240 1.00 93.19 405 VAL A N 1
ATOM 3110 C CA . VAL A 1 405 ? -8.985 -14.993 0.296 1.00 93.19 405 VAL A CA 1
ATOM 3111 C C . VAL A 1 405 ? -7.801 -15.671 -0.411 1.00 93.19 405 VAL A C 1
ATOM 3113 O O . VAL A 1 405 ? -7.008 -14.986 -1.047 1.00 93.19 405 VAL A O 1
ATOM 3116 N N . MET A 1 406 ? -7.719 -17.006 -0.386 1.00 92.69 406 MET A N 1
ATOM 3117 C CA . MET A 1 406 ? -6.626 -17.770 -1.007 1.00 92.69 406 MET A CA 1
ATOM 3118 C C . MET A 1 406 ? -6.861 -18.213 -2.461 1.00 92.69 406 MET A C 1
ATOM 3120 O O . MET A 1 406 ? -5.946 -18.748 -3.089 1.00 92.69 406 MET A O 1
ATOM 3124 N N . GLN A 1 407 ? -8.042 -17.982 -3.046 1.00 95.12 407 GLN A N 1
ATOM 3125 C CA . GLN A 1 407 ? -8.290 -18.288 -4.468 1.00 95.12 407 GLN A CA 1
ATOM 3126 C C . GLN A 1 407 ? -7.320 -17.620 -5.465 1.00 95.12 407 GLN A C 1
ATOM 3128 O O . GLN A 1 407 ? -7.014 -18.277 -6.465 1.00 95.12 407 GLN A O 1
ATOM 3133 N N . PRO A 1 408 ? -6.785 -16.401 -5.228 1.00 95.06 408 PRO A N 1
ATOM 3134 C CA . PRO A 1 408 ? -5.796 -15.785 -6.113 1.00 95.06 408 PRO A CA 1
ATOM 3135 C C . PRO A 1 408 ? -4.580 -16.672 -6.396 1.00 95.06 408 PRO A C 1
ATOM 3137 O O . PRO A 1 408 ? -4.058 -16.654 -7.506 1.00 95.06 408 PRO A O 1
ATOM 3140 N N . LEU A 1 409 ? -4.169 -17.509 -5.437 1.00 94.00 409 LEU A N 1
ATOM 3141 C CA . LEU A 1 409 ? -3.047 -18.429 -5.620 1.00 94.00 409 LEU A CA 1
ATOM 3142 C C . LEU A 1 409 ? -3.342 -19.505 -6.671 1.00 94.00 409 LEU A C 1
ATOM 3144 O O . LEU A 1 409 ? -2.527 -19.759 -7.558 1.00 94.00 409 LEU A O 1
ATOM 3148 N N . ALA A 1 410 ? -4.516 -20.132 -6.588 1.00 93.94 410 ALA A N 1
ATOM 3149 C CA . ALA A 1 410 ? -4.934 -21.130 -7.567 1.00 93.94 410 ALA A CA 1
ATOM 3150 C C . ALA A 1 410 ? -5.126 -20.504 -8.958 1.00 93.94 410 ALA A C 1
ATOM 3152 O O . ALA A 1 410 ? -4.739 -21.108 -9.957 1.00 93.94 410 ALA A O 1
ATOM 3153 N N . TYR A 1 411 ? -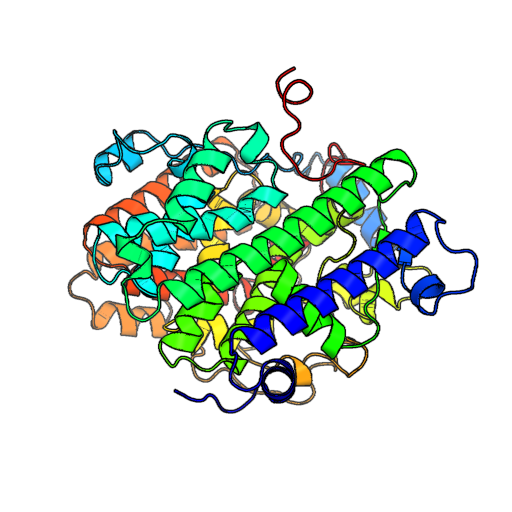5.665 -19.283 -9.012 1.00 96.06 411 TYR A N 1
ATOM 3154 C CA . TYR A 1 411 ? -5.837 -18.525 -10.251 1.00 96.06 411 TYR A CA 1
ATOM 3155 C C . TYR A 1 411 ? -4.497 -18.201 -10.928 1.00 96.06 411 TYR A C 1
ATOM 3157 O O . TYR A 1 411 ? -4.297 -18.541 -12.093 1.00 96.06 411 TYR A O 1
ATOM 3165 N N . ALA A 1 412 ? -3.533 -17.651 -10.180 1.00 95.19 412 ALA A N 1
ATOM 3166 C CA . ALA A 1 412 ? -2.191 -17.362 -10.688 1.00 95.19 412 ALA A CA 1
ATOM 3167 C C . ALA A 1 412 ? -1.487 -18.623 -11.219 1.00 95.19 412 ALA A C 1
ATOM 3169 O O . ALA A 1 412 ? -0.911 -18.605 -12.307 1.00 95.19 412 ALA A O 1
ATOM 3170 N N . ARG A 1 413 ? -1.605 -19.750 -10.500 1.00 93.00 413 ARG A N 1
ATOM 3171 C CA . ARG A 1 413 ? -1.051 -21.051 -10.917 1.00 93.00 413 ARG A CA 1
ATOM 3172 C C . ARG A 1 413 ? -1.696 -21.621 -12.174 1.00 93.00 413 ARG A C 1
ATOM 3174 O O . ARG A 1 413 ? -1.009 -22.298 -12.935 1.00 93.00 413 ARG A O 1
ATOM 3181 N N . ALA A 1 414 ? -2.988 -21.377 -12.388 1.00 94.62 414 ALA A N 1
ATOM 3182 C CA . ALA A 1 414 ? -3.660 -21.794 -13.615 1.00 94.62 414 ALA A CA 1
ATOM 3183 C C . ALA A 1 414 ? -3.075 -21.078 -14.842 1.00 94.62 414 ALA A C 1
ATOM 3185 O O . ALA A 1 414 ? -3.075 -21.643 -15.933 1.00 94.62 414 ALA A O 1
ATOM 3186 N N . GLY A 1 415 ? -2.542 -19.863 -14.663 1.00 93.81 415 GLY A N 1
ATOM 3187 C CA . GLY A 1 415 ? -1.808 -19.145 -15.703 1.00 93.81 415 GLY A CA 1
ATOM 3188 C C . GLY A 1 415 ? -2.687 -18.614 -16.840 1.00 93.81 415 GLY A C 1
ATOM 3189 O O . GLY A 1 415 ? -2.156 -18.232 -17.882 1.00 93.81 415 GLY A O 1
ATOM 3190 N N . ILE A 1 416 ? -4.011 -18.602 -16.659 1.00 94.00 416 ILE A N 1
ATOM 3191 C CA . ILE A 1 416 ? -4.993 -18.180 -17.663 1.00 94.00 416 ILE A CA 1
ATOM 3192 C C . ILE A 1 416 ? -5.670 -16.908 -17.167 1.00 94.00 416 ILE A C 1
ATOM 3194 O O . ILE A 1 416 ? -6.300 -16.912 -16.114 1.00 94.00 416 ILE A O 1
ATOM 3198 N N . VAL A 1 417 ? -5.544 -15.834 -17.947 1.00 94.50 417 VAL A N 1
ATOM 3199 C CA . VAL A 1 417 ? -6.266 -14.586 -17.699 1.00 94.50 417 VAL A CA 1
ATOM 3200 C C . VAL A 1 417 ? -7.736 -14.776 -18.071 1.00 94.50 417 VAL A C 1
ATOM 3202 O O . VAL A 1 417 ? -8.049 -15.090 -19.218 1.00 94.50 417 VAL A O 1
ATOM 3205 N N . ASP A 1 418 ? -8.630 -14.556 -17.112 1.00 95.25 418 ASP A N 1
ATOM 3206 C CA . ASP A 1 418 ? -10.079 -14.656 -17.266 1.00 95.25 418 ASP A CA 1
ATOM 3207 C C . ASP A 1 418 ? -10.759 -13.463 -16.577 1.00 95.25 418 ASP A C 1
ATOM 3209 O O . ASP A 1 418 ? -10.897 -13.410 -15.355 1.00 95.25 418 ASP A O 1
ATOM 3213 N N . ALA A 1 419 ? -11.202 -12.497 -17.384 1.00 93.31 419 ALA A N 1
ATOM 3214 C CA . ALA A 1 419 ? -11.855 -11.283 -16.898 1.00 93.31 419 ALA A CA 1
ATOM 3215 C C . ALA A 1 419 ? -13.168 -11.568 -16.149 1.00 93.31 419 ALA A C 1
ATOM 3217 O O . ALA A 1 419 ? -13.469 -10.896 -15.164 1.00 93.31 419 ALA A O 1
ATOM 3218 N N . VAL A 1 420 ? -13.936 -12.570 -16.593 1.00 95.88 420 VAL A N 1
ATOM 3219 C CA . VAL A 1 420 ? -15.221 -12.930 -15.976 1.00 95.88 420 VAL A CA 1
ATOM 3220 C C . VAL A 1 420 ? -14.973 -13.549 -14.607 1.00 95.88 420 VAL A C 1
ATOM 3222 O O . VAL A 1 420 ? -15.674 -13.242 -13.640 1.00 95.88 420 VAL A O 1
ATOM 3225 N N . TRP A 1 421 ? -13.946 -14.394 -14.505 1.00 96.44 421 TRP A N 1
ATOM 3226 C CA . TRP A 1 421 ? -13.523 -14.940 -13.224 1.00 96.44 421 TRP A CA 1
ATOM 3227 C C . TRP A 1 421 ? -13.015 -13.844 -12.281 1.00 96.44 421 TRP A C 1
ATOM 3229 O O . TRP A 1 421 ? -13.425 -13.815 -11.123 1.00 96.44 421 TRP A O 1
ATOM 3239 N N . GLU A 1 422 ? -12.167 -12.930 -12.761 1.00 95.38 422 GLU A N 1
ATOM 3240 C CA . GLU A 1 422 ? -11.620 -11.818 -11.969 1.00 95.38 422 GLU A CA 1
ATOM 3241 C C . GLU A 1 422 ? -12.731 -10.920 -11.405 1.00 95.38 422 GLU A C 1
ATOM 3243 O O . GLU A 1 422 ? -12.723 -10.597 -10.214 1.00 95.38 422 GLU A O 1
ATOM 3248 N N . GLU A 1 423 ? -13.715 -10.556 -12.228 1.00 93.00 423 GLU A N 1
ATOM 3249 C CA . GLU A 1 423 ? -14.870 -9.759 -11.808 1.00 93.00 423 GLU A CA 1
ATOM 3250 C C . GLU A 1 423 ? -15.735 -10.513 -10.788 1.00 93.00 423 GLU A C 1
ATOM 3252 O O . GLU A 1 423 ? -16.039 -9.990 -9.710 1.00 93.00 423 GLU A O 1
ATOM 3257 N N . GLY A 1 424 ? -16.059 -11.779 -11.072 1.00 95.75 424 GLY A N 1
ATOM 3258 C CA . GLY A 1 424 ? -16.809 -12.631 -10.150 1.00 95.75 424 GLY A CA 1
ATOM 3259 C C . GLY A 1 424 ? -16.083 -12.853 -8.819 1.00 95.75 424 GLY A C 1
ATOM 3260 O O . GLY A 1 424 ? -16.718 -12.914 -7.762 1.00 95.75 424 GLY A O 1
ATOM 3261 N N . PHE A 1 425 ? -14.752 -12.933 -8.841 1.00 96.31 425 PHE A N 1
ATOM 3262 C CA . PHE A 1 425 ? -13.933 -13.033 -7.640 1.00 96.31 425 PHE A CA 1
ATOM 3263 C C . PHE A 1 425 ? -13.972 -11.747 -6.812 1.00 96.31 425 PHE A C 1
ATOM 3265 O O . PHE A 1 425 ? -14.137 -11.833 -5.595 1.00 96.31 425 PHE A O 1
ATOM 3272 N N . CYS A 1 426 ? -13.883 -10.572 -7.446 1.00 93.94 426 CYS A N 1
ATOM 3273 C CA . CYS A 1 426 ? -13.996 -9.288 -6.750 1.00 93.94 426 CYS A CA 1
ATOM 3274 C C . CYS A 1 426 ? -15.320 -9.192 -5.979 1.00 93.94 426 CYS A C 1
ATOM 3276 O O . CYS A 1 426 ? -15.320 -8.878 -4.787 1.00 93.94 426 CYS A O 1
ATOM 3278 N N . GLU A 1 427 ? -16.439 -9.543 -6.621 1.00 94.69 427 GLU A N 1
ATOM 3279 C CA . GLU A 1 427 ? -17.754 -9.560 -5.969 1.00 94.69 427 GLU A CA 1
ATOM 3280 C C . GLU A 1 427 ? -17.807 -10.575 -4.819 1.00 94.69 427 GLU A C 1
ATOM 3282 O O . GLU A 1 427 ? -18.291 -10.281 -3.723 1.00 94.69 427 GLU A O 1
ATOM 3287 N N . LYS A 1 428 ? -17.266 -11.779 -5.035 1.00 96.44 428 LYS A N 1
ATOM 3288 C CA . LYS A 1 428 ? -17.224 -12.841 -4.025 1.00 96.44 428 LYS A CA 1
ATOM 3289 C C . LYS A 1 428 ? -16.405 -12.437 -2.800 1.00 96.44 428 LYS A C 1
ATOM 3291 O O . LYS A 1 428 ? -16.851 -12.689 -1.679 1.00 96.44 428 LYS A O 1
ATOM 3296 N N . LEU A 1 429 ? -15.240 -11.819 -2.998 1.00 95.69 429 LEU A N 1
ATOM 3297 C CA . LEU A 1 429 ? -14.382 -11.318 -1.926 1.00 95.69 429 LEU A CA 1
ATOM 3298 C C . LEU A 1 429 ? -15.066 -10.174 -1.170 1.00 95.69 429 LEU A C 1
ATOM 3300 O O . LEU A 1 429 ? -15.162 -10.245 0.055 1.00 95.69 429 LEU A O 1
ATOM 3304 N N . GLY A 1 430 ? -15.625 -9.187 -1.878 1.00 94.94 430 GLY A N 1
ATOM 3305 C CA . GLY A 1 430 ? -16.367 -8.081 -1.267 1.00 94.94 430 GLY A CA 1
ATOM 3306 C C . GLY A 1 430 ? -17.559 -8.564 -0.432 1.00 94.94 430 GLY A C 1
ATOM 3307 O O . GLY A 1 430 ? -17.723 -8.172 0.724 1.00 94.94 430 GLY A O 1
ATOM 3308 N N . CYS A 1 431 ? -18.345 -9.506 -0.958 1.00 96.00 431 CYS A N 1
ATOM 3309 C CA . CYS A 1 431 ? -19.425 -10.157 -0.218 1.00 96.00 431 CYS A CA 1
ATOM 3310 C C . CYS A 1 431 ? -18.926 -10.943 1.004 1.00 96.00 431 CYS A C 1
ATOM 3312 O O . CYS A 1 431 ? -19.594 -10.956 2.039 1.00 96.00 431 CYS A O 1
ATOM 3314 N N . ALA A 1 432 ? -17.793 -11.641 0.901 1.00 95.88 432 ALA A N 1
ATOM 3315 C CA . ALA A 1 432 ? -17.240 -12.409 2.013 1.00 95.88 432 ALA A CA 1
ATOM 3316 C C . ALA A 1 432 ? -16.735 -11.492 3.138 1.00 95.88 432 ALA A C 1
ATOM 3318 O O . ALA A 1 432 ? -17.035 -11.755 4.304 1.00 95.88 432 ALA A O 1
ATOM 3319 N N . LEU A 1 433 ? -16.081 -10.378 2.796 1.00 94.44 433 LEU A N 1
ATOM 3320 C CA . LEU A 1 433 ? -15.706 -9.329 3.745 1.00 94.44 433 LEU A CA 1
ATOM 3321 C C . LEU A 1 433 ? -16.944 -8.728 4.417 1.00 94.44 433 LEU A C 1
ATOM 3323 O O . LEU A 1 433 ? -17.031 -8.729 5.642 1.00 94.44 433 LEU A O 1
ATOM 3327 N N . ALA A 1 434 ? -17.945 -8.309 3.636 1.00 94.06 434 ALA A N 1
ATOM 3328 C CA . ALA A 1 434 ? -19.179 -7.719 4.157 1.00 94.06 434 ALA A CA 1
ATOM 3329 C C . ALA A 1 434 ? -19.938 -8.665 5.105 1.00 94.06 434 ALA A C 1
ATOM 3331 O O . ALA A 1 434 ? -20.364 -8.256 6.182 1.00 94.06 434 ALA A O 1
ATOM 3332 N N . LYS A 1 435 ? -20.063 -9.952 4.753 1.00 95.19 435 LYS A N 1
ATOM 3333 C CA . LYS A 1 435 ? -20.713 -10.966 5.605 1.00 95.19 435 LYS A CA 1
ATOM 3334 C C . LYS A 1 435 ? -19.942 -11.235 6.891 1.00 95.19 435 LYS A C 1
ATOM 3336 O O . LYS A 1 435 ? -20.556 -11.454 7.930 1.00 95.19 435 LYS A O 1
ATOM 3341 N N . THR A 1 436 ? -18.614 -11.262 6.816 1.00 94.31 436 THR A N 1
ATOM 3342 C CA . THR A 1 436 ? -17.757 -11.458 7.993 1.00 94.31 436 THR A CA 1
ATOM 3343 C C . THR A 1 436 ? -17.851 -10.246 8.915 1.00 94.31 436 THR A C 1
ATOM 3345 O O . THR A 1 436 ? -18.045 -10.397 10.118 1.00 94.31 436 THR A O 1
ATOM 3348 N N . TYR A 1 437 ? -17.862 -9.045 8.340 1.00 90.69 437 TYR A N 1
ATOM 3349 C CA . TYR A 1 437 ? -18.062 -7.804 9.074 1.00 90.69 437 TYR A CA 1
ATOM 3350 C C . TYR A 1 437 ? -19.440 -7.737 9.744 1.00 90.69 437 TYR A C 1
ATOM 3352 O O . TYR A 1 437 ? -19.523 -7.426 10.927 1.00 90.69 437 TYR A O 1
ATOM 3360 N N . ALA A 1 438 ? -20.518 -8.094 9.038 1.00 90.69 438 ALA A N 1
ATOM 3361 C CA . ALA A 1 438 ? -21.878 -8.087 9.585 1.00 90.69 438 ALA A CA 1
ATOM 3362 C C . ALA A 1 438 ? -22.061 -9.037 10.788 1.00 90.69 438 ALA A C 1
ATOM 3364 O O . ALA A 1 438 ? -23.023 -8.907 11.541 1.00 90.69 438 ALA A O 1
ATOM 3365 N N . ARG A 1 439 ? -21.134 -9.983 10.990 1.00 92.62 439 ARG A N 1
ATOM 3366 C CA . ARG A 1 439 ? -21.069 -10.863 12.169 1.00 92.62 439 ARG A CA 1
ATOM 3367 C C . ARG A 1 439 ? -20.254 -10.285 13.331 1.00 92.62 439 ARG A C 1
ATOM 3369 O O . ARG A 1 439 ? -20.128 -10.944 14.355 1.00 92.62 439 ARG A O 1
ATOM 3376 N N . GLY A 1 440 ? -19.683 -9.091 13.181 1.00 89.81 440 GLY A N 1
ATOM 3377 C CA . GLY A 1 440 ? -18.802 -8.468 14.170 1.00 89.81 440 GLY A CA 1
ATOM 3378 C C . GLY A 1 440 ? -17.373 -9.023 14.185 1.00 89.81 440 GLY A C 1
ATOM 3379 O O . GLY A 1 440 ? -16.619 -8.714 15.102 1.00 89.81 440 GLY A O 1
ATOM 3380 N N . LEU A 1 441 ? -16.977 -9.811 13.179 1.00 92.19 441 LEU A N 1
ATOM 3381 C CA . LEU A 1 441 ? -15.699 -10.536 13.141 1.00 92.19 441 LEU A CA 1
ATOM 3382 C C . LEU A 1 441 ? -14.553 -9.685 12.556 1.00 92.19 441 LEU A C 1
ATOM 3384 O O . LEU A 1 441 ? -13.833 -10.108 11.650 1.00 92.19 441 LEU A O 1
ATOM 3388 N N . VAL A 1 442 ? -14.425 -8.433 13.010 1.00 87.81 442 VAL A N 1
ATOM 3389 C CA . VAL A 1 442 ? -13.467 -7.468 12.434 1.00 87.81 442 VAL A CA 1
ATOM 3390 C C . VAL A 1 442 ? -12.023 -7.874 12.731 1.00 87.81 442 VAL A C 1
ATOM 3392 O O . VAL A 1 442 ? -11.172 -7.804 11.850 1.00 87.81 442 VAL A O 1
ATOM 3395 N N . ARG A 1 443 ? -11.739 -8.375 13.941 1.00 88.56 443 ARG A N 1
ATOM 3396 C CA . ARG A 1 443 ? -10.388 -8.839 14.304 1.00 88.56 443 ARG A CA 1
ATOM 3397 C C . ARG A 1 443 ? -9.978 -10.073 13.508 1.00 88.56 443 ARG A C 1
ATOM 3399 O O . ARG A 1 443 ? -8.814 -10.200 13.143 1.00 88.56 443 ARG A O 1
ATOM 3406 N N . GLU A 1 444 ? -10.923 -10.961 13.219 1.00 92.88 444 GLU A N 1
ATOM 3407 C CA . GLU A 1 444 ? -10.705 -12.145 12.398 1.00 92.88 444 GLU A CA 1
ATOM 3408 C C . GLU A 1 444 ? -10.445 -11.767 10.938 1.00 92.88 444 GLU A C 1
ATOM 3410 O O . GLU A 1 444 ? -9.577 -12.370 10.310 1.00 92.88 444 GLU A O 1
ATOM 3415 N N . ILE A 1 445 ? -11.142 -10.750 10.408 1.00 91.50 445 ILE A N 1
ATOM 3416 C CA . ILE A 1 445 ? -10.822 -10.170 9.093 1.00 91.50 445 ILE A CA 1
ATOM 3417 C C . ILE A 1 445 ? -9.378 -9.677 9.084 1.00 91.50 445 ILE A C 1
ATOM 3419 O O . ILE A 1 445 ? -8.632 -10.037 8.171 1.00 91.50 445 ILE A O 1
ATOM 3423 N N . SER A 1 446 ? -8.977 -8.898 10.092 1.00 89.88 446 SER A N 1
ATOM 3424 C CA . SER A 1 446 ? -7.618 -8.361 10.192 1.00 89.88 446 SER A CA 1
ATOM 3425 C C . SER A 1 446 ? -6.576 -9.469 10.241 1.00 89.88 446 SER A C 1
ATOM 3427 O O . SER A 1 446 ? -5.647 -9.459 9.440 1.00 89.88 446 SER A O 1
ATOM 3429 N N . TRP A 1 447 ? -6.759 -10.465 11.114 1.00 93.81 447 TRP A N 1
ATOM 3430 C CA . TRP A 1 447 ? -5.819 -11.579 11.239 1.00 93.81 447 TRP A CA 1
ATOM 3431 C C . TRP A 1 447 ? -5.701 -12.377 9.936 1.00 93.81 447 TRP A C 1
ATOM 3433 O O . TRP A 1 447 ? -4.599 -12.580 9.433 1.00 93.81 447 TRP A O 1
ATOM 3443 N N . LEU A 1 448 ? -6.831 -12.789 9.347 1.00 95.12 448 LEU A N 1
ATOM 3444 C CA . LEU A 1 448 ? -6.833 -13.601 8.125 1.00 95.12 448 LEU A CA 1
ATOM 3445 C C . LEU A 1 448 ? -6.252 -12.839 6.935 1.00 95.12 448 LEU A C 1
ATOM 3447 O O . LEU A 1 448 ? -5.537 -13.427 6.127 1.00 95.12 448 LEU A O 1
ATOM 3451 N N . THR A 1 449 ? -6.524 -11.538 6.833 1.00 93.50 449 THR A N 1
ATOM 3452 C CA . THR A 1 449 ? -5.974 -10.711 5.754 1.00 93.50 449 THR A CA 1
ATOM 3453 C C . THR A 1 449 ? -4.477 -10.484 5.947 1.00 93.50 449 THR A C 1
ATOM 3455 O O . THR A 1 449 ? -3.721 -10.624 4.990 1.00 93.50 449 THR A O 1
ATOM 3458 N N . ALA A 1 450 ? -4.022 -10.196 7.170 1.00 94.81 450 ALA A N 1
ATOM 3459 C CA . ALA A 1 450 ? -2.600 -10.030 7.463 1.00 94.81 450 ALA A CA 1
ATOM 3460 C C . ALA A 1 450 ? -1.824 -11.318 7.168 1.00 94.81 450 ALA A C 1
ATOM 3462 O O . ALA A 1 450 ? -0.809 -11.292 6.473 1.00 94.81 450 ALA A O 1
ATOM 3463 N N . HIS A 1 451 ? -2.373 -12.462 7.581 1.00 96.06 451 HIS A N 1
ATOM 3464 C CA . HIS A 1 451 ? -1.772 -13.760 7.318 1.00 96.06 451 HIS A CA 1
ATOM 3465 C C . HIS A 1 451 ? -1.743 -14.103 5.820 1.00 96.06 451 HIS A C 1
ATOM 3467 O O . HIS A 1 451 ? -0.718 -14.550 5.306 1.00 96.06 451 HIS A O 1
ATOM 3473 N N . ALA A 1 452 ? -2.827 -13.839 5.083 1.00 95.25 452 ALA A N 1
ATOM 3474 C CA . ALA A 1 452 ? -2.850 -14.017 3.632 1.00 95.25 452 ALA A CA 1
ATOM 3475 C C . ALA A 1 452 ? -1.868 -13.082 2.910 1.00 95.25 452 ALA A C 1
ATOM 3477 O O . ALA A 1 452 ? -1.179 -13.512 1.985 1.00 95.25 452 ALA A O 1
ATOM 3478 N N . SER A 1 453 ? -1.759 -11.826 3.350 1.00 95.25 453 SER A N 1
ATOM 3479 C CA . SER A 1 453 ? -0.798 -10.860 2.814 1.00 95.25 453 SER A CA 1
ATOM 3480 C C . SER A 1 453 ? 0.639 -11.341 3.038 1.00 95.25 453 SER A C 1
ATOM 3482 O O . SER A 1 453 ? 1.424 -11.392 2.094 1.00 95.25 453 SER A O 1
ATOM 3484 N N . HIS A 1 454 ? 0.965 -11.832 4.239 1.00 95.56 454 HIS A N 1
ATOM 3485 C CA . HIS A 1 454 ? 2.271 -12.439 4.525 1.00 95.56 454 HIS A CA 1
ATOM 3486 C C . HIS A 1 454 ? 2.568 -13.642 3.618 1.00 95.56 454 HIS A C 1
ATOM 3488 O O . HIS A 1 454 ? 3.658 -13.750 3.050 1.00 95.56 454 HIS A O 1
ATOM 3494 N N . HIS A 1 455 ? 1.574 -14.512 3.394 1.00 94.62 455 HIS A N 1
ATOM 3495 C CA . HIS A 1 455 ? 1.700 -15.599 2.423 1.00 94.62 455 HIS A CA 1
ATOM 3496 C C . HIS A 1 455 ? 2.035 -15.069 1.019 1.00 94.62 455 HIS A C 1
ATOM 3498 O O . HIS A 1 455 ? 2.907 -15.634 0.354 1.00 94.62 455 HIS A O 1
ATOM 3504 N N . CYS A 1 456 ? 1.389 -13.980 0.592 1.00 94.56 456 CYS A N 1
ATOM 3505 C CA . CYS A 1 456 ? 1.630 -13.331 -0.699 1.00 94.56 456 CYS A CA 1
ATOM 3506 C C . CYS A 1 456 ? 3.037 -12.749 -0.840 1.00 94.56 456 CYS A C 1
ATOM 3508 O O . CYS A 1 456 ? 3.593 -12.783 -1.938 1.00 94.56 456 CYS A O 1
ATOM 3510 N N . TRP A 1 457 ? 3.622 -12.264 0.254 1.00 94.62 457 TRP A N 1
ATOM 3511 C CA . TRP A 1 457 ? 4.964 -11.691 0.262 1.00 94.62 457 TRP A CA 1
ATOM 3512 C C . TRP A 1 457 ? 6.077 -12.746 0.290 1.00 94.62 457 TRP A C 1
ATOM 3514 O O . TRP A 1 457 ? 6.996 -12.677 -0.527 1.00 94.62 457 TRP A O 1
ATOM 3524 N N . GLN A 1 458 ? 6.006 -13.730 1.194 1.00 93.69 458 GLN A N 1
ATOM 3525 C CA . GLN A 1 458 ? 7.156 -14.605 1.484 1.00 93.69 458 GLN A CA 1
ATOM 3526 C C . GLN A 1 458 ? 6.958 -16.099 1.215 1.00 93.69 458 GLN A C 1
ATOM 3528 O O . GLN A 1 458 ? 7.942 -16.838 1.179 1.00 93.69 458 GLN A O 1
ATOM 3533 N N . ILE A 1 459 ? 5.722 -16.582 1.064 1.00 93.69 459 ILE A N 1
ATOM 3534 C CA . ILE A 1 459 ? 5.463 -18.030 0.957 1.00 93.69 459 ILE A CA 1
ATOM 3535 C C . ILE A 1 459 ? 5.143 -18.417 -0.481 1.00 93.69 459 ILE A C 1
ATOM 3537 O O . ILE A 1 459 ? 5.758 -19.325 -1.036 1.00 93.69 459 ILE A O 1
ATOM 3541 N N . ASN A 1 460 ? 4.175 -17.734 -1.085 1.00 92.88 460 ASN A N 1
ATOM 3542 C CA . ASN A 1 460 ? 3.703 -18.034 -2.432 1.00 92.88 460 ASN A CA 1
ATOM 3543 C C . ASN A 1 460 ? 4.095 -16.968 -3.471 1.00 92.88 460 ASN A C 1
ATOM 3545 O O . ASN A 1 460 ? 3.890 -17.205 -4.659 1.00 92.88 460 ASN A O 1
ATOM 3549 N N . TYR A 1 461 ? 4.695 -15.853 -3.032 1.00 94.19 461 TYR A N 1
ATOM 3550 C CA . TYR A 1 461 ? 5.282 -14.806 -3.878 1.00 94.19 461 TYR A CA 1
ATOM 3551 C C . TYR A 1 461 ? 4.306 -14.181 -4.892 1.00 94.19 461 TYR A C 1
ATOM 3553 O O . TYR A 1 461 ? 4.710 -13.740 -5.966 1.00 94.19 461 TYR A O 1
ATOM 3561 N N . LEU A 1 462 ? 3.012 -14.109 -4.560 1.00 95.19 462 LEU A N 1
ATOM 3562 C CA . LEU A 1 462 ? 2.028 -13.411 -5.392 1.00 95.19 462 LEU A CA 1
ATOM 3563 C C . LEU A 1 462 ? 2.321 -11.909 -5.525 1.00 95.19 462 LEU A C 1
ATOM 3565 O O . LEU A 1 462 ? 2.085 -11.360 -6.596 1.00 95.19 462 LEU A O 1
ATOM 3569 N N . MET A 1 463 ? 2.867 -11.248 -4.497 1.00 95.50 463 MET A N 1
ATOM 3570 C CA . MET A 1 463 ? 3.256 -9.833 -4.620 1.00 95.50 463 MET A CA 1
ATOM 3571 C C . MET A 1 463 ? 4.422 -9.655 -5.601 1.00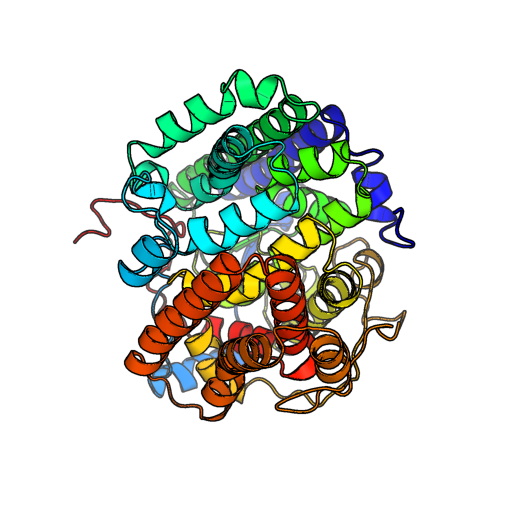 95.50 463 MET A C 1
ATOM 3573 O O . MET A 1 463 ? 4.390 -8.754 -6.434 1.00 95.50 463 MET A O 1
ATOM 3577 N N . GLU A 1 464 ? 5.402 -10.563 -5.588 1.00 95.62 464 GLU A N 1
ATOM 3578 C CA . GLU A 1 464 ? 6.489 -10.572 -6.577 1.00 95.62 464 GLU A CA 1
ATOM 3579 C C . GLU A 1 464 ? 5.947 -10.834 -7.987 1.00 95.62 464 GLU A C 1
ATOM 3581 O O . GLU A 1 464 ? 6.337 -10.180 -8.953 1.00 95.62 464 GLU A O 1
ATOM 3586 N N . ALA A 1 465 ? 5.007 -11.774 -8.117 1.00 95.81 465 ALA A N 1
ATOM 3587 C CA . ALA A 1 465 ? 4.352 -12.054 -9.388 1.00 95.81 465 ALA A CA 1
ATOM 3588 C C . ALA A 1 465 ? 3.615 -10.815 -9.905 1.00 95.81 465 ALA A C 1
ATOM 3590 O O . ALA A 1 465 ? 3.712 -10.494 -11.088 1.00 95.81 465 ALA A O 1
ATOM 3591 N N . ALA A 1 466 ? 2.922 -10.088 -9.028 1.00 95.50 466 ALA A N 1
ATOM 3592 C CA . ALA A 1 466 ? 2.262 -8.845 -9.392 1.00 95.50 466 ALA A CA 1
ATOM 3593 C C . ALA A 1 466 ? 3.263 -7.758 -9.820 1.00 95.50 466 ALA A C 1
ATOM 3595 O O . ALA A 1 466 ? 3.039 -7.099 -10.838 1.00 95.50 466 ALA A O 1
ATOM 3596 N N . MET A 1 467 ? 4.396 -7.637 -9.119 1.00 95.50 467 MET A N 1
ATOM 3597 C CA . MET A 1 467 ? 5.497 -6.749 -9.500 1.00 95.50 467 MET A CA 1
ATOM 3598 C C . MET A 1 467 ? 6.000 -7.058 -10.909 1.00 95.50 467 MET A C 1
ATOM 3600 O O . MET A 1 467 ? 6.101 -6.158 -11.736 1.00 95.50 467 MET A O 1
ATOM 3604 N N . TRP A 1 468 ? 6.253 -8.323 -11.247 1.00 95.31 468 TRP A N 1
ATOM 3605 C CA . TRP A 1 468 ? 6.673 -8.677 -12.606 1.00 95.31 468 TRP A CA 1
ATOM 3606 C C . TRP A 1 468 ? 5.580 -8.423 -13.643 1.00 95.31 468 TRP A C 1
ATOM 3608 O O . TRP A 1 468 ? 5.869 -7.932 -14.734 1.00 95.31 468 TRP A O 1
ATOM 3618 N N . GLY A 1 469 ? 4.325 -8.726 -13.307 1.00 94.75 469 GLY A N 1
ATOM 3619 C CA . GLY A 1 469 ? 3.180 -8.468 -14.176 1.00 94.75 469 GLY A CA 1
ATOM 3620 C C . GLY A 1 469 ? 2.997 -6.988 -14.508 1.00 94.75 469 GLY A C 1
ATOM 3621 O O . GLY A 1 469 ? 2.508 -6.677 -15.592 1.00 94.75 469 GLY A O 1
ATOM 3622 N N . SER A 1 470 ? 3.436 -6.085 -13.625 1.00 92.81 470 SER A N 1
ATOM 3623 C CA . SER A 1 470 ? 3.337 -4.634 -13.818 1.00 92.81 470 SER A CA 1
ATOM 3624 C C . SER A 1 470 ? 4.082 -4.115 -15.049 1.00 92.81 470 SER A C 1
ATOM 3626 O O . SER A 1 470 ? 3.639 -3.161 -15.678 1.00 92.81 470 SER A O 1
ATOM 3628 N N . PHE A 1 471 ? 5.179 -4.764 -15.450 1.00 92.75 471 PHE A N 1
ATOM 3629 C CA . PHE A 1 471 ? 5.946 -4.369 -16.637 1.00 92.75 471 PHE A CA 1
ATOM 3630 C C . PHE A 1 471 ? 5.223 -4.666 -17.955 1.00 92.75 471 PHE A C 1
ATOM 3632 O O . PHE A 1 471 ? 5.672 -4.229 -19.016 1.00 92.75 471 PHE A O 1
ATOM 3639 N N . LEU A 1 472 ? 4.140 -5.443 -17.916 1.00 93.00 472 LEU A N 1
ATOM 3640 C CA . LEU A 1 472 ? 3.365 -5.813 -19.1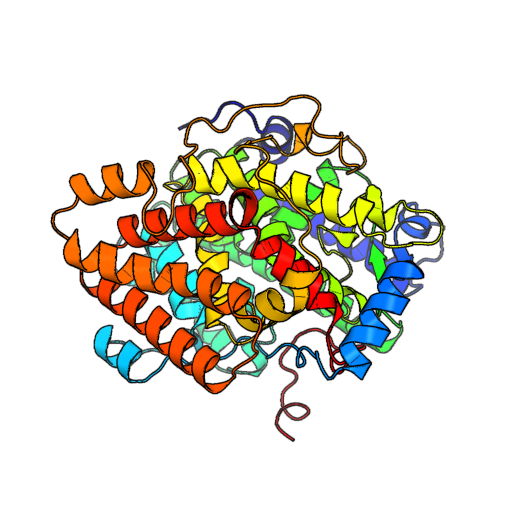00 1.00 93.00 472 LEU A CA 1
ATOM 3641 C C . LEU A 1 472 ? 2.189 -4.864 -19.359 1.00 93.00 472 LEU A C 1
ATOM 3643 O O . LEU A 1 472 ? 1.302 -5.217 -20.131 1.00 93.00 472 LEU A O 1
ATOM 3647 N N . ASP A 1 473 ? 2.196 -3.688 -18.728 1.00 85.12 473 ASP A N 1
ATOM 3648 C CA . ASP A 1 473 ? 1.289 -2.580 -19.027 1.00 85.12 473 ASP A CA 1
ATOM 3649 C C . ASP A 1 473 ? 1.334 -2.211 -20.520 1.00 85.12 473 ASP A C 1
ATOM 3651 O O . ASP A 1 473 ? 2.407 -2.200 -21.150 1.00 85.12 473 ASP A O 1
ATOM 3655 N N . ASP A 1 474 ? 0.154 -1.939 -21.076 1.00 82.62 474 ASP A N 1
ATOM 3656 C CA . ASP A 1 474 ? -0.062 -1.545 -22.471 1.00 82.62 474 ASP A CA 1
ATOM 3657 C C . ASP A 1 474 ? 0.495 -0.153 -22.815 1.00 82.62 474 ASP A C 1
ATOM 3659 O O . ASP A 1 474 ? 0.661 0.170 -23.995 1.00 82.62 474 ASP A O 1
ATOM 3663 N N . GLY A 1 475 ? 0.867 0.638 -21.804 1.00 77.38 475 GLY A N 1
ATOM 3664 C CA . GLY A 1 475 ? 1.433 1.968 -21.948 1.00 77.38 475 GLY A CA 1
ATOM 3665 C C . GLY A 1 475 ? 0.392 3.068 -22.146 1.00 77.38 475 GLY A C 1
ATOM 3666 O O . GLY A 1 475 ? 0.780 4.199 -22.436 1.00 77.38 475 GLY A O 1
ATOM 3667 N N . GLU A 1 476 ? -0.906 2.803 -21.986 1.00 76.62 476 GLU A N 1
ATOM 3668 C CA . GLU A 1 476 ? -1.943 3.840 -22.114 1.00 76.62 476 GLU A CA 1
ATOM 3669 C C . GLU A 1 476 ? -1.828 4.938 -21.041 1.00 76.62 476 GLU A C 1
ATOM 3671 O O . GLU A 1 476 ? -2.295 6.065 -21.247 1.00 76.62 476 GLU A O 1
ATOM 3676 N N . LEU A 1 477 ? -1.154 4.640 -19.924 1.00 68.19 477 LEU A N 1
ATOM 3677 C CA . LEU A 1 477 ? -0.867 5.577 -18.832 1.00 68.19 477 LEU A CA 1
ATOM 3678 C C . LEU A 1 477 ? 0.311 6.522 -19.103 1.00 68.19 477 LEU A C 1
ATOM 3680 O O . LEU A 1 477 ? 0.612 7.373 -18.269 1.00 68.19 477 LEU A O 1
ATOM 3684 N N . ASN A 1 478 ? 0.986 6.385 -20.244 1.00 72.06 478 ASN A N 1
ATOM 3685 C CA . ASN A 1 478 ? 2.184 7.150 -20.573 1.00 72.06 478 ASN A CA 1
ATOM 3686 C C . ASN A 1 478 ? 1.928 8.669 -20.501 1.00 72.06 478 ASN A C 1
ATOM 3688 O O . ASN A 1 478 ? 1.189 9.219 -21.321 1.00 72.06 478 ASN A O 1
ATOM 3692 N N . GLY A 1 479 ? 2.559 9.349 -19.538 1.00 63.28 479 GLY A N 1
ATOM 3693 C CA . GLY A 1 479 ? 2.399 10.792 -19.310 1.00 63.28 479 GLY A CA 1
ATOM 3694 C C . GLY A 1 479 ? 1.107 11.216 -18.608 1.00 63.28 479 GLY A C 1
ATOM 3695 O O . GLY A 1 479 ? 0.773 12.400 -18.648 1.00 63.28 479 GLY A O 1
ATOM 3696 N N . ARG A 1 480 ? 0.366 10.285 -17.995 1.00 64.88 480 ARG A N 1
ATOM 3697 C CA . ARG A 1 480 ? -0.790 10.601 -17.137 1.00 64.88 480 ARG A CA 1
ATOM 3698 C C . ARG A 1 480 ? -0.340 10.811 -15.679 1.00 64.88 480 ARG A C 1
ATOM 3700 O O . ARG A 1 480 ? 0.821 10.573 -15.356 1.00 64.88 480 ARG A O 1
ATOM 3707 N N . LEU A 1 481 ? -1.236 11.321 -14.828 1.00 67.00 481 LEU A N 1
ATOM 3708 C CA . LEU A 1 481 ? -1.014 11.574 -13.390 1.00 67.00 481 LEU A CA 1
ATOM 3709 C C . LEU A 1 481 ? -1.761 10.570 -12.486 1.00 67.00 481 LEU A C 1
ATOM 3711 O O . LEU A 1 481 ? -2.099 10.915 -11.362 1.00 67.00 481 LEU A O 1
ATOM 3715 N N . ASP A 1 482 ? -2.104 9.379 -12.997 1.00 69.69 482 ASP A N 1
ATOM 3716 C CA . ASP A 1 482 ? -2.890 8.338 -12.291 1.00 69.69 482 ASP A CA 1
ATOM 3717 C C . ASP A 1 482 ? -4.101 8.882 -11.497 1.00 69.69 482 ASP A C 1
ATOM 3719 O O . ASP A 1 482 ? -4.397 8.505 -10.362 1.00 69.69 482 ASP A O 1
ATOM 3723 N N . ARG A 1 483 ? -4.806 9.833 -12.122 1.00 75.62 483 ARG A N 1
ATOM 3724 C CA . ARG A 1 483 ? -5.928 10.594 -11.561 1.00 75.62 483 ARG A CA 1
ATOM 3725 C C . ARG A 1 483 ? -7.129 10.523 -12.474 1.00 75.62 483 ARG A C 1
ATOM 3727 O O . ARG A 1 483 ? -6.989 10.464 -13.691 1.00 75.62 483 ARG A O 1
ATOM 3734 N N . PHE A 1 484 ? -8.314 10.619 -11.882 1.00 74.50 484 PHE A N 1
ATOM 3735 C CA . PHE A 1 484 ? -9.515 10.919 -12.651 1.00 74.50 484 PHE A CA 1
ATOM 3736 C C . PHE A 1 484 ? -9.472 12.375 -13.154 1.00 74.50 484 PHE A C 1
ATOM 3738 O O . PHE A 1 484 ? -9.470 13.315 -12.351 1.00 74.50 484 PHE A O 1
ATOM 3745 N N . GLU A 1 485 ? -9.438 12.577 -14.475 1.00 70.44 485 GLU A N 1
ATOM 3746 C CA . GLU A 1 485 ? -9.379 13.904 -15.110 1.00 70.44 485 GLU A CA 1
ATOM 3747 C C . GLU A 1 485 ? -10.742 14.413 -15.616 1.00 70.44 485 GLU A C 1
ATOM 3749 O O . GLU A 1 485 ? -10.835 15.554 -16.072 1.00 70.44 485 GLU A O 1
ATOM 3754 N N . GLY A 1 486 ? -11.821 13.631 -15.493 1.00 68.19 486 GLY A N 1
ATOM 3755 C CA . GLY A 1 486 ? -13.169 14.054 -15.888 1.00 68.19 486 GLY A CA 1
ATOM 3756 C C . GLY A 1 486 ? -13.458 13.838 -17.376 1.00 68.19 486 GLY A C 1
ATOM 3757 O O . GLY A 1 486 ? -13.444 12.705 -17.840 1.00 68.19 486 GLY A O 1
ATOM 3758 N N . GLU A 1 487 ? -13.761 14.908 -18.129 1.00 47.53 487 GLU A N 1
ATOM 3759 C CA . GLU A 1 487 ? -14.278 14.847 -19.517 1.00 47.53 487 GLU A CA 1
ATOM 3760 C C . GLU A 1 487 ? -13.396 14.057 -20.501 1.00 47.53 487 GLU A C 1
ATOM 3762 O O . GLU A 1 487 ? -13.917 13.503 -21.466 1.00 47.53 487 GLU A O 1
ATOM 3767 N N . LYS A 1 488 ? -12.082 13.967 -20.259 1.00 51.06 488 LYS A N 1
ATOM 3768 C CA . LYS A 1 488 ? -11.160 13.154 -21.074 1.00 51.06 488 LYS A CA 1
ATOM 3769 C C . LYS A 1 488 ? -11.298 11.646 -20.851 1.00 51.06 488 LYS A C 1
ATOM 3771 O O . LYS A 1 488 ? -10.928 10.891 -21.740 1.00 51.06 488 LYS A O 1
ATOM 3776 N N . ASP A 1 489 ? -11.808 11.237 -19.692 1.00 51.16 489 ASP A N 1
ATOM 3777 C CA . ASP A 1 489 ? -11.972 9.833 -19.294 1.00 51.16 489 ASP A CA 1
ATOM 3778 C C . ASP A 1 489 ? -13.429 9.347 -19.466 1.00 51.16 489 ASP A C 1
ATOM 3780 O O . ASP A 1 489 ? -13.717 8.161 -19.324 1.00 51.16 489 ASP A O 1
ATOM 3784 N N . ALA A 1 490 ? -14.364 10.261 -19.762 1.00 40.69 490 ALA A N 1
ATOM 3785 C CA . ALA A 1 490 ? -15.771 9.964 -20.058 1.00 40.69 490 ALA A CA 1
ATOM 3786 C C . ALA A 1 490 ? -16.070 9.807 -21.567 1.00 40.69 490 ALA A C 1
ATOM 3788 O O . ALA A 1 490 ? -17.212 9.507 -21.929 1.00 40.69 490 ALA A O 1
ATOM 3789 N N . ALA A 1 491 ? -15.071 10.047 -22.425 1.00 33.41 491 ALA A N 1
ATOM 3790 C CA . ALA A 1 491 ? -15.106 9.883 -23.881 1.00 33.41 491 ALA A CA 1
ATOM 3791 C C . ALA A 1 491 ? -14.453 8.559 -24.289 1.00 33.41 491 ALA A C 1
ATOM 3793 O O . ALA A 1 491 ? -14.953 7.948 -25.264 1.00 33.41 491 ALA A O 1
#

Radius of gyration: 21.15 Å; chains: 1; bounding box: 53×55×53 Å

Secondary structure (DSSP, 8-state):
-PPS--HHHHHHHTT--HHHHHHHHHHHHHHHHHHHHHHTT--SS--GGGGTEEE-EE-HHHHHHHHHHHHTT--B-----S-PBPPHHHHHHHT-TTS-GGGGBHHIIIIIHHHHHHH--SSHHHHHHHHHHHGGGGGGGTHHHH-TTHHHHHHHHHT-HHHHTSTTHHHHHHHHHHHHHHHHHHHHHHHHHHTTS--TTEEE--SSHHHHHHHHHHHT--HHHHHHHHHTT--HHHHHHHHHHHHHHHHHHHHHHHTTSS-S--TTTTSHHHHTSGGGEE-HHHHHHHHHHHHHHHHHHHHTSTTSHHHHHHHHHHHHHHHSSSS-HHHHHHHHGGG--------EE--HHHHB-TTS-B----S-EE-TT-----SS--HHHHHHHHT-TTHHHHHHHHHHHTHHHHHHHHT---HHHHHHHHHHHHHHHHHHHHTT-HHHHHHHHHHHHHIIIIIS-HHHHHHHHHTTB-STTTT--SS--STTT--

Foldseek 3Di:
DADDDLVLLCVQQPLVALVSLLVLLVLLLVQLVVLLCLLQVVDPDDDPQVLFKAFADADPVLVVVLVVCVVVVLFDEAFDLLFAFFDPLLCVLQVNPVPDSLCRGPQLVLQLLLLLVQLDDVDPVLSVLLSLLQCLLCVLFASCVVPVCSVVSNVCSLVPPVLCPDQQSPQLSSQSVSLNVSSVSSSVSLVSSLVRGQLASIAGADQWLSSLLSNLLSNLSRRSSLSSLSSVPHHNSVLSLLSSLLLVLQLLLCVQVSNQANDHHRLLCNACLQSVDVNRYDDPVSSVLSLVLSLQSLLCLLFVVLSGSSSLSSLSSLLSCQQSSGRLLLSLLLSQVVVPPDDQPAAFHDHNCQQAPGSRYGPSNPPTGHRPRGWPLDPPDTPSRVVVLVPDPCNVLLVVLSVLLCVSLVSSVVSDDDPVVSVVSSNVNSSSSSNCVSVVNSSSVSNSSSVSVSCCRRPSVSSVSSSRSSSSHPSPNRSPSSHDPPPVVVD

Organism: NCBI:txid1738132